Protein AF-A0A1Q4W8H9-F1 (afdb_monomer)

Secondary structure (DSSP, 8-state):
------------TT--SSHHHHHHHHHHSS---------SEEEEEEEEEE-TTS-EEEEEEEEEETT------TT-TT-EEEEE-TTSPBPP----PPPPPPHHHHHHHHTSTT-EEEEPP--TTHHHHHHHHHBTT--S-S--SSS--SEEEEEE-TTS-EEEEEESSTTSPEEEEEBPPTTS-S--GGGS-PPPPEEEPTT--HHHHHHHIIIIIHHHHHHHHHHHHHHHHHHHHHHHHHHHHH--PPTT-S---S-TTS-SSHHHHHHHHHHHHHHHHHHHHHHHHHHHHH--HHHHH-TTTHHHHHHHHHHHHHHHHHHHHHHHHHHHHHH--S-HHHHHHHHHHHHHHHHHHHHHHTHHHHSSSHHHHHHHHGGGTTPPPPPHHHHHHHHHHHT-PPPPP--------------------

Nearest PDB structures (foldseek):
  8u2z-assembly1_D  TM=3.074E-01  e=7.711E+00  Rattus norvegicus
  2lqu-assembly1_A  TM=2.965E-01  e=9.539E+00  Borreliella burgdorferi

Structure (mmCIF, N/CA/C/O backbone):
data_AF-A0A1Q4W8H9-F1
#
_entry.id   AF-A0A1Q4W8H9-F1
#
loop_
_atom_site.group_PDB
_atom_site.id
_atom_site.type_symbol
_atom_site.label_atom_id
_atom_site.label_alt_id
_atom_site.label_comp_id
_atom_site.label_asym_id
_atom_site.label_entity_id
_atom_site.label_seq_id
_atom_site.pdbx_PDB_ins_code
_atom_site.Cartn_x
_atom_site.Cartn_y
_atom_site.Cartn_z
_atom_site.occupancy
_atom_site.B_iso_or_equiv
_atom_site.auth_seq_id
_atom_site.auth_comp_id
_atom_site.auth_asym_id
_atom_site.auth_atom_id
_atom_site.pdbx_PDB_model_num
ATOM 1 N N . MET A 1 1 ? -27.174 -25.482 -18.909 1.00 26.23 1 MET A N 1
ATOM 2 C CA . MET A 1 1 ? -26.184 -26.476 -18.452 1.00 26.23 1 MET A CA 1
ATOM 3 C C . MET A 1 1 ? -25.169 -25.725 -17.616 1.00 26.23 1 MET A C 1
ATOM 5 O O . MET A 1 1 ? -24.600 -24.787 -18.161 1.00 26.23 1 MET A O 1
ATOM 9 N N . PRO A 1 2 ? -25.024 -26.008 -16.314 1.00 27.88 2 PRO A N 1
ATOM 10 C CA . PRO A 1 2 ? -24.022 -25.328 -15.514 1.00 27.88 2 PRO A CA 1
ATOM 11 C C . PRO A 1 2 ? -22.658 -25.947 -15.829 1.00 27.88 2 PRO A C 1
ATOM 13 O O . PRO A 1 2 ? -22.483 -27.160 -15.732 1.00 27.88 2 PRO A O 1
ATOM 16 N N . SER A 1 3 ? -21.739 -25.096 -16.276 1.00 23.67 3 SER A N 1
ATOM 17 C CA . SER A 1 3 ? -20.317 -25.391 -16.397 1.00 23.67 3 SER A CA 1
ATOM 18 C C . SER A 1 3 ? -19.770 -25.606 -14.992 1.00 23.67 3 SER A C 1
ATOM 20 O O . SER A 1 3 ? -19.723 -24.672 -14.197 1.00 23.67 3 SER A O 1
ATOM 22 N N . THR A 1 4 ? -19.435 -26.847 -14.660 1.00 24.00 4 THR A N 1
ATOM 23 C CA . THR A 1 4 ? -18.536 -27.170 -13.554 1.00 24.00 4 THR A CA 1
ATOM 24 C C . THR A 1 4 ? -17.150 -26.663 -13.925 1.00 24.00 4 THR A C 1
ATOM 26 O O . THR A 1 4 ? -16.370 -27.394 -14.537 1.00 24.00 4 THR A O 1
ATOM 29 N N . ASP A 1 5 ? -16.863 -25.413 -13.570 1.00 24.81 5 ASP A N 1
ATOM 30 C CA . ASP A 1 5 ? -15.491 -24.992 -13.335 1.00 24.81 5 ASP A CA 1
ATOM 31 C C . ASP A 1 5 ? -14.998 -25.807 -12.142 1.00 24.81 5 ASP A C 1
ATOM 33 O O . ASP A 1 5 ? -15.415 -25.615 -10.999 1.00 24.81 5 ASP A O 1
ATOM 37 N N . ILE A 1 6 ? -14.165 -26.803 -12.441 1.00 27.06 6 ILE A N 1
ATOM 38 C CA . ILE A 1 6 ? -13.339 -27.479 -11.450 1.00 27.06 6 ILE A CA 1
ATOM 39 C C . ILE A 1 6 ? -12.249 -26.473 -11.092 1.00 27.06 6 ILE A C 1
ATOM 41 O O . ILE A 1 6 ? -11.134 -26.492 -11.602 1.00 27.06 6 ILE A O 1
ATOM 45 N N . GLU A 1 7 ? -12.639 -25.543 -10.235 1.00 25.75 7 GLU A N 1
ATOM 46 C CA . GLU A 1 7 ? -11.794 -24.962 -9.215 1.00 25.75 7 GLU A CA 1
ATOM 47 C C . GLU A 1 7 ? -10.971 -26.111 -8.595 1.00 25.75 7 GLU A C 1
ATOM 49 O O . GLU A 1 7 ? -11.502 -26.940 -7.853 1.00 25.75 7 GLU A O 1
ATOM 54 N N . SER A 1 8 ? -9.683 -26.228 -8.944 1.00 26.97 8 SER A N 1
ATOM 55 C CA . SER A 1 8 ? -8.780 -27.188 -8.299 1.00 26.97 8 SER A CA 1
ATOM 56 C C . SER A 1 8 ? -8.447 -26.675 -6.899 1.00 26.97 8 SER A C 1
ATOM 58 O O . SER A 1 8 ? -7.377 -26.127 -6.638 1.00 26.97 8 SER A O 1
ATOM 60 N N . TYR A 1 9 ? -9.418 -26.794 -6.005 1.00 33.38 9 TYR A N 1
ATOM 61 C CA . TYR A 1 9 ? -9.275 -26.486 -4.597 1.00 33.38 9 TYR A CA 1
ATOM 62 C C . TYR A 1 9 ? -8.790 -27.765 -3.938 1.00 33.38 9 TYR A C 1
ATOM 64 O O . TYR A 1 9 ? -9.426 -28.815 -4.037 1.00 33.38 9 TYR A O 1
ATOM 72 N N . LEU A 1 10 ? -7.617 -27.689 -3.317 1.00 33.91 10 LEU A N 1
ATOM 73 C CA . LEU A 1 10 ? -7.085 -28.775 -2.511 1.00 33.91 10 LEU A CA 1
ATOM 74 C C . LEU A 1 10 ? -8.078 -29.079 -1.382 1.00 33.91 10 LEU A C 1
ATOM 76 O O . LEU A 1 10 ? -8.271 -28.280 -0.470 1.00 33.91 10 LEU A O 1
ATOM 80 N N . ASP A 1 11 ? -8.720 -30.243 -1.452 1.00 34.81 11 ASP A N 1
ATOM 81 C CA . ASP A 1 11 ? -9.425 -30.826 -0.319 1.00 34.81 11 ASP A CA 1
ATOM 82 C C . ASP A 1 11 ? -8.379 -31.415 0.645 1.00 34.81 11 ASP A C 1
ATOM 84 O O . ASP A 1 11 ? -7.773 -32.458 0.397 1.00 34.81 11 ASP A O 1
ATOM 88 N N . HIS A 1 12 ? -8.135 -30.689 1.737 1.00 43.06 12 HIS A N 1
ATOM 89 C CA . HIS A 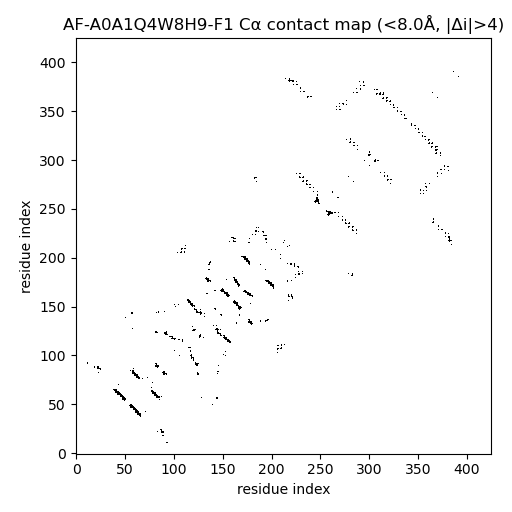1 12 ? -7.181 -30.977 2.815 1.00 43.06 12 HIS A CA 1
ATOM 90 C C . HIS A 1 12 ? -7.577 -32.179 3.705 1.00 43.06 12 HIS A C 1
ATOM 92 O O . HIS A 1 12 ? -6.986 -32.394 4.765 1.00 43.06 12 HIS A O 1
ATOM 98 N N . SER A 1 13 ? -8.577 -32.971 3.311 1.00 32.03 13 SER A N 1
ATOM 99 C CA . SER A 1 13 ? -9.209 -34.032 4.111 1.00 32.03 13 SER A CA 1
ATOM 100 C C . SER A 1 13 ? -8.372 -35.308 4.313 1.00 32.03 13 SER A C 1
ATOM 102 O O . SER A 1 13 ? -8.840 -36.246 4.962 1.00 32.03 13 SER A O 1
ATOM 104 N N . HIS A 1 14 ? -7.121 -35.337 3.836 1.00 36.75 14 HIS A N 1
ATOM 105 C CA . HIS A 1 14 ? -6.248 -36.518 3.868 1.00 36.75 14 HIS A CA 1
ATOM 106 C C . HIS A 1 14 ? -4.854 -36.326 4.506 1.00 36.75 14 HIS A C 1
ATOM 108 O O . HIS A 1 14 ? -4.048 -37.254 4.418 1.00 36.75 14 HIS A O 1
ATOM 114 N N . LEU A 1 15 ? -4.525 -35.196 5.154 1.00 43.44 15 LEU A N 1
ATOM 115 C CA . LEU A 1 15 ? -3.203 -35.053 5.801 1.00 43.44 15 LEU A CA 1
ATOM 116 C C . LEU A 1 15 ? -2.974 -36.134 6.892 1.00 43.44 15 LEU A C 1
ATOM 118 O O . LEU A 1 15 ? -3.659 -36.115 7.913 1.00 43.44 15 LEU A O 1
ATOM 122 N N . THR A 1 16 ? -2.058 -37.086 6.589 1.00 45.22 16 THR A N 1
ATOM 123 C CA . THR A 1 16 ? -1.271 -38.037 7.436 1.00 45.22 16 THR A CA 1
ATOM 124 C C . THR A 1 16 ? -0.058 -38.560 6.602 1.00 45.22 16 THR A C 1
ATOM 126 O O . THR A 1 16 ? -0.095 -38.447 5.381 1.00 45.22 16 THR A O 1
ATOM 129 N N . ALA A 1 17 ? 1.061 -39.138 7.086 1.00 45.53 17 ALA A N 1
ATOM 130 C CA . ALA A 1 17 ? 1.425 -39.673 8.404 1.00 45.53 17 ALA A CA 1
ATOM 131 C C . ALA A 1 17 ? 2.912 -39.389 8.772 1.00 45.53 17 ALA A C 1
ATOM 133 O O . ALA A 1 17 ? 3.815 -39.691 7.998 1.00 45.53 17 ALA A O 1
ATOM 134 N N . ALA A 1 18 ? 3.263 -38.875 9.954 1.00 44.16 18 ALA A N 1
ATOM 135 C CA . ALA A 1 18 ? 2.443 -38.224 10.975 1.00 44.16 18 ALA A CA 1
ATOM 136 C C . ALA A 1 18 ? 2.637 -36.698 10.856 1.00 44.16 18 ALA A C 1
ATOM 138 O O . ALA A 1 18 ? 3.483 -36.107 11.528 1.00 44.16 18 ALA A O 1
ATOM 139 N N . ASP A 1 19 ? 1.902 -36.146 9.880 1.00 46.44 19 ASP A N 1
ATOM 140 C CA . ASP A 1 19 ? 1.905 -34.797 9.279 1.00 46.44 19 ASP A CA 1
ATOM 141 C C . ASP A 1 19 ? 3.270 -34.187 9.001 1.00 46.44 19 ASP A C 1
ATOM 143 O O . ASP A 1 19 ? 3.615 -33.052 9.333 1.00 46.44 19 ASP A O 1
ATOM 147 N N . PHE A 1 20 ? 3.984 -35.064 8.288 1.00 49.34 20 PHE A N 1
ATOM 148 C CA . PHE A 1 20 ? 5.359 -35.057 7.821 1.00 49.34 20 PHE A CA 1
ATOM 149 C C . PHE A 1 20 ? 6.345 -35.047 9.000 1.00 49.34 20 PHE A C 1
ATOM 151 O O . PHE A 1 20 ? 6.916 -34.034 9.408 1.00 49.34 20 PHE A O 1
ATOM 158 N N . THR A 1 21 ? 6.421 -36.247 9.600 1.00 43.34 21 THR A N 1
ATOM 159 C CA . THR A 1 21 ? 6.736 -36.604 10.996 1.00 43.34 21 THR A CA 1
ATOM 160 C C . THR A 1 21 ? 7.872 -35.823 11.660 1.00 43.34 21 THR A C 1
ATOM 162 O O . THR A 1 21 ? 9.043 -36.086 11.426 1.00 43.34 21 THR A O 1
ATOM 165 N N . ALA A 1 22 ? 7.634 -34.964 12.645 1.00 41.81 22 ALA A N 1
ATOM 166 C CA . ALA A 1 22 ? 6.697 -33.852 12.615 1.00 41.81 22 ALA A CA 1
ATOM 167 C C . ALA A 1 22 ? 7.581 -32.600 12.480 1.00 41.81 22 ALA A C 1
ATOM 169 O O . ALA A 1 22 ? 8.508 -32.399 13.276 1.00 41.81 22 ALA A O 1
ATOM 170 N N . PHE A 1 23 ? 7.366 -31.880 11.380 1.00 46.31 23 PHE A N 1
ATOM 171 C CA . PHE A 1 23 ? 8.285 -30.912 10.770 1.00 46.31 23 PHE A CA 1
ATOM 172 C C . PHE A 1 23 ? 9.660 -31.492 10.388 1.00 46.31 23 PHE A C 1
ATOM 174 O O . PHE A 1 23 ? 10.686 -30.817 10.469 1.00 46.31 23 PHE A O 1
ATOM 181 N N . GLU A 1 24 ? 9.641 -32.779 10.015 1.00 46.91 24 GLU A N 1
ATOM 182 C CA . GLU A 1 24 ? 10.789 -33.694 9.906 1.00 46.91 24 GLU A CA 1
ATOM 183 C C . GLU A 1 24 ? 11.725 -33.567 11.115 1.00 46.91 24 GLU A C 1
ATOM 185 O O . GLU A 1 24 ? 12.864 -33.104 11.056 1.00 46.91 24 GLU A O 1
ATOM 190 N N . GLN A 1 25 ? 11.109 -33.872 12.260 1.00 42.34 25 GLN A N 1
ATOM 191 C CA . GLN A 1 25 ? 11.567 -33.653 13.634 1.00 42.34 25 GLN A CA 1
ATOM 192 C C . GLN A 1 25 ? 12.468 -32.420 13.780 1.00 42.34 25 GLN A C 1
ATOM 194 O O . GLN A 1 25 ? 13.659 -32.482 14.089 1.00 42.34 25 GLN A O 1
ATOM 199 N N . LEU A 1 26 ? 11.819 -31.277 13.541 1.00 40.41 26 LEU A N 1
ATOM 200 C CA . LEU A 1 26 ? 12.243 -29.920 13.873 1.00 40.41 26 LEU A CA 1
ATOM 201 C C . LEU A 1 26 ? 13.635 -29.569 13.338 1.00 40.41 26 LEU A C 1
ATOM 203 O O . LEU A 1 26 ? 14.543 -29.174 14.074 1.00 40.41 26 LEU A O 1
ATOM 207 N N . LEU A 1 27 ? 13.742 -29.677 12.008 1.00 47.50 27 LEU A N 1
ATOM 208 C CA . LEU A 1 27 ? 14.945 -29.425 11.205 1.00 47.50 27 LEU A CA 1
ATOM 209 C C . LEU A 1 27 ? 16.041 -30.483 11.368 1.00 47.50 27 LEU A C 1
ATOM 211 O O . LEU A 1 27 ? 17.214 -30.205 11.111 1.00 47.50 27 LEU A O 1
ATOM 215 N N . ALA A 1 28 ? 15.659 -31.687 11.803 1.00 48.28 28 ALA A N 1
ATOM 216 C CA . ALA A 1 28 ? 16.583 -32.667 12.352 1.00 48.28 28 ALA A CA 1
ATOM 217 C C . ALA A 1 28 ? 17.487 -32.039 13.430 1.00 48.28 28 ALA A C 1
ATOM 219 O O . ALA A 1 28 ? 18.688 -32.254 13.408 1.00 48.28 28 ALA A O 1
ATOM 220 N N . ALA A 1 29 ? 16.971 -31.177 14.315 1.00 39.44 29 ALA A N 1
ATOM 221 C CA . ALA A 1 29 ? 17.726 -30.650 15.459 1.00 39.44 29 ALA A CA 1
ATOM 222 C C . ALA A 1 29 ? 19.213 -30.260 15.171 1.00 39.44 29 ALA A C 1
ATOM 224 O O . ALA A 1 29 ? 20.128 -30.756 15.810 1.00 39.44 29 ALA A O 1
ATOM 225 N N . GLN A 1 30 ? 19.487 -29.350 14.227 1.00 45.09 30 GLN A N 1
ATOM 226 C CA . GLN A 1 30 ? 20.736 -28.550 14.173 1.00 45.09 30 GLN A CA 1
ATOM 227 C C . GLN A 1 30 ? 22.120 -29.229 13.941 1.00 45.09 30 GLN A C 1
ATOM 229 O O . GLN A 1 30 ? 23.054 -28.991 14.702 1.00 45.09 30 GLN A O 1
ATOM 234 N N . ARG A 1 31 ? 22.331 -29.810 12.749 1.00 47.91 31 ARG A N 1
ATOM 235 C CA . ARG A 1 31 ? 23.645 -30.113 12.106 1.00 47.91 31 ARG A CA 1
ATOM 236 C C . ARG A 1 31 ? 24.329 -31.418 12.536 1.00 47.91 31 ARG A C 1
ATOM 238 O O . ARG A 1 31 ? 25.060 -31.444 13.512 1.00 47.91 31 ARG A O 1
ATOM 245 N N . ASP A 1 32 ? 24.254 -32.440 11.683 1.00 42.22 32 ASP A N 1
ATOM 246 C CA . ASP A 1 32 ? 25.437 -32.909 10.945 1.00 42.22 32 ASP A CA 1
ATOM 247 C C . ASP A 1 32 ? 25.098 -34.040 9.952 1.00 42.22 32 ASP A C 1
ATOM 249 O O . ASP A 1 32 ? 24.622 -35.102 10.332 1.00 42.22 32 ASP A O 1
ATOM 253 N N . ARG A 1 33 ? 25.473 -33.801 8.682 1.00 42.09 33 ARG A N 1
ATOM 254 C CA . ARG A 1 33 ? 25.681 -34.761 7.567 1.00 42.09 33 ARG A CA 1
ATOM 255 C C . ARG A 1 33 ? 24.433 -35.346 6.847 1.00 42.09 33 ARG A C 1
ATOM 257 O O . ARG A 1 33 ? 23.588 -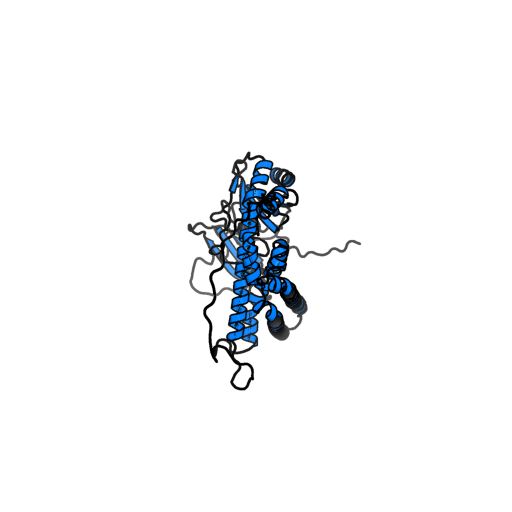36.010 7.423 1.00 42.09 33 ARG A O 1
ATOM 264 N N . ARG A 1 34 ? 24.381 -35.083 5.526 1.00 32.72 34 ARG A N 1
ATOM 265 C CA . ARG A 1 34 ? 23.440 -35.559 4.467 1.00 32.72 34 ARG A CA 1
ATOM 266 C C . ARG A 1 34 ? 23.715 -37.023 4.030 1.00 32.72 34 ARG A C 1
ATOM 268 O O . ARG A 1 34 ? 24.793 -37.498 4.392 1.00 32.72 34 ARG A O 1
ATOM 275 N N . PRO A 1 35 ? 22.907 -37.682 3.147 1.00 44.00 35 PRO A N 1
ATOM 276 C CA . PRO A 1 35 ? 21.700 -37.242 2.398 1.00 44.00 35 PRO A CA 1
ATOM 277 C C . PRO A 1 35 ? 20.456 -38.166 2.544 1.00 44.00 35 PRO A C 1
ATOM 279 O O . PRO A 1 35 ? 20.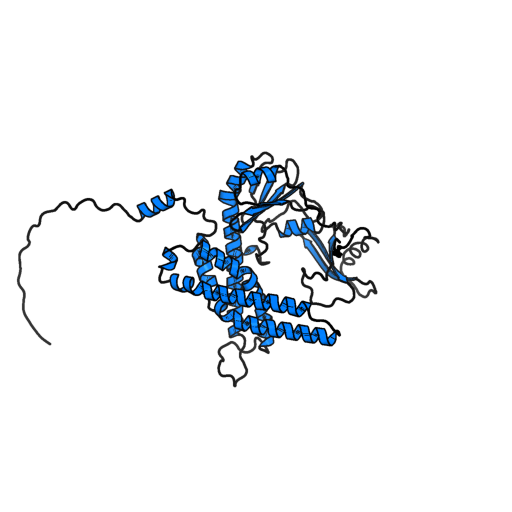583 -39.303 2.981 1.00 44.00 35 PRO A O 1
ATOM 282 N N . TYR A 1 36 ? 19.268 -37.699 2.123 1.00 39.31 36 TYR A N 1
ATOM 283 C CA . TYR A 1 36 ? 18.014 -38.483 2.082 1.00 39.31 36 TYR A CA 1
ATOM 284 C C . TYR A 1 36 ? 17.337 -38.463 0.698 1.00 39.31 36 TYR A C 1
ATOM 286 O O . TYR A 1 36 ? 17.546 -37.535 -0.085 1.00 39.31 36 TYR A O 1
ATOM 294 N N . THR A 1 37 ? 16.555 -39.516 0.432 1.00 40.06 37 THR A N 1
ATOM 295 C CA . THR A 1 37 ? 15.901 -39.910 -0.833 1.00 40.06 37 THR A CA 1
ATOM 296 C C . THR A 1 37 ? 14.371 -39.767 -0.823 1.00 40.06 37 THR A C 1
ATOM 298 O O . THR A 1 37 ? 13.753 -39.936 0.222 1.00 40.06 37 THR A O 1
ATOM 301 N N . ASP A 1 38 ? 13.831 -39.537 -2.028 1.00 44.78 38 ASP A N 1
ATOM 302 C CA . ASP A 1 38 ? 12.464 -39.679 -2.577 1.00 44.78 38 ASP A CA 1
ATOM 303 C C . ASP A 1 38 ? 11.223 -39.413 -1.709 1.00 44.78 38 ASP A C 1
ATOM 305 O O . ASP A 1 38 ? 10.722 -40.254 -0.964 1.00 44.78 38 ASP A O 1
ATOM 309 N N . SER A 1 39 ? 10.630 -38.246 -1.962 1.00 46.81 39 SER A N 1
ATOM 310 C CA . SER A 1 39 ? 9.193 -37.966 -1.908 1.00 46.81 39 SER A CA 1
ATOM 311 C C . SER A 1 39 ? 8.910 -36.889 -2.962 1.00 46.81 39 SER A C 1
ATOM 313 O O . SER A 1 39 ? 9.745 -36.002 -3.150 1.00 46.81 39 SER A O 1
ATOM 315 N N . ASP A 1 40 ? 7.749 -36.925 -3.622 1.00 62.66 40 ASP A N 1
ATOM 316 C CA . ASP A 1 40 ? 7.337 -35.985 -4.687 1.00 62.66 40 ASP A CA 1
ATOM 317 C C . ASP A 1 40 ? 7.153 -34.524 -4.213 1.00 62.66 40 ASP A C 1
ATOM 319 O O . ASP A 1 40 ? 6.564 -33.709 -4.916 1.00 62.66 40 ASP A O 1
ATOM 323 N N . TRP A 1 41 ? 7.648 -34.168 -3.025 1.00 58.91 41 TRP A N 1
ATOM 324 C CA . TRP A 1 41 ? 7.647 -32.823 -2.461 1.00 58.91 41 TRP A CA 1
ATOM 325 C C . TRP A 1 41 ? 8.998 -32.530 -1.804 1.00 58.91 41 TRP A C 1
ATOM 327 O O . TRP A 1 41 ? 9.491 -33.302 -0.986 1.00 58.91 41 TRP A O 1
ATOM 337 N N . HIS A 1 42 ? 9.601 -31.392 -2.140 1.00 66.94 42 HIS A N 1
ATOM 338 C CA . HIS A 1 42 ? 10.896 -30.966 -1.618 1.00 66.94 42 HIS A CA 1
ATOM 339 C C . HIS A 1 42 ? 10.735 -29.787 -0.661 1.00 66.94 42 HIS A C 1
ATOM 341 O O . HIS A 1 42 ? 10.105 -28.788 -1.012 1.00 66.94 42 HIS A O 1
ATOM 347 N N . LEU A 1 43 ? 11.354 -29.869 0.522 1.00 69.31 43 LEU A N 1
ATOM 348 C CA . LEU A 1 43 ? 11.526 -28.719 1.408 1.00 69.31 43 LEU A CA 1
ATOM 349 C C . LEU A 1 43 ? 12.472 -27.707 0.750 1.00 69.31 43 LEU A C 1
ATOM 351 O O . LEU A 1 43 ? 13.632 -28.009 0.471 1.00 69.31 43 LEU A O 1
ATOM 355 N N . VAL A 1 44 ? 11.976 -26.495 0.528 1.00 69.44 44 VAL A N 1
ATOM 356 C CA . VAL A 1 44 ? 12.721 -25.411 -0.129 1.00 69.44 44 VAL A CA 1
ATOM 357 C C . VAL A 1 44 ? 13.277 -24.446 0.902 1.00 69.44 44 VAL A C 1
ATOM 359 O O . VAL A 1 44 ? 14.432 -24.032 0.826 1.00 69.44 44 VAL A O 1
ATOM 362 N N . LEU A 1 45 ? 12.443 -24.089 1.874 1.00 71.38 45 LEU A N 1
ATOM 363 C CA . LEU A 1 45 ? 12.774 -23.133 2.916 1.00 71.38 45 LEU A CA 1
ATOM 364 C C . LEU A 1 45 ? 12.051 -23.522 4.197 1.00 71.38 45 LEU A C 1
ATOM 366 O O . LEU A 1 45 ? 10.862 -23.815 4.177 1.00 71.38 45 LEU A O 1
ATOM 370 N N . SER A 1 46 ? 12.750 -23.428 5.319 1.00 72.69 46 SER A N 1
ATOM 371 C CA . SER A 1 46 ? 12.145 -23.419 6.648 1.00 72.69 46 SER A CA 1
ATOM 372 C C . SER A 1 46 ? 12.479 -22.102 7.333 1.00 72.69 46 SER A C 1
ATOM 374 O O . SER A 1 46 ? 13.631 -21.663 7.297 1.00 72.69 46 SER A O 1
ATOM 376 N N . SER A 1 47 ? 11.506 -21.498 8.003 1.00 72.81 47 SER A N 1
ATOM 377 C CA . SER A 1 47 ? 11.705 -20.284 8.786 1.00 72.81 47 SER A CA 1
ATOM 378 C C . SER A 1 47 ? 11.083 -20.448 10.165 1.00 72.81 47 SER A C 1
ATOM 380 O O . SER A 1 47 ? 9.971 -20.953 10.308 1.00 72.81 47 SER A O 1
ATOM 382 N N . SER A 1 48 ? 11.817 -20.029 11.192 1.00 75.69 48 SER A N 1
ATOM 383 C CA . SER A 1 48 ? 11.312 -19.922 12.558 1.00 75.69 48 SER A CA 1
ATOM 384 C C . SER A 1 48 ? 11.544 -18.502 13.050 1.00 75.69 48 SER A C 1
ATOM 386 O O . SER A 1 48 ? 12.681 -18.047 13.157 1.00 75.69 48 SER A O 1
ATOM 388 N N . GLY A 1 49 ? 10.447 -17.803 13.319 1.00 72.50 49 GLY A N 1
ATOM 389 C CA . GLY A 1 49 ? 10.429 -16.455 13.861 1.00 72.50 49 GLY A CA 1
ATOM 390 C C . GLY A 1 49 ? 10.350 -16.486 15.382 1.00 72.50 49 GLY A C 1
ATOM 391 O O . GLY A 1 49 ? 9.479 -17.144 15.961 1.00 72.50 49 GLY A O 1
ATOM 392 N N . ARG A 1 50 ? 11.254 -15.745 16.023 1.00 75.81 50 ARG A N 1
ATOM 393 C CA . ARG A 1 50 ? 11.159 -15.386 17.438 1.00 75.81 50 ARG A CA 1
ATOM 394 C C . ARG A 1 50 ? 11.042 -13.873 17.559 1.00 75.81 50 ARG A C 1
ATOM 396 O O . ARG A 1 50 ? 11.716 -13.145 16.830 1.00 75.81 50 ARG A O 1
ATOM 403 N N . GLY A 1 51 ? 10.216 -13.426 18.496 1.00 67.25 51 GLY A N 1
ATOM 404 C CA . GLY A 1 51 ? 10.072 -12.016 18.828 1.00 67.25 51 GLY A CA 1
ATOM 405 C C . GLY A 1 51 ? 11.346 -11.454 19.458 1.00 67.25 51 GLY A C 1
ATOM 406 O O . GLY A 1 51 ? 12.252 -12.193 19.851 1.00 67.25 51 GLY A O 1
ATOM 407 N N . GLY A 1 52 ? 11.409 -10.128 19.597 1.00 60.09 52 GLY A N 1
ATOM 408 C CA . GLY A 1 52 ? 12.557 -9.439 20.207 1.00 60.09 52 GLY A CA 1
ATOM 409 C C . GLY A 1 52 ? 12.831 -9.819 21.672 1.00 60.09 52 GLY A C 1
ATOM 410 O O . GLY A 1 52 ? 13.920 -9.565 22.171 1.00 60.09 52 GLY A O 1
ATOM 411 N N . ASP A 1 53 ? 11.871 -10.453 22.348 1.00 69.69 53 ASP A N 1
ATOM 412 C CA . ASP A 1 53 ? 11.980 -11.004 23.704 1.00 69.69 53 ASP A CA 1
ATOM 413 C C . ASP A 1 53 ? 12.364 -12.500 23.726 1.00 69.69 53 ASP A C 1
ATOM 415 O O . ASP A 1 53 ? 12.387 -13.128 24.785 1.00 69.69 53 ASP A O 1
ATOM 419 N N . GLY A 1 54 ? 12.651 -13.090 22.562 1.00 72.44 54 GLY A N 1
ATOM 420 C CA . GLY A 1 54 ? 13.025 -14.494 22.408 1.00 72.44 54 GLY A CA 1
ATOM 421 C C . GLY A 1 54 ? 11.853 -15.480 22.415 1.00 72.44 54 GLY A C 1
ATOM 422 O O . GLY A 1 54 ? 12.096 -16.687 22.274 1.00 72.44 54 GLY A O 1
ATOM 423 N N . ARG A 1 55 ? 10.601 -15.010 22.547 1.00 75.81 55 ARG A N 1
ATOM 424 C CA . ARG A 1 55 ? 9.409 -15.868 22.477 1.00 75.81 55 ARG A CA 1
ATOM 425 C C . ARG A 1 55 ? 9.145 -16.346 21.056 1.00 75.81 55 ARG A C 1
ATOM 427 O O . ARG A 1 55 ? 9.394 -15.633 20.090 1.00 75.81 55 ARG A O 1
ATOM 434 N N . TRP A 1 56 ? 8.642 -17.569 20.943 1.00 78.56 56 TRP A N 1
ATOM 435 C CA . TRP A 1 56 ? 8.259 -18.163 19.668 1.00 78.56 56 TRP A CA 1
ATOM 436 C C . TRP A 1 56 ? 7.019 -17.460 19.090 1.00 78.56 56 TRP A C 1
ATOM 438 O O . TRP A 1 56 ? 6.049 -17.220 19.810 1.00 78.56 56 TRP A O 1
ATOM 448 N N . GLU A 1 57 ? 7.062 -17.107 17.803 1.00 76.00 57 GLU A N 1
ATOM 449 C CA . GLU A 1 57 ? 5.965 -16.403 17.119 1.00 76.00 57 GLU A CA 1
ATOM 450 C C . GLU A 1 57 ? 5.341 -17.249 16.004 1.00 76.00 57 GLU A C 1
ATOM 452 O O . GLU A 1 57 ? 4.113 -17.333 15.878 1.00 76.00 57 GLU A O 1
ATOM 457 N N . SER A 1 58 ? 6.186 -17.863 15.177 1.00 78.69 58 SER A N 1
ATOM 458 C CA . SER A 1 58 ? 5.745 -18.708 14.072 1.00 78.69 58 SER A CA 1
ATOM 459 C C . SER A 1 58 ? 6.864 -19.601 13.570 1.00 78.69 58 SER A C 1
ATOM 461 O O . SER A 1 58 ? 7.994 -19.134 13.417 1.00 78.69 58 SER A O 1
ATOM 463 N N . THR A 1 59 ? 6.518 -20.815 13.168 1.00 76.88 59 THR A N 1
ATOM 464 C CA . THR A 1 59 ? 7.373 -21.676 12.353 1.00 76.88 59 THR A CA 1
ATOM 465 C C . THR A 1 59 ? 6.607 -22.065 11.095 1.00 76.88 59 THR A C 1
ATOM 467 O O . THR A 1 59 ? 5.426 -22.399 11.168 1.00 76.88 59 THR A O 1
ATOM 470 N N . TYR A 1 60 ? 7.254 -21.978 9.934 1.00 77.88 60 TYR A N 1
ATOM 471 C CA . TYR A 1 60 ? 6.681 -22.446 8.675 1.00 77.88 60 TYR A CA 1
ATOM 472 C C . TYR A 1 60 ? 7.740 -23.082 7.775 1.00 77.88 60 TYR A C 1
ATOM 474 O O . TYR A 1 60 ? 8.929 -22.764 7.872 1.00 77.88 60 TYR A O 1
ATOM 482 N N . ALA A 1 61 ? 7.294 -23.943 6.864 1.00 74.75 61 ALA A N 1
ATOM 483 C CA . ALA A 1 61 ? 8.085 -24.388 5.724 1.00 74.75 61 ALA A CA 1
ATOM 484 C C . ALA A 1 61 ? 7.369 -24.131 4.408 1.00 74.75 61 ALA A C 1
ATOM 486 O O . ALA A 1 61 ? 6.142 -24.145 4.341 1.00 74.75 61 ALA A O 1
ATOM 487 N N . LEU A 1 62 ? 8.175 -23.918 3.375 1.00 75.62 62 LEU A N 1
ATOM 488 C CA . LEU A 1 62 ? 7.776 -23.919 1.981 1.00 75.62 62 LEU A CA 1
ATOM 489 C C . LEU A 1 62 ? 8.205 -25.242 1.356 1.00 75.62 62 LEU A C 1
ATOM 491 O O . LEU A 1 62 ? 9.395 -25.572 1.337 1.00 75.62 62 LEU A O 1
ATOM 495 N N . PHE A 1 63 ? 7.230 -25.962 0.826 1.00 72.12 63 PHE A N 1
ATOM 496 C CA . PHE A 1 63 ? 7.411 -27.192 0.076 1.00 72.12 63 PHE A CA 1
ATOM 497 C C . PHE A 1 63 ? 7.092 -26.944 -1.390 1.00 72.12 63 PHE A C 1
ATOM 499 O O . PHE A 1 63 ? 6.262 -26.103 -1.716 1.00 72.12 63 PHE A O 1
ATOM 506 N N . ARG A 1 64 ? 7.740 -27.684 -2.280 1.00 66.69 64 ARG A N 1
ATOM 507 C CA . ARG A 1 64 ? 7.498 -27.613 -3.723 1.00 66.69 64 ARG A CA 1
ATOM 508 C C . ARG A 1 64 ? 7.262 -29.011 -4.275 1.00 66.69 64 ARG A C 1
ATOM 510 O O . ARG A 1 64 ? 8.025 -29.897 -3.891 1.00 66.69 64 ARG A O 1
ATOM 517 N N . PRO A 1 65 ? 6.306 -29.223 -5.190 1.00 59.59 65 PRO A N 1
ATOM 518 C CA . PRO A 1 65 ? 6.145 -30.520 -5.819 1.00 59.59 65 PRO A CA 1
ATOM 519 C C . PRO A 1 65 ? 7.355 -30.843 -6.714 1.00 59.59 65 PRO A C 1
ATOM 521 O O . PRO A 1 65 ? 7.993 -29.960 -7.315 1.00 59.59 65 PRO A O 1
ATOM 524 N N . GLY A 1 66 ? 7.696 -32.125 -6.789 1.00 55.06 66 GLY A N 1
ATOM 525 C CA . GLY A 1 66 ? 8.729 -32.680 -7.652 1.00 55.06 66 GLY A CA 1
ATOM 526 C C . GLY A 1 66 ? 8.437 -32.306 -9.103 1.00 55.06 66 GLY A C 1
ATOM 527 O O . GLY A 1 66 ? 7.356 -32.568 -9.617 1.00 55.06 66 GLY A O 1
ATOM 528 N N . GLY A 1 67 ? 9.389 -31.629 -9.755 1.00 54.34 67 GLY A N 1
ATOM 529 C CA . GLY A 1 67 ? 9.279 -31.214 -11.164 1.00 54.34 67 GLY A CA 1
ATOM 530 C C . GLY A 1 67 ? 9.069 -29.714 -11.457 1.00 54.34 67 GLY A C 1
ATOM 531 O O . GLY A 1 67 ? 9.404 -29.291 -12.560 1.00 54.34 67 GLY A O 1
ATOM 532 N N . ALA A 1 68 ? 8.627 -28.872 -10.510 1.00 47.69 68 ALA A N 1
ATOM 533 C CA . ALA A 1 68 ? 8.259 -27.461 -10.787 1.00 47.69 68 ALA A CA 1
ATOM 534 C C . ALA A 1 68 ? 9.394 -26.410 -10.600 1.00 47.69 68 ALA A C 1
ATOM 536 O O . ALA A 1 68 ? 9.512 -25.844 -9.527 1.00 47.69 68 ALA A O 1
ATOM 537 N N . PHE A 1 69 ? 10.288 -26.136 -11.565 1.00 52.44 69 PHE A N 1
ATOM 538 C CA . PHE A 1 69 ? 11.492 -25.300 -11.308 1.00 52.44 69 PHE A CA 1
ATOM 539 C C . PHE A 1 69 ? 11.338 -23.779 -11.543 1.00 52.44 69 PHE A C 1
ATOM 541 O O . PHE A 1 69 ? 11.038 -23.365 -12.657 1.00 52.44 69 PHE A O 1
ATOM 548 N N . GLY A 1 70 ? 11.677 -22.983 -10.512 1.00 49.12 70 GLY A N 1
ATOM 549 C CA . GLY A 1 70 ? 11.842 -21.518 -10.502 1.00 49.12 70 GLY A CA 1
ATOM 550 C C . GLY A 1 70 ? 12.589 -21.038 -9.236 1.00 49.12 70 GLY A C 1
ATOM 551 O O . GLY A 1 70 ? 12.766 -21.813 -8.288 1.00 49.12 70 GLY A O 1
ATOM 552 N N . THR A 1 71 ? 13.095 -19.799 -9.232 1.00 44.28 71 THR A N 1
ATOM 553 C CA . THR A 1 71 ? 13.664 -19.135 -8.040 1.00 44.28 71 THR A CA 1
ATOM 554 C C . THR A 1 71 ? 12.540 -18.862 -7.039 1.00 44.28 71 THR A C 1
ATOM 556 O O . THR A 1 71 ? 11.540 -18.275 -7.438 1.00 44.28 71 THR A O 1
ATOM 559 N N . PRO A 1 72 ? 12.670 -19.246 -5.756 1.00 45.09 72 PRO A N 1
ATOM 560 C CA . PRO A 1 72 ? 11.569 -19.128 -4.810 1.00 45.09 72 PRO A CA 1
ATOM 561 C C . PRO A 1 72 ? 11.221 -17.660 -4.570 1.00 45.09 72 PRO A C 1
ATOM 563 O O . PRO A 1 72 ? 12.016 -16.919 -3.987 1.00 45.09 72 PRO A O 1
ATOM 566 N N . THR A 1 73 ? 10.014 -17.254 -4.956 1.00 45.56 73 THR A N 1
ATOM 567 C CA . THR A 1 73 ? 9.354 -16.099 -4.351 1.00 45.56 73 THR A CA 1
ATOM 568 C C . THR A 1 73 ? 8.282 -16.617 -3.385 1.00 45.56 73 THR A C 1
ATOM 570 O O . THR A 1 73 ? 7.629 -17.622 -3.665 1.00 45.56 73 THR A O 1
ATOM 573 N N . PRO A 1 74 ? 8.114 -16.005 -2.198 1.00 43.06 74 PRO A N 1
ATOM 574 C CA . PRO A 1 74 ? 7.198 -16.508 -1.170 1.00 43.06 74 PRO A CA 1
ATOM 575 C C . PRO A 1 74 ? 5.725 -16.607 -1.596 1.00 43.06 74 PRO A C 1
ATOM 577 O O . PRO A 1 74 ? 4.959 -17.256 -0.880 1.00 43.06 74 PRO A O 1
ATOM 580 N N . ASP A 1 75 ? 5.359 -15.966 -2.707 1.00 45.12 75 ASP A N 1
ATOM 581 C CA . ASP A 1 75 ? 3.991 -15.803 -3.203 1.00 45.12 75 ASP A CA 1
ATOM 582 C C . ASP A 1 75 ? 3.748 -16.552 -4.530 1.00 45.12 75 ASP A C 1
ATOM 584 O O . ASP A 1 75 ? 2.726 -16.350 -5.177 1.00 45.12 75 ASP A O 1
ATOM 588 N N . ASP A 1 76 ? 4.685 -17.407 -4.951 1.00 48.62 76 ASP A N 1
ATOM 589 C CA . ASP A 1 76 ? 4.539 -18.249 -6.139 1.00 48.62 76 ASP A CA 1
ATOM 590 C C . ASP A 1 76 ? 3.606 -19.440 -5.830 1.00 48.62 76 ASP A C 1
ATOM 592 O O . ASP A 1 76 ? 3.850 -20.219 -4.903 1.00 48.62 76 ASP A O 1
ATOM 596 N N . GLU A 1 77 ? 2.519 -19.570 -6.601 1.00 48.41 77 GLU A N 1
ATOM 597 C CA . GLU A 1 77 ? 1.462 -20.591 -6.454 1.00 48.41 77 GLU A CA 1
ATOM 598 C C . GLU A 1 77 ? 1.988 -22.034 -6.569 1.00 48.41 77 GLU A C 1
ATOM 600 O O . GLU A 1 77 ? 1.296 -22.993 -6.228 1.00 48.41 77 GLU A O 1
ATOM 605 N N . THR A 1 78 ? 3.233 -22.205 -7.015 1.00 53.03 78 THR A N 1
ATOM 606 C CA . THR A 1 78 ? 3.913 -23.502 -7.101 1.00 53.03 78 THR A CA 1
ATOM 607 C C . THR A 1 78 ? 4.461 -24.022 -5.764 1.00 53.03 78 THR A C 1
ATOM 609 O O . THR A 1 78 ? 4.933 -25.163 -5.710 1.00 53.03 78 THR A O 1
ATOM 612 N N . TYR A 1 79 ? 4.390 -23.241 -4.678 1.00 60.88 79 TYR A N 1
ATOM 613 C CA . TYR A 1 79 ? 4.877 -23.630 -3.351 1.00 60.88 79 TYR A CA 1
ATOM 614 C C . TYR A 1 79 ? 3.744 -23.757 -2.326 1.00 60.88 79 TYR A C 1
ATOM 616 O O . TYR A 1 79 ? 2.869 -22.904 -2.206 1.00 60.88 79 TYR A O 1
ATOM 624 N N . VAL A 1 80 ? 3.811 -24.802 -1.502 1.00 65.56 80 VAL A N 1
ATOM 625 C CA . VAL A 1 80 ? 2.892 -25.030 -0.384 1.00 65.56 80 VAL A CA 1
ATOM 626 C C . VAL A 1 80 ? 3.547 -24.556 0.906 1.00 65.56 80 VAL A C 1
ATOM 628 O O . VAL A 1 80 ? 4.606 -25.050 1.300 1.00 65.56 80 VAL A O 1
ATOM 631 N N . ARG A 1 81 ? 2.911 -23.597 1.587 1.00 75.25 81 ARG A N 1
ATOM 632 C CA . ARG A 1 81 ? 3.361 -23.102 2.891 1.00 75.25 81 ARG A CA 1
ATOM 633 C C . ARG A 1 81 ? 2.612 -23.805 4.016 1.00 75.25 81 ARG A C 1
ATOM 635 O O . ARG A 1 81 ? 1.424 -23.573 4.192 1.00 75.25 81 ARG A O 1
ATOM 642 N N . VAL A 1 82 ? 3.323 -24.586 4.824 1.00 75.69 82 VAL A N 1
ATOM 643 C CA . VAL A 1 82 ? 2.757 -25.260 6.003 1.00 75.69 82 VAL A CA 1
ATOM 644 C C . VAL A 1 82 ? 3.239 -24.558 7.266 1.00 75.69 82 VAL A C 1
ATOM 646 O O . VAL A 1 82 ? 4.422 -24.229 7.384 1.00 75.69 82 VAL A O 1
ATOM 649 N N . TYR A 1 83 ? 2.325 -24.312 8.201 1.00 77.94 83 TYR A N 1
ATOM 650 C CA . TYR A 1 83 ? 2.614 -23.700 9.496 1.00 77.94 83 TYR A CA 1
ATOM 651 C C . TYR A 1 83 ? 2.686 -24.757 10.593 1.00 77.94 83 TYR A C 1
ATOM 653 O O . TYR A 1 83 ? 1.989 -25.764 10.533 1.00 77.94 83 TYR A O 1
ATOM 661 N N . PHE A 1 84 ? 3.517 -24.511 11.601 1.00 76.00 84 PHE A N 1
ATOM 662 C CA . PHE A 1 84 ? 3.774 -25.440 12.698 1.00 76.00 84 PHE A CA 1
ATOM 663 C C . PHE A 1 84 ? 3.639 -24.725 14.039 1.00 76.00 84 PHE A C 1
ATOM 665 O O . PHE A 1 84 ? 3.838 -23.511 14.107 1.00 76.00 84 PHE A O 1
ATOM 672 N N . ASP A 1 85 ? 3.303 -25.468 15.091 1.00 78.31 85 ASP A N 1
ATOM 673 C CA . ASP A 1 85 ? 3.354 -24.993 16.473 1.00 78.31 85 ASP A CA 1
ATOM 674 C C . ASP A 1 85 ? 4.795 -24.980 17.027 1.00 78.31 85 ASP A C 1
ATOM 676 O O . ASP A 1 85 ? 5.756 -25.374 16.358 1.00 78.31 85 ASP A O 1
ATOM 680 N N . GLU A 1 86 ? 4.960 -24.527 18.273 1.00 75.56 86 GLU A N 1
ATOM 681 C CA . GLU A 1 86 ? 6.267 -24.458 18.946 1.00 75.56 86 GLU A CA 1
ATOM 682 C C . GLU A 1 86 ? 6.949 -25.826 19.134 1.00 75.56 86 GLU A C 1
ATOM 684 O O . GLU A 1 86 ? 8.165 -25.890 19.314 1.00 75.56 86 GLU A O 1
ATOM 689 N N . ASN A 1 87 ? 6.175 -26.912 19.064 1.00 74.06 87 ASN A N 1
ATOM 690 C CA . ASN A 1 87 ? 6.633 -28.289 19.208 1.00 74.06 87 ASN A CA 1
ATOM 691 C C . ASN A 1 87 ? 6.843 -28.976 17.846 1.00 74.06 87 ASN A C 1
ATOM 693 O O . ASN A 1 87 ? 7.123 -30.175 17.806 1.00 74.06 87 ASN A O 1
ATOM 697 N N . GLY A 1 88 ? 6.704 -28.244 16.734 1.00 66.62 88 GLY A N 1
ATOM 698 C CA . GLY A 1 88 ? 6.856 -28.773 15.379 1.00 66.62 88 GLY A CA 1
ATOM 699 C C . GLY A 1 88 ? 5.655 -29.573 14.876 1.00 66.62 88 GLY A C 1
ATOM 700 O O . GLY A 1 88 ? 5.793 -30.327 13.916 1.00 66.62 88 GLY A O 1
ATOM 701 N N . ARG A 1 89 ? 4.477 -29.444 15.494 1.00 70.06 89 ARG A N 1
ATOM 702 C CA . ARG A 1 89 ? 3.249 -30.076 14.994 1.00 70.06 89 ARG A CA 1
ATOM 703 C C . ARG A 1 89 ? 2.630 -29.202 13.920 1.00 70.06 89 ARG A C 1
ATOM 705 O O . ARG A 1 89 ? 2.472 -28.000 14.128 1.00 70.06 89 ARG A O 1
ATOM 712 N N . ALA A 1 90 ? 2.283 -29.802 12.785 1.00 69.69 90 ALA A N 1
ATOM 713 C CA . ALA A 1 90 ? 1.611 -29.093 11.708 1.00 69.69 90 ALA A CA 1
ATOM 714 C C . ALA A 1 90 ? 0.280 -28.514 12.207 1.00 69.69 90 ALA A C 1
ATOM 716 O O . ALA A 1 90 ? -0.497 -29.186 12.890 1.00 69.69 90 ALA A O 1
ATOM 717 N N . LEU A 1 91 ? 0.041 -27.250 11.880 1.00 72.44 91 LEU A N 1
ATOM 718 C CA . LEU A 1 91 ? -1.217 -26.572 12.142 1.00 72.44 91 LEU A CA 1
ATOM 719 C C . LEU A 1 91 ? -2.174 -26.835 10.976 1.00 72.44 91 LEU A C 1
ATOM 721 O O . LEU A 1 91 ? -1.730 -26.870 9.826 1.00 72.44 91 LEU A O 1
ATOM 725 N N . PRO A 1 92 ? -3.473 -27.029 11.253 1.00 66.69 92 PRO A N 1
ATOM 726 C CA . PRO A 1 92 ? -4.448 -27.320 10.214 1.00 66.69 92 PRO A CA 1
ATOM 727 C C . PRO A 1 92 ? -4.563 -26.138 9.246 1.00 66.69 92 PRO A C 1
ATOM 729 O O . PRO A 1 92 ? -4.922 -25.038 9.655 1.00 66.69 92 PRO A O 1
ATOM 732 N N . ASP A 1 93 ? -4.295 -26.381 7.964 1.00 63.69 93 ASP A N 1
ATOM 733 C CA . ASP A 1 93 ? -4.591 -25.437 6.885 1.00 63.69 93 ASP A CA 1
ATOM 734 C C . ASP A 1 93 ? -6.006 -25.746 6.389 1.00 63.69 93 ASP A C 1
ATOM 736 O O . ASP A 1 93 ? -6.224 -26.698 5.641 1.00 63.69 93 ASP A O 1
ATOM 740 N N . GLN A 1 94 ? -7.001 -25.032 6.921 1.00 55.62 94 GLN A N 1
ATOM 741 C CA . GLN A 1 94 ? -8.379 -25.147 6.447 1.00 55.62 94 GLN A CA 1
ATOM 742 C C . GLN A 1 94 ? -8.662 -24.042 5.425 1.00 55.62 94 GLN A C 1
ATOM 744 O O . GLN A 1 94 ? -8.234 -22.904 5.631 1.00 55.62 94 GLN A O 1
ATOM 749 N N . PRO A 1 95 ? -9.420 -24.334 4.352 1.00 49.81 95 PRO A N 1
ATOM 750 C CA . PRO A 1 95 ? -9.804 -23.319 3.384 1.00 49.81 95 PRO A CA 1
ATOM 751 C C . PRO A 1 95 ? -10.574 -22.195 4.080 1.00 49.81 95 PRO A C 1
ATOM 753 O O . PRO A 1 95 ? -11.395 -22.450 4.968 1.00 49.81 95 PRO A O 1
ATOM 756 N N . HIS A 1 96 ? -10.310 -20.952 3.663 1.00 54.84 96 HIS A N 1
ATOM 757 C CA . HIS A 1 96 ? -10.930 -19.754 4.222 1.00 54.84 96 HIS A CA 1
ATOM 758 C C . HIS A 1 96 ? -12.458 -19.881 4.204 1.00 54.84 96 HIS A C 1
ATOM 760 O O . HIS A 1 96 ? -13.105 -19.689 3.174 1.00 54.84 96 HIS A O 1
ATOM 766 N N . ARG A 1 97 ? -13.066 -20.170 5.357 1.00 56.16 97 ARG A N 1
ATOM 767 C CA . ARG A 1 97 ? -14.494 -19.913 5.532 1.00 56.16 97 ARG A CA 1
ATOM 768 C C . ARG A 1 97 ? -14.662 -18.430 5.843 1.00 56.16 97 ARG A C 1
ATOM 770 O O . ARG A 1 97 ? -13.938 -17.928 6.706 1.00 56.16 97 ARG A O 1
ATOM 777 N N . PRO A 1 98 ? -15.605 -17.728 5.191 1.00 62.59 98 PRO A N 1
ATOM 778 C CA . PRO A 1 98 ? -15.913 -16.354 5.552 1.00 62.59 98 PRO A CA 1
ATOM 779 C C . PRO A 1 98 ? -16.241 -16.291 7.044 1.00 62.59 98 PRO A C 1
ATOM 781 O O . PRO A 1 98 ? -17.176 -16.948 7.510 1.00 62.59 98 PRO A O 1
ATOM 784 N N . ALA A 1 99 ? -15.448 -15.540 7.804 1.00 73.69 99 ALA A N 1
ATOM 785 C CA . ALA A 1 99 ? -15.762 -15.283 9.198 1.00 73.69 99 ALA A CA 1
ATOM 786 C C . ALA A 1 99 ? -17.030 -14.410 9.257 1.00 73.69 99 ALA A C 1
ATOM 788 O O . ALA A 1 99 ? -17.177 -13.495 8.444 1.00 73.69 99 ALA A O 1
ATOM 789 N N . PRO A 1 100 ? -17.975 -14.666 10.175 1.00 82.62 100 PRO A N 1
ATOM 790 C CA . PRO A 1 100 ? -19.115 -13.778 10.346 1.00 82.62 100 PRO A CA 1
ATOM 791 C C . PRO A 1 100 ? -18.641 -12.414 10.863 1.00 82.62 100 PRO A C 1
ATOM 793 O O . PRO A 1 100 ? -17.720 -12.333 11.680 1.00 82.62 100 PRO A O 1
ATOM 796 N N . VAL A 1 101 ? -19.285 -11.336 10.407 1.00 84.62 101 VAL A N 1
ATOM 797 C CA . VAL A 1 101 ? -19.018 -9.989 10.929 1.00 84.62 101 VAL A CA 1
ATOM 798 C C . VAL A 1 101 ? -19.431 -9.946 12.406 1.00 84.62 101 VAL A C 1
ATOM 800 O O . VAL A 1 101 ? -20.584 -10.254 12.717 1.00 84.62 101 VAL A O 1
ATOM 803 N N . PRO A 1 102 ? -18.533 -9.568 13.332 1.00 87.31 102 PRO A N 1
ATOM 804 C CA . PRO A 1 102 ? -18.884 -9.436 14.742 1.00 87.31 102 PRO A CA 1
ATOM 805 C C . PRO A 1 102 ? -19.981 -8.375 14.939 1.00 87.31 102 PRO A C 1
ATOM 807 O O . PRO A 1 102 ? -19.875 -7.312 14.325 1.00 87.31 102 PRO A O 1
ATOM 810 N N . PRO A 1 103 ? -20.976 -8.577 15.828 1.00 89.75 103 PRO A N 1
ATOM 811 C CA . PRO A 1 103 ? -22.059 -7.608 16.043 1.00 89.75 103 PRO A CA 1
ATOM 812 C C . PRO A 1 103 ? -21.558 -6.192 16.351 1.00 89.75 103 PRO A C 1
ATOM 814 O O . PRO A 1 103 ? -22.007 -5.226 15.745 1.00 89.75 103 PRO A O 1
ATOM 817 N N . PHE A 1 104 ? -20.539 -6.087 17.210 1.00 90.38 104 PHE A N 1
ATOM 818 C CA . PHE A 1 104 ? -19.879 -4.817 17.522 1.00 90.38 104 PHE A CA 1
ATOM 819 C C . PHE A 1 104 ? -19.288 -4.136 16.278 1.00 90.38 104 PHE A C 1
ATOM 821 O O . PHE A 1 104 ? -19.313 -2.917 16.163 1.00 90.38 104 PHE A O 1
ATOM 828 N N . ALA A 1 105 ? -18.729 -4.913 15.349 1.00 91.81 105 ALA A N 1
ATOM 829 C CA . ALA A 1 105 ? -18.101 -4.378 14.149 1.00 91.81 105 ALA A CA 1
ATOM 830 C C . ALA A 1 105 ? -19.146 -3.879 13.137 1.00 91.81 105 ALA A C 1
ATOM 832 O O . ALA A 1 105 ? -18.903 -2.882 12.464 1.00 91.81 105 ALA A O 1
ATOM 833 N N . ALA A 1 106 ? -20.311 -4.533 13.070 1.00 91.75 106 ALA A N 1
ATOM 834 C CA . ALA A 1 106 ? -21.446 -4.053 12.286 1.00 91.75 106 ALA A CA 1
ATOM 835 C C . ALA A 1 106 ? -21.961 -2.705 12.824 1.00 91.75 106 ALA A C 1
ATOM 837 O O . ALA A 1 106 ? -22.040 -1.746 12.063 1.00 91.75 106 ALA A O 1
ATOM 838 N N . GLU A 1 107 ? -22.197 -2.606 14.137 1.00 93.69 107 GLU A N 1
ATOM 839 C CA . GLU A 1 107 ? -22.628 -1.362 14.798 1.00 93.69 107 GLU A CA 1
ATOM 840 C C . GLU A 1 107 ? -21.583 -0.240 14.656 1.00 93.69 107 GLU A C 1
ATOM 842 O O . GLU A 1 107 ? -21.912 0.919 14.423 1.00 93.69 107 GLU A O 1
ATOM 847 N N . LEU A 1 108 ? -20.290 -0.575 14.722 1.00 94.00 108 LEU A N 1
ATOM 848 C CA . LEU A 1 108 ? -19.211 0.393 14.529 1.00 94.00 108 LEU A CA 1
ATOM 849 C C . LEU A 1 108 ? -19.232 1.042 13.138 1.00 94.00 108 LEU A C 1
ATOM 851 O O . LEU A 1 108 ? -18.984 2.244 13.031 1.00 94.00 108 LEU A O 1
ATOM 855 N N . VAL A 1 109 ? -19.524 0.280 12.079 1.00 93.31 109 VAL A N 1
ATOM 856 C CA . VAL A 1 109 ? -19.566 0.817 10.707 1.00 93.31 109 VAL A CA 1
ATOM 857 C C . VAL A 1 109 ? -20.745 1.765 10.493 1.00 93.31 109 VAL A C 1
ATOM 859 O O . VAL A 1 109 ? -20.611 2.720 9.731 1.00 93.31 109 VAL A O 1
ATOM 862 N N . GLU A 1 110 ? -21.855 1.600 11.218 1.00 93.81 110 GLU A N 1
ATOM 863 C CA . GLU A 1 110 ? -22.972 2.562 11.185 1.00 93.81 110 GLU A CA 1
ATOM 864 C C . GLU A 1 110 ? -22.539 3.972 11.627 1.00 93.81 110 GLU A C 1
ATOM 866 O O . GLU A 1 110 ? -23.100 4.973 11.179 1.00 93.81 110 GLU A O 1
ATOM 871 N N . HIS A 1 111 ? -21.492 4.064 12.453 1.00 94.38 111 HIS A N 1
ATOM 872 C CA . HIS A 1 111 ? -20.892 5.321 12.906 1.00 94.38 111 HIS A CA 1
ATOM 873 C C . HIS A 1 111 ? -19.677 5.776 12.078 1.00 94.38 111 HIS A C 1
ATOM 875 O O . HIS A 1 111 ? -19.090 6.818 12.376 1.00 94.38 111 HIS A O 1
ATOM 881 N N . LEU A 1 112 ? -19.294 5.026 11.042 1.00 92.94 112 LEU A N 1
ATOM 882 C CA . LEU A 1 112 ? -18.141 5.295 10.183 1.00 92.94 112 LEU A CA 1
ATOM 883 C C . LEU A 1 112 ? -18.582 5.399 8.711 1.00 92.94 112 LEU A C 1
ATOM 885 O O . LEU A 1 112 ? -18.386 4.466 7.928 1.00 92.94 112 LEU A O 1
ATOM 889 N N . PRO A 1 113 ? -19.177 6.529 8.288 1.00 90.25 113 PRO A N 1
ATOM 890 C CA . PRO A 1 113 ? -19.681 6.672 6.926 1.00 90.25 113 PRO A CA 1
ATOM 891 C C . PRO A 1 113 ? -18.557 6.515 5.893 1.00 90.25 113 PRO A C 1
ATOM 893 O O . PRO A 1 113 ? -17.501 7.137 6.000 1.00 90.25 113 PRO A O 1
ATOM 896 N N . GLY A 1 114 ? -18.797 5.676 4.882 1.00 89.44 114 GLY A N 1
ATOM 897 C CA . GLY A 1 114 ? -17.824 5.371 3.828 1.00 89.44 114 GLY A CA 1
ATOM 898 C C . GLY A 1 114 ? -16.753 4.351 4.222 1.00 89.44 114 GLY A C 1
ATOM 899 O O . GLY A 1 114 ? -15.930 4.003 3.378 1.00 89.44 114 GLY A O 1
ATOM 900 N N . TRP A 1 115 ? -16.763 3.854 5.462 1.00 93.50 115 TRP A N 1
ATOM 901 C CA . TRP A 1 115 ? -15.880 2.771 5.871 1.00 93.50 115 TRP A CA 1
ATOM 902 C C . TRP A 1 115 ? -16.496 1.408 5.569 1.00 93.50 115 TRP A C 1
ATOM 904 O O . TRP A 1 115 ? -17.712 1.227 5.614 1.00 93.50 115 TRP A O 1
ATOM 914 N N . THR A 1 116 ? -15.642 0.423 5.305 1.00 93.56 116 THR A N 1
ATOM 915 C CA . THR A 1 116 ? -16.041 -0.981 5.187 1.00 93.56 116 THR A CA 1
ATOM 916 C C . THR A 1 116 ? -15.374 -1.819 6.268 1.00 93.56 116 THR A C 1
ATOM 918 O O . THR A 1 116 ? -14.269 -1.512 6.726 1.00 93.56 116 THR A O 1
ATOM 921 N N . VAL A 1 117 ? -16.052 -2.889 6.681 1.00 93.94 117 VAL A N 1
ATOM 922 C CA . VAL A 1 117 ? -15.516 -3.879 7.615 1.00 93.94 117 VAL A CA 1
ATOM 923 C C . VAL A 1 117 ? -15.357 -5.219 6.924 1.00 93.94 117 VAL A C 1
ATOM 925 O O . VAL A 1 117 ? -16.258 -5.687 6.230 1.00 93.94 117 VAL A O 1
ATOM 928 N N . GLN A 1 118 ? -14.215 -5.850 7.158 1.00 92.38 118 GLN A N 1
ATOM 929 C CA . GLN A 1 118 ? -13.936 -7.207 6.730 1.00 92.38 118 GLN A CA 1
ATOM 930 C C . GLN A 1 118 ? -13.528 -8.035 7.953 1.00 92.38 118 GLN A C 1
ATOM 932 O O . GLN A 1 118 ? -12.524 -7.723 8.593 1.00 92.38 118 GLN A O 1
ATOM 937 N N . PRO A 1 119 ? -14.288 -9.074 8.325 1.00 92.50 119 PRO A N 1
ATOM 938 C CA . PRO A 1 119 ? -13.894 -9.963 9.406 1.00 92.50 119 PRO A CA 1
ATOM 939 C C . PRO A 1 119 ? -12.677 -10.785 8.972 1.00 92.50 119 PRO A C 1
ATOM 941 O O . PRO A 1 119 ? -12.603 -11.240 7.829 1.00 92.50 119 PRO A O 1
ATOM 944 N N . ASN A 1 120 ? -11.719 -10.967 9.880 1.00 90.31 120 ASN A N 1
ATOM 945 C CA . ASN A 1 120 ? -10.534 -11.769 9.600 1.00 90.31 120 ASN A CA 1
ATOM 946 C C . ASN A 1 120 ? -10.772 -13.217 10.037 1.00 90.31 120 ASN A C 1
ATOM 948 O O . ASN A 1 120 ? -11.302 -13.439 11.131 1.00 90.31 120 ASN A O 1
ATOM 952 N N . PRO A 1 121 ? -10.373 -14.206 9.224 1.00 86.25 121 PRO A N 1
ATOM 953 C CA . PRO A 1 121 ? -10.386 -15.590 9.654 1.00 86.25 121 PRO A CA 1
ATOM 954 C C . PRO A 1 121 ? -9.335 -15.795 10.758 1.00 86.25 121 PRO A C 1
ATOM 956 O O . PRO A 1 121 ? -8.322 -15.097 10.820 1.00 86.25 121 PRO A O 1
ATOM 959 N N . LEU A 1 122 ? -9.625 -16.705 11.688 1.00 87.88 122 LEU A N 1
ATOM 960 C CA . LEU A 1 122 ? -8.857 -16.893 12.926 1.00 87.88 122 LEU A CA 1
ATOM 961 C C . LEU A 1 122 ? -8.372 -18.339 13.096 1.00 87.88 122 LEU A C 1
ATOM 963 O O . LEU A 1 122 ? -8.084 -18.757 14.220 1.00 87.88 122 LEU A O 1
ATOM 967 N N . ALA A 1 123 ? -8.307 -19.121 12.012 1.00 83.25 123 ALA A N 1
ATOM 968 C CA . ALA A 1 123 ? -7.801 -20.484 12.098 1.00 83.25 123 ALA A CA 1
ATOM 969 C C . ALA A 1 123 ? -6.291 -20.475 12.416 1.00 83.25 123 ALA A C 1
ATOM 971 O O . ALA A 1 123 ? -5.547 -19.642 11.884 1.00 83.25 123 ALA A O 1
ATOM 972 N N . PRO A 1 124 ? -5.804 -21.380 13.282 1.00 81.56 124 PRO A N 1
ATOM 973 C CA . PRO A 1 124 ? -4.375 -21.516 13.537 1.00 81.56 124 PRO A CA 1
ATOM 974 C C . PRO A 1 124 ? -3.558 -21.697 12.250 1.00 81.56 124 PRO A C 1
ATOM 976 O O . PRO A 1 124 ? -4.022 -22.259 11.266 1.00 81.56 124 PRO A O 1
ATOM 979 N N . GLY A 1 125 ? -2.310 -21.242 12.268 1.00 81.62 125 GLY A N 1
ATOM 980 C CA . GLY A 1 125 ? -1.383 -21.343 11.150 1.00 81.62 125 GLY A CA 1
ATOM 981 C C . GLY A 1 125 ? -1.483 -20.149 10.210 1.00 81.62 125 GLY A C 1
ATOM 982 O O . GLY A 1 125 ? -1.057 -19.045 10.567 1.00 81.62 125 GLY A O 1
ATOM 983 N N . ARG A 1 126 ? -1.993 -20.380 8.996 1.00 80.38 126 ARG A N 1
ATOM 984 C CA . ARG A 1 126 ? -1.961 -19.409 7.894 1.00 80.38 126 ARG A CA 1
ATOM 985 C C . ARG A 1 126 ? -2.712 -18.125 8.217 1.00 80.38 126 ARG A C 1
ATOM 987 O O . ARG A 1 126 ? -2.138 -17.050 8.033 1.00 80.38 126 ARG A O 1
ATOM 994 N N . ASP A 1 127 ? -3.938 -18.224 8.724 1.00 83.81 127 ASP A N 1
ATOM 995 C CA . ASP A 1 127 ? -4.774 -17.044 8.965 1.00 83.81 127 ASP A CA 1
ATOM 996 C C . ASP A 1 127 ? -4.183 -16.159 10.062 1.00 83.81 127 ASP A C 1
ATOM 998 O O . ASP A 1 127 ? -4.056 -14.950 9.887 1.00 83.81 127 ASP A O 1
ATOM 1002 N N . LEU A 1 128 ? -3.728 -16.750 11.171 1.00 87.56 128 LEU A N 1
ATOM 1003 C CA . LEU A 1 128 ? -3.081 -15.992 12.244 1.00 87.56 128 LEU A CA 1
ATOM 1004 C C . LEU A 1 128 ? -1.724 -15.411 11.824 1.00 87.56 128 LEU A C 1
ATOM 1006 O O . LEU A 1 128 ? -1.351 -14.327 12.284 1.00 87.56 128 LEU A O 1
ATOM 1010 N N . ALA A 1 129 ? -0.990 -16.092 10.936 1.00 83.62 129 ALA A N 1
ATOM 1011 C CA . ALA A 1 129 ? 0.231 -15.552 10.347 1.00 83.62 129 ALA A CA 1
ATOM 1012 C C . ALA A 1 129 ? -0.058 -14.352 9.434 1.00 83.62 129 ALA A C 1
ATOM 1014 O O . ALA A 1 129 ? 0.683 -13.370 9.479 1.00 83.62 129 ALA A O 1
ATOM 1015 N N . GLU A 1 130 ? -1.120 -14.414 8.629 1.00 84.94 130 GLU A N 1
ATOM 1016 C CA . GLU A 1 130 ? -1.567 -13.305 7.783 1.00 84.94 130 GLU A CA 1
ATOM 1017 C C . GLU A 1 130 ? -2.079 -12.135 8.627 1.00 84.94 130 GLU A C 1
ATOM 1019 O O . GLU A 1 130 ? -1.596 -11.016 8.486 1.00 84.94 130 GLU A O 1
ATOM 1024 N N . LEU A 1 131 ? -2.939 -12.400 9.611 1.00 89.44 131 LEU A N 1
ATOM 1025 C CA . LEU A 1 131 ? -3.417 -11.407 10.574 1.00 89.44 131 LEU A CA 1
ATOM 1026 C C . LEU A 1 131 ? -2.256 -10.671 11.260 1.00 89.44 131 LEU A C 1
ATOM 1028 O O . LEU A 1 131 ? -2.290 -9.458 11.464 1.00 89.44 131 LEU A O 1
ATOM 1032 N N . ARG A 1 132 ? -1.190 -11.397 11.604 1.00 88.25 132 ARG A N 1
ATOM 1033 C CA . ARG A 1 132 ? 0.028 -10.806 12.159 1.00 88.25 132 ARG A CA 1
ATOM 1034 C C . ARG A 1 132 ? 0.801 -9.971 11.130 1.00 88.25 132 ARG A C 1
ATOM 1036 O O . ARG A 1 132 ? 1.319 -8.922 11.503 1.00 88.25 132 ARG A O 1
ATOM 1043 N N . ARG A 1 133 ? 0.883 -10.388 9.860 1.00 85.31 133 ARG A N 1
ATOM 1044 C CA . ARG A 1 133 ? 1.486 -9.576 8.780 1.00 85.31 133 ARG A CA 1
ATOM 1045 C C . ARG A 1 133 ? 0.721 -8.273 8.545 1.00 85.31 133 ARG A C 1
ATOM 1047 O O . ARG A 1 133 ? 1.347 -7.264 8.216 1.00 85.31 133 ARG A O 1
ATOM 1054 N N . GLN A 1 134 ? -0.593 -8.287 8.759 1.00 89.00 134 GLN A N 1
ATOM 1055 C CA . GLN A 1 134 ? -1.428 -7.092 8.694 1.00 89.00 134 GLN A CA 1
ATOM 1056 C C . GLN A 1 134 ? -1.168 -6.125 9.855 1.00 89.00 134 GLN A C 1
ATOM 1058 O O . GLN A 1 134 ? -1.380 -4.934 9.684 1.00 89.00 134 GLN A O 1
ATOM 1063 N N . ALA A 1 135 ? -0.703 -6.570 11.023 1.00 88.88 135 ALA A N 1
ATOM 1064 C CA . ALA A 1 135 ? -0.517 -5.702 12.187 1.00 88.88 135 ALA A CA 1
ATOM 1065 C C . ALA A 1 135 ? 0.716 -4.782 12.037 1.00 88.88 135 ALA A C 1
ATOM 1067 O O . ALA A 1 135 ? 1.833 -5.099 12.453 1.00 88.88 135 ALA A O 1
ATOM 1068 N N . TRP A 1 136 ? 0.531 -3.614 11.419 1.00 86.94 136 TRP A N 1
ATOM 1069 C CA . TRP A 1 136 ? 1.638 -2.778 10.958 1.00 86.94 136 TRP A CA 1
ATOM 1070 C C . TRP A 1 136 ? 2.255 -1.934 12.069 1.00 86.94 136 TRP A C 1
ATOM 1072 O O . TRP A 1 136 ? 1.661 -0.971 12.547 1.00 86.94 136 TRP A O 1
ATOM 1082 N N . GLY A 1 137 ? 3.470 -2.298 12.486 1.00 78.56 137 GLY A N 1
ATOM 1083 C CA . GLY A 1 137 ? 4.170 -1.600 13.572 1.00 78.56 137 GLY A CA 1
ATOM 1084 C C . GLY A 1 137 ? 3.614 -1.900 14.954 1.00 78.56 137 GLY A C 1
ATOM 1085 O O . GLY A 1 137 ? 4.000 -1.258 15.930 1.00 78.56 137 GLY A O 1
ATOM 1086 N N . TRP A 1 138 ? 2.723 -2.882 15.058 1.00 83.75 138 TRP A N 1
ATOM 1087 C CA . TRP A 1 138 ? 2.292 -3.384 16.345 1.00 83.75 138 TRP A CA 1
ATOM 1088 C C . TRP A 1 138 ? 3.472 -4.155 16.912 1.00 83.75 138 TRP A C 1
ATOM 1090 O O . TRP A 1 138 ? 3.843 -5.187 16.366 1.00 83.75 138 TRP A O 1
ATOM 1100 N N . GLY A 1 139 ? 4.103 -3.616 17.955 1.00 79.31 139 GLY A N 1
ATOM 1101 C CA . GLY A 1 139 ? 5.300 -4.220 18.532 1.00 79.31 139 GLY A CA 1
ATOM 1102 C C . GLY A 1 139 ? 5.034 -5.655 18.981 1.00 79.31 139 GLY A C 1
ATOM 1103 O O . GLY A 1 139 ? 5.303 -6.614 18.267 1.00 79.31 139 GLY A O 1
ATOM 1104 N N . ARG A 1 140 ? 4.501 -5.815 20.190 1.00 80.12 140 ARG A N 1
ATOM 1105 C CA . ARG A 1 140 ? 4.172 -7.138 20.715 1.00 80.12 140 ARG A CA 1
ATOM 1106 C C . ARG A 1 140 ? 2.700 -7.443 20.485 1.00 80.12 140 ARG A C 1
ATOM 1108 O O . ARG A 1 140 ? 1.837 -6.719 20.975 1.00 80.12 140 ARG A O 1
ATOM 1115 N N . LEU A 1 141 ? 2.433 -8.540 19.787 1.00 85.88 141 LEU A N 1
ATOM 1116 C CA . LEU A 1 141 ? 1.076 -9.018 19.556 1.00 85.88 141 LEU A CA 1
ATOM 1117 C C . LEU A 1 141 ? 0.638 -9.971 20.672 1.00 85.88 141 LEU A C 1
ATOM 1119 O O . LEU A 1 141 ? 1.441 -10.787 21.132 1.00 85.88 141 LEU A O 1
ATOM 1123 N N . PRO A 1 142 ? -0.621 -9.882 21.131 1.00 82.44 142 PRO A N 1
ATOM 1124 C CA . PRO A 1 142 ? -1.150 -10.788 22.141 1.00 82.44 142 PRO A CA 1
ATOM 1125 C C . PRO A 1 142 ? -1.621 -12.136 21.568 1.00 82.44 142 PRO A C 1
ATOM 1127 O O . PRO A 1 142 ? -2.094 -12.974 22.330 1.00 82.44 142 PRO A O 1
ATOM 1130 N N . TRP A 1 143 ? -1.490 -12.349 20.255 1.00 87.62 143 TRP A N 1
ATOM 1131 C CA . TRP A 1 143 ? -1.737 -13.620 19.572 1.00 87.62 143 TRP A CA 1
ATOM 1132 C C . TRP A 1 143 ? -0.472 -14.096 18.850 1.00 87.62 143 TRP A C 1
ATOM 1134 O O . TRP A 1 143 ? 0.450 -13.315 18.595 1.00 87.62 143 TRP A O 1
ATOM 1144 N N . ASN A 1 144 ? -0.430 -15.380 18.510 1.00 84.06 144 ASN A N 1
ATOM 1145 C CA . ASN A 1 144 ? 0.611 -15.971 17.669 1.00 84.06 144 ASN A CA 1
ATOM 1146 C C . ASN A 1 144 ? -0.039 -16.902 16.638 1.00 84.06 144 ASN A C 1
ATOM 1148 O O . ASN A 1 144 ? -1.254 -16.883 16.474 1.00 84.06 144 ASN A O 1
ATOM 1152 N N . THR A 1 145 ? 0.752 -17.698 15.923 1.00 81.31 145 THR A N 1
ATOM 1153 C CA . THR A 1 145 ? 0.211 -18.619 14.908 1.00 81.31 145 THR A CA 1
ATOM 1154 C C . THR A 1 145 ? -0.630 -19.767 15.473 1.00 81.31 145 THR A C 1
ATOM 1156 O O . THR A 1 145 ? -1.287 -20.451 14.702 1.00 81.31 145 THR A O 1
ATOM 1159 N N . VAL A 1 146 ? -0.679 -19.959 16.791 1.00 79.94 146 VAL A N 1
ATOM 1160 C CA . VAL A 1 146 ? -1.443 -21.031 17.456 1.00 79.94 146 VAL A CA 1
ATOM 1161 C C . VAL A 1 146 ? -2.623 -20.461 18.242 1.00 79.94 146 VAL A C 1
ATOM 1163 O O . VAL A 1 146 ? -3.750 -20.937 18.135 1.00 79.94 146 VAL A O 1
ATOM 1166 N N . SER A 1 147 ? -2.363 -19.426 19.034 1.00 85.12 147 SER A N 1
ATOM 1167 C CA . SER A 1 147 ? -3.319 -18.810 19.945 1.00 85.12 147 SER A CA 1
ATOM 1168 C C . SER A 1 147 ? -4.025 -17.658 19.252 1.00 85.12 147 SER A C 1
ATOM 1170 O O . SER A 1 147 ? -3.499 -16.546 19.228 1.00 85.12 147 SER A O 1
ATOM 1172 N N . ALA A 1 148 ? -5.207 -17.929 18.702 1.00 87.88 148 ALA A N 1
ATOM 1173 C CA . ALA A 1 148 ? -6.047 -16.924 18.066 1.00 87.88 148 ALA A CA 1
ATOM 1174 C C . ALA A 1 148 ? -6.557 -15.873 19.069 1.00 87.88 148 ALA A C 1
ATOM 1176 O O . ALA A 1 148 ? -6.836 -16.203 20.227 1.00 87.88 148 ALA A O 1
ATOM 1177 N N . PRO A 1 149 ? -6.748 -14.612 18.641 1.00 90.81 149 PRO A N 1
ATOM 1178 C CA . PRO A 1 149 ? -7.596 -13.693 19.383 1.00 90.81 149 PRO A CA 1
ATOM 1179 C C . PRO A 1 149 ? -9.054 -14.184 19.376 1.00 90.81 149 PRO A C 1
ATOM 1181 O O . PRO A 1 149 ? -9.448 -15.006 18.555 1.00 90.81 149 PRO A O 1
ATOM 1184 N N . HIS A 1 150 ? -9.881 -13.645 20.269 1.00 90.31 150 HIS A N 1
ATOM 1185 C CA . HIS A 1 150 ? -11.318 -13.919 20.279 1.00 90.31 150 HIS A CA 1
ATOM 1186 C C . HIS A 1 150 ? -12.023 -13.343 19.045 1.00 90.31 150 HIS A C 1
ATOM 1188 O O . HIS A 1 150 ? -12.979 -13.917 18.531 1.00 90.31 150 HIS A O 1
ATOM 1194 N N . THR A 1 151 ? -11.578 -12.180 18.574 1.00 91.88 151 THR A N 1
ATOM 1195 C CA . THR A 1 151 ? -12.159 -11.514 17.409 1.00 91.88 151 THR A CA 1
ATOM 1196 C C . THR A 1 151 ? -11.100 -10.672 16.720 1.00 91.88 151 THR A C 1
ATOM 1198 O O . THR A 1 151 ? -10.326 -9.992 17.396 1.00 91.88 151 THR A O 1
ATOM 1201 N N . ALA A 1 152 ? -11.093 -10.668 15.387 1.00 93.88 152 ALA A N 1
ATOM 1202 C CA . ALA A 1 152 ? -10.346 -9.694 14.609 1.00 93.88 152 ALA A CA 1
ATOM 1203 C C . ALA A 1 152 ? -11.118 -9.273 13.357 1.00 93.88 152 ALA A C 1
ATOM 1205 O O . ALA A 1 152 ? -11.789 -10.084 12.721 1.00 93.88 152 ALA A O 1
ATOM 1206 N N . PHE A 1 153 ? -11.005 -8.003 12.992 1.00 94.69 153 PHE A N 1
ATOM 1207 C CA . PHE A 1 153 ? -11.584 -7.459 11.769 1.00 94.69 153 PHE A CA 1
ATOM 1208 C C . PHE A 1 153 ? -10.766 -6.268 11.276 1.00 94.69 153 PHE A C 1
ATOM 1210 O O . PHE A 1 153 ? -10.152 -5.545 12.062 1.00 94.69 153 PHE A O 1
ATOM 1217 N N . THR A 1 154 ? -10.759 -6.082 9.966 1.00 94.50 154 THR A N 1
ATOM 1218 C CA . THR A 1 154 ? -10.084 -4.988 9.280 1.00 94.50 154 THR A CA 1
ATOM 1219 C C . THR A 1 154 ? -11.116 -3.937 8.906 1.00 94.50 154 THR A C 1
ATOM 1221 O O . THR A 1 154 ? -12.180 -4.248 8.373 1.00 94.50 154 THR A O 1
ATOM 1224 N N . LEU A 1 155 ? -10.801 -2.684 9.206 1.00 94.31 155 LEU A N 1
ATOM 1225 C CA . LEU A 1 155 ? -11.581 -1.515 8.834 1.00 94.31 155 LEU A CA 1
ATOM 1226 C C . LEU A 1 155 ? -10.857 -0.783 7.711 1.00 94.31 155 LEU A C 1
ATOM 1228 O O . LEU A 1 155 ? -9.659 -0.506 7.808 1.00 94.31 155 LEU A O 1
ATOM 1232 N N . THR A 1 156 ? -11.595 -0.454 6.661 1.00 92.38 156 THR A N 1
ATOM 1233 C CA . THR A 1 156 ? -11.093 0.313 5.524 1.00 92.38 156 THR A CA 1
ATOM 1234 C C . THR A 1 156 ? -11.801 1.641 5.461 1.00 92.38 156 THR A C 1
ATOM 1236 O O . THR A 1 156 ? -13.023 1.655 5.356 1.00 92.38 156 THR A O 1
ATOM 1239 N N . GLY A 1 157 ? -11.043 2.728 5.489 1.00 89.75 157 GLY A N 1
ATOM 1240 C CA . GLY A 1 157 ? -11.576 4.070 5.324 1.00 89.75 157 GLY A CA 1
ATOM 1241 C C . GLY A 1 157 ? -11.630 4.525 3.861 1.00 89.75 157 GLY A C 1
ATOM 1242 O O . GLY A 1 157 ? -10.948 3.963 2.995 1.00 89.75 157 GLY A O 1
ATOM 1243 N N . PRO A 1 158 ? -12.437 5.559 3.573 1.00 85.12 158 PRO A N 1
ATOM 1244 C CA . PRO A 1 158 ? -12.652 6.076 2.223 1.00 85.12 158 PRO A CA 1
ATOM 1245 C C . PRO A 1 158 ? -11.411 6.739 1.607 1.00 85.12 158 PRO A C 1
ATOM 1247 O O . PRO A 1 158 ? -11.332 6.850 0.387 1.00 85.12 158 PRO A O 1
ATOM 1250 N N . ASN A 1 159 ? -10.422 7.141 2.413 1.00 78.75 159 ASN A N 1
ATOM 1251 C CA . ASN A 1 159 ? -9.186 7.770 1.937 1.00 78.75 159 ASN A CA 1
ATOM 1252 C C . ASN A 1 159 ? -8.009 6.779 1.902 1.00 78.75 159 ASN A C 1
ATOM 1254 O O . ASN A 1 159 ? -6.841 7.179 1.855 1.00 78.75 159 ASN A O 1
ATOM 1258 N N . GLY A 1 160 ? -8.307 5.475 1.935 1.00 78.62 160 GLY A N 1
ATOM 1259 C CA . GLY A 1 160 ? -7.312 4.406 1.928 1.00 78.62 160 GLY A CA 1
ATOM 1260 C C . GLY A 1 160 ? -6.709 4.113 3.303 1.00 78.62 160 GLY A C 1
ATOM 1261 O O . GLY A 1 160 ? -5.648 3.487 3.381 1.00 78.62 160 GLY A O 1
ATOM 1262 N N . GLU A 1 161 ? -7.351 4.560 4.386 1.00 87.69 161 GLU A N 1
ATOM 1263 C CA . GLU A 1 161 ? -7.012 4.139 5.740 1.00 87.69 161 GLU A CA 1
ATOM 1264 C C . GLU A 1 161 ? -7.255 2.632 5.889 1.00 87.69 161 GLU A C 1
ATOM 1266 O O . GLU A 1 161 ? -8.267 2.098 5.435 1.00 87.69 161 GLU A O 1
ATOM 1271 N N . ARG A 1 162 ? -6.334 1.933 6.552 1.00 90.31 162 ARG A N 1
ATOM 1272 C CA . ARG A 1 162 ? -6.486 0.520 6.904 1.00 90.31 162 ARG A CA 1
ATOM 1273 C C . ARG A 1 162 ? -6.182 0.370 8.383 1.00 90.31 162 ARG A C 1
ATOM 1275 O O . ARG A 1 162 ? -5.079 0.695 8.822 1.00 90.31 162 ARG A O 1
ATOM 1282 N N . LEU A 1 163 ? -7.158 -0.097 9.149 1.00 93.75 163 LEU A N 1
ATOM 1283 C CA . LEU A 1 163 ? -7.022 -0.337 10.581 1.00 93.75 163 LEU A CA 1
ATOM 1284 C C . LEU A 1 163 ? -7.327 -1.795 10.882 1.00 93.75 163 LEU A C 1
ATOM 1286 O O . LEU A 1 163 ? -8.250 -2.371 10.315 1.00 93.75 163 LEU A O 1
ATOM 1290 N N . LEU A 1 164 ? -6.558 -2.378 11.790 1.00 94.75 164 LEU A N 1
ATOM 1291 C CA . LEU A 1 164 ? -6.806 -3.709 12.307 1.00 94.75 164 LEU A CA 1
ATOM 1292 C C . LEU A 1 164 ? -7.372 -3.574 13.717 1.00 94.75 164 LEU A C 1
ATOM 1294 O O . LEU A 1 164 ? -6.793 -2.887 14.557 1.00 94.75 164 LEU A O 1
ATOM 1298 N N . ALA A 1 165 ? -8.502 -4.219 13.978 1.00 95.00 165 ALA A N 1
ATOM 1299 C CA . ALA A 1 165 ? -9.132 -4.263 15.286 1.00 95.00 165 ALA A CA 1
ATOM 1300 C C . ALA A 1 165 ? -9.096 -5.697 15.814 1.00 95.00 165 ALA A C 1
ATOM 1302 O O . ALA A 1 165 ? -9.526 -6.621 15.124 1.00 95.00 165 ALA A O 1
ATOM 1303 N N . VAL A 1 166 ? -8.576 -5.892 17.027 1.00 94.44 166 VAL A N 1
ATOM 1304 C CA . VAL A 1 166 ? -8.390 -7.214 17.636 1.00 94.44 166 VAL A CA 1
ATOM 1305 C C . VAL A 1 166 ? -8.814 -7.207 19.096 1.00 94.44 166 VAL A C 1
ATOM 1307 O O . VAL A 1 166 ? -8.476 -6.302 19.857 1.00 94.44 166 VAL A O 1
ATOM 1310 N N . ARG A 1 167 ? -9.522 -8.257 19.509 1.00 93.12 167 ARG A N 1
ATOM 1311 C CA . ARG A 1 167 ? -9.898 -8.514 20.898 1.00 93.12 167 ARG A CA 1
ATOM 1312 C C . ARG A 1 167 ? -9.468 -9.924 21.290 1.00 93.12 167 ARG A C 1
ATOM 1314 O O . ARG A 1 167 ? -9.776 -10.876 20.585 1.00 93.12 167 ARG A O 1
ATOM 1321 N N . THR A 1 168 ? -8.760 -10.078 22.406 1.00 90.31 168 THR A N 1
ATOM 1322 C CA . THR A 1 168 ? -8.159 -11.367 22.816 1.00 90.31 168 THR A CA 1
ATOM 1323 C C . THR A 1 168 ? -9.083 -12.250 23.654 1.00 90.31 168 THR A C 1
ATOM 1325 O O . THR A 1 168 ? -8.862 -13.451 23.733 1.00 90.31 168 THR A O 1
ATOM 1328 N N . GLY A 1 169 ? -10.131 -11.681 24.247 1.00 88.94 169 GLY A N 1
ATOM 1329 C CA . GLY A 1 169 ? -11.138 -12.375 25.052 1.00 88.94 169 GLY A CA 1
ATOM 1330 C C . GLY A 1 169 ? -12.432 -11.566 25.104 1.00 88.94 169 GLY A C 1
ATOM 1331 O O . GLY A 1 169 ? -12.427 -10.394 24.744 1.00 88.94 169 GLY A O 1
ATOM 1332 N N . VAL A 1 170 ? -13.536 -12.163 25.553 1.00 86.00 170 VAL A N 1
ATOM 1333 C CA . VAL A 1 170 ? -14.866 -11.515 25.555 1.00 86.00 170 VAL A CA 1
ATOM 1334 C C . VAL A 1 170 ? -14.842 -10.161 26.282 1.00 86.00 170 VAL A C 1
ATOM 1336 O O . VAL A 1 170 ? -15.276 -9.153 25.720 1.00 86.00 170 VAL A O 1
ATOM 1339 N N . ASP A 1 171 ? -14.215 -10.131 27.460 1.00 89.12 171 ASP A N 1
ATOM 1340 C CA . ASP A 1 171 ? -14.095 -8.947 28.324 1.00 89.12 171 ASP A CA 1
ATOM 1341 C C . ASP A 1 171 ? -12.769 -8.188 28.143 1.00 89.12 171 ASP A C 1
ATOM 1343 O O . ASP A 1 171 ? -12.455 -7.259 28.890 1.00 89.12 171 ASP A O 1
ATOM 1347 N N . ALA A 1 172 ? -11.954 -8.587 27.163 1.00 91.81 172 ALA A N 1
ATOM 1348 C CA . ALA A 1 172 ? -10.698 -7.911 26.880 1.00 91.81 172 ALA A CA 1
ATOM 1349 C C . ALA A 1 172 ? -10.951 -6.569 26.168 1.00 91.81 172 ALA A C 1
ATOM 1351 O O . ALA A 1 172 ? -11.927 -6.435 25.419 1.00 91.81 172 ALA A O 1
ATOM 1352 N N . PRO A 1 173 ? -10.063 -5.575 26.343 1.00 93.69 173 PRO A N 1
ATOM 1353 C CA . PRO A 1 173 ? -10.137 -4.350 25.564 1.00 93.69 173 PRO A CA 1
ATOM 1354 C C . PRO A 1 173 ? -10.021 -4.643 24.062 1.00 93.69 173 PRO A C 1
ATOM 1356 O O . PRO A 1 173 ? -9.310 -5.559 23.639 1.00 93.69 173 PRO A O 1
ATOM 1359 N N . LEU A 1 174 ? -10.709 -3.840 23.251 1.00 94.44 174 LEU A N 1
ATOM 1360 C CA . LEU A 1 174 ? -10.525 -3.825 21.806 1.00 94.44 174 LEU A CA 1
ATOM 1361 C C . LEU A 1 174 ? -9.268 -3.016 21.486 1.00 94.44 174 LEU A C 1
ATOM 1363 O O . LEU A 1 174 ? -9.218 -1.816 21.746 1.00 94.44 174 LEU A O 1
ATOM 1367 N N . LEU A 1 175 ? -8.263 -3.663 20.914 1.00 94.69 175 LEU A N 1
ATOM 1368 C CA . LEU A 1 175 ? -7.074 -2.995 20.403 1.00 94.69 175 LEU A CA 1
ATOM 1369 C C . LEU A 1 175 ? -7.320 -2.615 18.949 1.00 94.69 175 LEU A C 1
ATOM 1371 O O . LEU A 1 175 ? -7.651 -3.486 18.148 1.00 94.69 175 LEU A O 1
ATOM 1375 N N . VAL A 1 176 ? -7.144 -1.344 18.599 1.00 94.31 176 VAL A N 1
ATOM 1376 C CA . VAL A 1 176 ? -7.222 -0.877 17.211 1.00 94.31 176 VAL A CA 1
ATOM 1377 C C . VAL A 1 176 ? -5.947 -0.136 16.853 1.00 94.31 176 VAL A C 1
ATOM 1379 O O . VAL A 1 176 ? -5.508 0.753 17.573 1.00 94.31 176 VAL A O 1
ATOM 1382 N N . GLY A 1 177 ? -5.344 -0.487 15.730 1.00 92.19 177 GLY A N 1
ATOM 1383 C CA . GLY A 1 177 ? -4.085 0.091 15.266 1.00 92.19 177 GLY A CA 1
ATOM 1384 C C . GLY A 1 177 ? -3.978 0.028 13.751 1.00 92.19 177 GLY A C 1
ATOM 1385 O O . GLY A 1 177 ? -4.875 -0.484 13.082 1.00 92.19 177 GLY A O 1
ATOM 1386 N N . ALA A 1 178 ? -2.878 0.539 13.203 1.00 91.00 178 ALA A N 1
ATOM 1387 C CA . ALA A 1 178 ? -2.655 0.527 11.761 1.00 91.00 178 ALA A CA 1
ATOM 1388 C C . ALA A 1 178 ? -2.629 -0.910 11.225 1.00 91.00 178 ALA A C 1
ATOM 1390 O O . ALA A 1 178 ? -1.904 -1.756 11.756 1.00 91.00 178 ALA A O 1
ATOM 1391 N N . ALA A 1 179 ? -3.391 -1.175 10.166 1.00 90.06 179 ALA A N 1
ATOM 1392 C CA . ALA A 1 179 ? -3.167 -2.353 9.345 1.00 90.06 179 ALA A CA 1
ATOM 1393 C C . ALA A 1 179 ? -2.183 -2.000 8.228 1.00 90.06 179 ALA A C 1
ATOM 1395 O O . ALA A 1 179 ? -2.135 -0.859 7.760 1.00 90.06 179 ALA A O 1
ATOM 1396 N N . ARG A 1 180 ? -1.393 -2.977 7.793 1.00 84.44 180 ARG A N 1
ATOM 1397 C CA . ARG A 1 180 ? -0.457 -2.814 6.690 1.00 84.44 180 ARG A CA 1
ATOM 1398 C C . ARG A 1 180 ? -1.288 -2.623 5.427 1.00 84.44 180 ARG A C 1
ATOM 1400 O O . ARG A 1 180 ? -2.081 -3.506 5.115 1.00 84.44 180 ARG A O 1
ATOM 1407 N N . PRO A 1 181 ? -1.145 -1.505 4.703 1.00 77.69 181 PRO A N 1
ATOM 1408 C CA . PRO A 1 181 ? -1.854 -1.366 3.445 1.00 77.69 181 PRO A CA 1
ATOM 1409 C C . PRO A 1 181 ? -1.308 -2.386 2.443 1.00 77.69 181 PRO A C 1
ATOM 1411 O O . PRO A 1 181 ? -0.091 -2.575 2.373 1.00 77.69 181 PRO A O 1
ATOM 1414 N N . ASP A 1 182 ? -2.197 -2.997 1.658 1.00 69.00 182 ASP A N 1
ATOM 1415 C CA . ASP A 1 182 ? -1.888 -4.081 0.702 1.00 69.00 182 ASP A CA 1
ATOM 1416 C C . ASP A 1 182 ? -0.755 -3.718 -0.267 1.00 69.00 182 ASP A C 1
ATOM 1418 O O . ASP A 1 182 ? -0.013 -4.561 -0.756 1.00 69.00 182 ASP A O 1
ATOM 1422 N N . ASN A 1 183 ? -0.608 -2.422 -0.516 1.00 67.88 183 ASN A N 1
ATOM 1423 C CA . ASN A 1 183 ? 0.323 -1.843 -1.457 1.00 67.88 183 ASN A CA 1
ATOM 1424 C C . ASN A 1 183 ? 1.560 -1.217 -0.809 1.00 67.88 183 ASN A C 1
ATOM 1426 O O . ASN A 1 183 ? 2.300 -0.567 -1.525 1.00 67.88 183 ASN A O 1
ATOM 1430 N N . VAL A 1 184 ? 1.794 -1.309 0.504 1.00 65.38 184 VAL A N 1
ATOM 1431 C CA . VAL A 1 184 ? 3.010 -0.734 1.116 1.00 65.38 184 VAL A CA 1
ATOM 1432 C C . VAL A 1 184 ? 4.149 -1.761 1.054 1.00 65.38 184 VAL A C 1
ATOM 1434 O O . VAL A 1 184 ? 3.964 -2.909 1.490 1.00 65.38 184 VAL A O 1
ATOM 1437 N N . PRO A 1 185 ? 5.344 -1.378 0.555 1.00 64.94 185 PRO A N 1
ATOM 1438 C CA . PRO A 1 185 ? 6.440 -2.314 0.352 1.00 64.94 185 PRO A CA 1
ATOM 1439 C C . PRO A 1 185 ? 6.861 -2.926 1.686 1.00 64.94 185 PRO A C 1
ATOM 1441 O O . PRO A 1 185 ? 6.588 -2.370 2.754 1.00 64.94 185 PRO A O 1
ATOM 1444 N N . ALA A 1 186 ? 7.513 -4.089 1.635 1.00 60.84 186 ALA A N 1
ATOM 1445 C CA . ALA A 1 186 ? 8.102 -4.734 2.810 1.00 60.84 186 ALA A CA 1
ATOM 1446 C C . ALA A 1 186 ? 9.327 -3.931 3.276 1.00 60.84 186 ALA A C 1
ATOM 1448 O O . ALA A 1 186 ? 10.464 -4.370 3.170 1.00 60.84 186 ALA A O 1
ATOM 1449 N N . TYR A 1 187 ? 9.092 -2.697 3.702 1.00 55.81 187 TYR A N 1
ATOM 1450 C CA . TYR A 1 187 ? 10.109 -1.762 4.136 1.00 55.81 187 TYR A CA 1
ATOM 1451 C C . TYR A 1 187 ? 10.359 -1.931 5.635 1.00 55.81 187 TYR A C 1
ATOM 1453 O O . TYR A 1 187 ? 9.456 -2.334 6.371 1.00 55.81 187 TYR A O 1
ATOM 1461 N N . ASP A 1 188 ? 11.571 -1.602 6.091 1.00 55.91 188 ASP A N 1
ATOM 1462 C CA . ASP A 1 188 ? 11.923 -1.626 7.511 1.00 55.91 188 ASP A CA 1
ATOM 1463 C C . ASP A 1 188 ? 10.969 -0.702 8.300 1.00 55.91 188 ASP A C 1
ATOM 1465 O O . ASP A 1 188 ? 11.019 0.525 8.132 1.00 55.91 188 ASP A O 1
ATOM 1469 N N . PRO A 1 189 ? 10.099 -1.247 9.175 1.00 50.69 189 PRO A N 1
ATOM 1470 C CA . PRO A 1 189 ? 9.148 -0.457 9.952 1.00 50.69 189 PRO A CA 1
ATOM 1471 C C . PRO A 1 189 ? 9.828 0.577 10.862 1.00 50.69 189 PRO A C 1
ATOM 1473 O O . PRO A 1 189 ? 9.156 1.474 11.359 1.00 50.69 189 PRO A O 1
ATOM 1476 N N . ARG A 1 190 ? 11.153 0.513 11.059 1.00 51.56 190 ARG A N 1
ATOM 1477 C CA . ARG A 1 190 ? 11.918 1.497 11.839 1.00 51.56 190 ARG A CA 1
ATOM 1478 C C . ARG A 1 190 ? 12.043 2.868 11.172 1.00 51.56 190 ARG A C 1
ATOM 1480 O O . ARG A 1 190 ? 12.314 3.842 11.869 1.00 51.56 190 ARG A O 1
ATOM 1487 N N . ALA A 1 191 ? 11.842 2.978 9.858 1.00 58.25 191 ALA A N 1
ATOM 1488 C CA . ALA A 1 191 ? 11.949 4.263 9.159 1.00 58.25 191 ALA A CA 1
ATOM 1489 C C . ALA A 1 191 ? 10.668 5.111 9.212 1.00 58.25 191 ALA A C 1
ATOM 1491 O O . ALA A 1 191 ? 10.697 6.301 8.899 1.00 58.25 191 ALA A O 1
ATOM 1492 N N . VAL A 1 192 ? 9.540 4.520 9.615 1.00 69.62 192 VAL A N 1
ATOM 1493 C CA . VAL A 1 192 ? 8.237 5.188 9.660 1.00 69.62 192 VAL A CA 1
ATOM 1494 C C . VAL A 1 192 ? 7.727 5.156 11.092 1.00 69.62 192 VAL A C 1
ATOM 1496 O O . VAL A 1 192 ? 7.635 4.102 11.708 1.00 69.62 192 VAL A O 1
ATOM 1499 N N . HIS A 1 193 ? 7.397 6.322 11.647 1.00 74.81 193 HIS A N 1
ATOM 1500 C CA . HIS A 1 193 ? 6.764 6.391 12.964 1.00 74.81 193 HIS A CA 1
ATOM 1501 C C . HIS A 1 193 ? 5.317 5.922 12.829 1.00 74.81 193 HIS A C 1
ATOM 1503 O O . HIS A 1 193 ? 4.455 6.672 12.370 1.00 74.81 193 HIS A O 1
ATOM 1509 N N . LEU A 1 194 ? 5.082 4.660 13.173 1.00 80.31 194 LEU A N 1
ATOM 1510 C CA . LEU A 1 194 ? 3.765 4.043 13.099 1.00 80.31 194 LEU A CA 1
ATOM 1511 C C . LEU A 1 194 ? 2.932 4.439 14.322 1.00 80.31 194 LEU A C 1
ATOM 1513 O O . LEU A 1 194 ? 3.475 4.524 15.428 1.00 80.31 194 LEU A O 1
ATOM 1517 N N . PRO A 1 195 ? 1.629 4.716 14.149 1.00 82.25 195 PRO A N 1
ATOM 1518 C CA . PRO A 1 195 ? 0.778 5.060 15.274 1.00 82.25 195 PRO A CA 1
ATOM 1519 C C . PRO A 1 195 ? 0.636 3.863 16.214 1.00 82.25 195 PRO A C 1
ATOM 1521 O O . PRO A 1 195 ? 0.309 2.755 15.789 1.00 82.25 195 PRO A O 1
ATOM 1524 N N . THR A 1 196 ? 0.863 4.106 17.504 1.00 86.12 196 THR A N 1
ATOM 1525 C CA . THR A 1 196 ? 0.652 3.105 18.551 1.00 86.12 196 THR A CA 1
ATOM 1526 C C . THR A 1 196 ? -0.807 2.640 18.542 1.00 86.12 196 THR A C 1
ATOM 1528 O O . THR A 1 196 ? -1.698 3.492 18.479 1.00 86.12 196 THR A O 1
ATOM 1531 N N . PRO A 1 197 ? -1.073 1.324 18.645 1.00 89.62 197 PRO A N 1
ATOM 1532 C CA . PRO A 1 197 ? -2.430 0.823 18.804 1.00 89.62 197 PRO A CA 1
ATOM 1533 C C . PRO A 1 197 ? -3.123 1.448 20.021 1.00 89.62 197 PRO A C 1
ATOM 1535 O O . PRO A 1 197 ? -2.536 1.562 21.099 1.00 89.62 197 PRO A O 1
ATOM 1538 N N . VAL A 1 198 ? -4.382 1.835 19.846 1.00 92.19 198 VAL A N 1
ATOM 1539 C CA . VAL A 1 198 ? -5.253 2.389 20.881 1.00 92.19 198 VAL A CA 1
ATOM 1540 C C . VAL A 1 198 ? -6.068 1.257 21.496 1.00 92.19 198 VAL A C 1
ATOM 1542 O O . VAL A 1 198 ? -6.628 0.423 20.785 1.00 92.19 198 VAL A O 1
ATOM 1545 N N . ALA A 1 199 ? -6.134 1.220 22.825 1.00 93.94 199 ALA A N 1
ATOM 1546 C CA . ALA A 1 199 ? -6.934 0.251 23.561 1.00 93.94 199 ALA A CA 1
ATOM 1547 C C . ALA A 1 199 ? -8.253 0.884 24.013 1.00 93.94 199 ALA A C 1
ATOM 1549 O O . ALA A 1 199 ? -8.255 1.849 24.776 1.00 93.94 199 ALA A O 1
ATOM 1550 N N . PHE A 1 200 ? -9.370 0.304 23.588 1.00 94.88 200 PHE A N 1
ATOM 1551 C CA . PHE A 1 200 ? -10.707 0.683 24.024 1.00 94.88 200 PHE A CA 1
ATOM 1552 C C . PHE A 1 200 ? -11.223 -0.326 25.056 1.00 94.88 200 PHE A C 1
ATOM 1554 O O . PHE A 1 200 ? -11.109 -1.532 24.824 1.00 94.88 200 PHE A O 1
ATOM 1561 N N . PRO A 1 201 ? -11.809 0.115 26.182 1.00 94.19 201 PRO A N 1
ATOM 1562 C CA . PRO A 1 201 ? -12.459 -0.784 27.135 1.00 94.19 201 PRO A CA 1
ATOM 1563 C C . PRO A 1 201 ? -13.510 -1.685 26.465 1.00 94.19 201 PRO A C 1
ATOM 1565 O O . PRO A 1 201 ? -14.135 -1.281 25.488 1.00 94.19 201 PRO A O 1
ATOM 1568 N N . ALA A 1 202 ? -13.755 -2.884 27.004 1.00 88.81 202 ALA A N 1
ATOM 1569 C CA . ALA A 1 202 ? -14.670 -3.864 26.398 1.00 88.81 202 ALA A CA 1
ATOM 1570 C C . ALA A 1 202 ? -16.102 -3.332 26.172 1.00 88.81 202 ALA A C 1
ATOM 1572 O O . ALA A 1 202 ? -16.750 -3.720 25.201 1.00 88.81 202 ALA A O 1
ATOM 1573 N N . GLY A 1 203 ? -16.560 -2.419 27.038 1.00 89.50 203 GLY A N 1
ATOM 1574 C CA . GLY A 1 203 ? -17.855 -1.734 26.948 1.00 89.50 203 GLY A CA 1
ATOM 1575 C C . GLY A 1 203 ? -17.804 -0.336 26.323 1.00 89.50 203 GLY A C 1
ATOM 1576 O O . GLY A 1 203 ? -18.713 0.456 26.556 1.00 89.50 203 GLY A O 1
ATOM 1577 N N . ALA A 1 204 ? -16.737 0.018 25.599 1.00 93.12 204 ALA A N 1
ATOM 1578 C CA . ALA A 1 204 ? -16.670 1.302 24.909 1.00 93.12 204 ALA A CA 1
ATOM 1579 C C . ALA A 1 204 ? -17.793 1.400 23.857 1.00 93.12 204 ALA A C 1
ATOM 1581 O O . ALA A 1 204 ? -17.934 0.481 23.047 1.00 93.12 204 ALA A O 1
ATOM 1582 N N . PRO A 1 205 ? -18.578 2.493 23.837 1.00 95.12 205 PRO A N 1
ATOM 1583 C CA . PRO A 1 205 ? -19.657 2.634 22.870 1.00 95.12 205 PRO A CA 1
ATOM 1584 C C . PRO A 1 205 ? -19.079 2.775 21.451 1.00 95.12 205 PRO A C 1
ATOM 1586 O O . PRO A 1 205 ? -18.113 3.531 21.275 1.00 95.12 205 PRO A O 1
ATOM 1589 N N . PRO A 1 206 ? -19.660 2.117 20.428 1.00 95.19 206 PRO A N 1
ATOM 1590 C CA . PRO A 1 206 ? -19.147 2.162 19.055 1.00 95.19 206 PRO A CA 1
ATOM 1591 C C . PRO A 1 206 ? -18.978 3.578 18.503 1.00 95.19 206 PRO A C 1
ATOM 1593 O O . PRO A 1 206 ? -17.976 3.860 17.855 1.00 95.19 206 PRO A O 1
ATOM 1596 N N . ALA A 1 207 ? -19.873 4.507 18.852 1.00 93.81 207 ALA A N 1
ATOM 1597 C CA . ALA A 1 207 ? -19.753 5.916 18.480 1.00 93.81 207 ALA A CA 1
ATOM 1598 C C . ALA A 1 207 ? -18.474 6.593 19.018 1.00 93.81 207 ALA A C 1
ATOM 1600 O O . ALA A 1 207 ? -17.851 7.385 18.311 1.00 93.81 207 ALA A O 1
ATOM 1601 N N . ALA A 1 208 ? -18.047 6.280 20.249 1.00 94.25 208 ALA A N 1
ATOM 1602 C CA . ALA A 1 208 ? -16.811 6.836 20.808 1.00 94.25 208 ALA A CA 1
ATOM 1603 C C . ALA A 1 208 ? -15.570 6.222 20.152 1.00 94.25 208 ALA A C 1
ATOM 1605 O O . ALA A 1 208 ? -14.598 6.930 19.897 1.00 94.25 208 ALA A O 1
ATOM 1606 N N . VAL A 1 209 ? -15.620 4.922 19.839 1.00 95.38 209 VAL A N 1
ATOM 1607 C CA . VAL A 1 209 ? -14.563 4.264 19.063 1.00 95.38 209 VAL A CA 1
ATOM 1608 C C . VAL A 1 209 ? -14.466 4.921 17.687 1.00 95.38 209 VAL A C 1
ATOM 1610 O O . VAL A 1 209 ? -13.401 5.410 17.331 1.00 95.38 209 VAL A O 1
ATOM 1613 N N . ALA A 1 210 ? -15.576 5.038 16.955 1.00 95.00 210 ALA A N 1
ATOM 1614 C CA . ALA A 1 210 ? -15.633 5.670 15.638 1.00 95.00 210 ALA A CA 1
ATOM 1615 C C . ALA A 1 210 ? -15.082 7.107 15.626 1.00 95.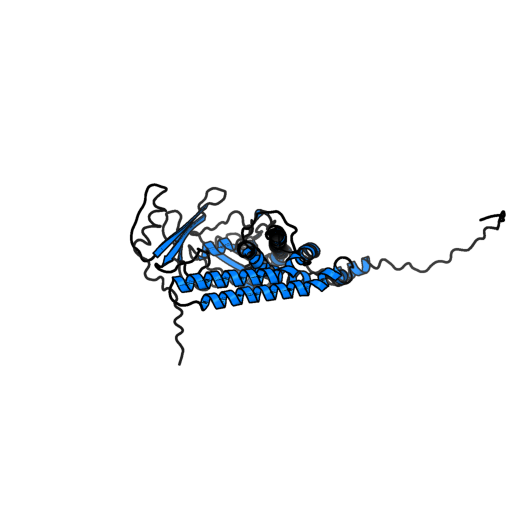00 210 ALA A C 1
ATOM 1617 O O . ALA A 1 210 ? -14.328 7.474 14.720 1.00 95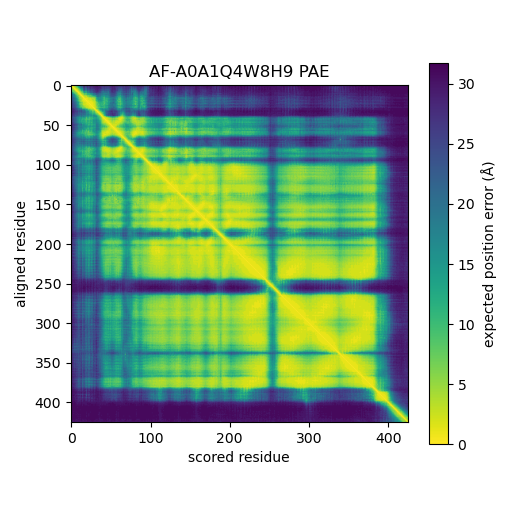.00 210 ALA A O 1
ATOM 1618 N N . ALA A 1 211 ? -15.402 7.906 16.647 1.00 92.50 211 ALA A N 1
ATOM 1619 C CA . ALA A 1 211 ? -14.858 9.251 16.804 1.00 92.50 211 ALA A CA 1
ATOM 1620 C C . ALA A 1 211 ? -13.325 9.241 16.935 1.00 92.50 211 ALA A C 1
ATOM 1622 O O . ALA A 1 211 ? -12.647 9.987 16.233 1.00 92.50 211 ALA A O 1
ATOM 1623 N N . GLU A 1 212 ? -12.753 8.367 17.766 1.00 93.44 212 GLU A N 1
ATOM 1624 C CA . GLU A 1 212 ? -11.294 8.251 17.918 1.00 93.44 212 GLU A CA 1
ATOM 1625 C C . GLU A 1 212 ? -10.621 7.739 16.631 1.00 93.44 212 GLU A C 1
ATOM 1627 O O . GLU A 1 212 ? -9.557 8.225 16.231 1.00 93.44 212 GLU A O 1
ATOM 1632 N N . LEU A 1 213 ? -11.257 6.786 15.937 1.00 93.00 213 LEU A N 1
ATOM 1633 C CA . LEU A 1 213 ? -10.738 6.252 14.678 1.00 93.00 213 LEU A CA 1
ATOM 1634 C C . LEU A 1 213 ? -10.682 7.324 13.585 1.00 93.00 213 LEU A C 1
ATOM 1636 O O . LEU A 1 213 ? -9.688 7.401 12.869 1.00 93.00 213 LEU A O 1
ATOM 1640 N N . THR A 1 214 ? -11.707 8.166 13.468 1.00 90.12 214 THR A N 1
ATOM 1641 C CA . THR A 1 214 ? -11.784 9.191 12.413 1.00 90.12 214 THR A CA 1
ATOM 1642 C C . THR A 1 214 ? -10.978 10.445 12.731 1.00 90.12 214 THR A C 1
ATOM 1644 O O . THR A 1 214 ? -10.399 11.038 11.825 1.00 90.12 214 THR A O 1
ATOM 1647 N N . THR A 1 215 ? -10.903 10.848 14.000 1.00 88.56 215 THR A N 1
ATOM 1648 C CA . THR A 1 215 ? -10.236 12.102 14.394 1.00 88.56 215 THR A CA 1
ATOM 1649 C C . THR A 1 215 ? -8.747 11.935 14.677 1.00 88.56 215 THR A C 1
ATOM 1651 O O . THR A 1 215 ? -7.977 12.867 14.442 1.00 88.56 215 THR A O 1
ATOM 1654 N N . THR A 1 216 ? -8.326 10.754 15.138 1.00 89.31 216 THR A N 1
ATOM 1655 C CA . THR A 1 216 ? -6.949 10.525 15.588 1.00 89.31 216 THR A CA 1
ATOM 1656 C C . THR A 1 216 ? -6.262 9.426 14.787 1.00 89.31 216 THR A C 1
ATOM 1658 O O . THR A 1 216 ? -5.213 9.665 14.181 1.00 89.31 216 THR A O 1
ATOM 1661 N N . LEU A 1 217 ? -6.800 8.202 14.800 1.00 90.25 217 LEU A N 1
ATOM 1662 C CA . LEU A 1 217 ? -6.040 7.037 14.335 1.00 90.25 217 LEU A CA 1
ATOM 1663 C C . LEU A 1 217 ? -5.942 6.960 12.804 1.00 90.25 217 LEU A C 1
ATOM 1665 O O . LEU A 1 217 ? -4.846 6.757 12.283 1.00 90.25 217 LEU A O 1
ATOM 1669 N N . GLY A 1 218 ? -7.049 7.165 12.089 1.00 89.81 218 GLY A N 1
ATOM 1670 C CA . GLY A 1 218 ? -7.128 7.180 10.623 1.00 89.81 218 GLY A CA 1
ATOM 1671 C C . GLY A 1 218 ? -6.155 8.182 9.990 1.00 89.81 218 GLY A C 1
ATOM 1672 O O . GLY A 1 218 ? -5.254 7.746 9.269 1.00 89.81 218 GLY A O 1
ATOM 1673 N N . PRO A 1 219 ? -6.230 9.481 10.346 1.00 89.06 219 PRO A N 1
ATOM 1674 C CA . PRO A 1 219 ? -5.249 10.509 9.990 1.00 89.06 219 PRO A CA 1
ATOM 1675 C C . PRO A 1 219 ? -3.784 10.083 10.134 1.00 89.06 219 PRO A C 1
ATOM 1677 O O . PRO A 1 219 ? -2.985 10.183 9.198 1.00 89.06 219 PRO A O 1
ATOM 1680 N N . ARG A 1 220 ? -3.419 9.549 11.306 1.00 89.06 220 ARG A N 1
ATOM 1681 C CA . ARG A 1 220 ? -2.044 9.118 11.592 1.00 89.06 220 ARG A CA 1
ATOM 1682 C C . ARG A 1 220 ? -1.633 7.910 10.755 1.00 89.06 220 ARG A C 1
ATOM 1684 O O . ARG A 1 220 ? -0.488 7.844 10.310 1.00 89.06 220 ARG A O 1
ATOM 1691 N N . CYS A 1 221 ? -2.548 6.973 10.513 1.00 87.94 221 CYS A N 1
ATOM 1692 C CA . CYS A 1 221 ? -2.297 5.822 9.647 1.00 87.94 221 CYS A CA 1
ATOM 1693 C C . CYS A 1 221 ? -2.094 6.255 8.194 1.00 87.94 221 CYS A C 1
ATOM 1695 O O . CYS A 1 221 ? -1.162 5.781 7.545 1.00 87.94 221 CYS A O 1
ATOM 1697 N N . GLN A 1 222 ? -2.902 7.197 7.701 1.00 88.00 222 GLN A N 1
ATOM 1698 C CA . GLN A 1 222 ? -2.751 7.757 6.360 1.00 88.00 222 GLN A CA 1
ATOM 1699 C C . GLN A 1 222 ? -1.395 8.457 6.203 1.00 88.00 222 GLN A C 1
ATOM 1701 O O . GLN A 1 222 ? -0.685 8.215 5.226 1.00 88.00 222 GLN A O 1
ATOM 1706 N N . GLN A 1 223 ? -0.987 9.259 7.191 1.00 88.81 223 GLN A N 1
ATOM 1707 C CA . GLN A 1 223 ? 0.311 9.936 7.187 1.00 88.81 223 GLN A CA 1
ATOM 1708 C C . GLN A 1 223 ? 1.489 8.950 7.238 1.00 88.81 223 GLN A C 1
ATOM 1710 O O . GLN A 1 223 ? 2.489 9.132 6.537 1.00 88.81 223 GLN A O 1
ATOM 1715 N N . ALA A 1 224 ? 1.386 7.887 8.039 1.00 87.44 224 ALA A N 1
ATOM 1716 C CA . ALA A 1 224 ? 2.410 6.849 8.099 1.00 87.44 224 ALA A CA 1
ATOM 1717 C C . ALA A 1 224 ? 2.512 6.074 6.774 1.00 87.44 224 ALA A C 1
ATOM 1719 O O . ALA A 1 224 ? 3.613 5.900 6.248 1.00 87.44 224 ALA A O 1
ATOM 1720 N N . ALA A 1 225 ? 1.373 5.676 6.193 1.00 87.19 225 ALA A N 1
ATOM 1721 C CA . ALA A 1 225 ? 1.299 5.050 4.874 1.00 87.19 225 ALA A CA 1
ATOM 1722 C C . ALA A 1 225 ? 1.932 5.943 3.805 1.00 87.19 225 ALA A C 1
ATOM 1724 O O . ALA A 1 225 ? 2.779 5.484 3.045 1.00 87.19 225 ALA A O 1
ATOM 1725 N N . TRP A 1 226 ? 1.600 7.233 3.793 1.00 90.31 226 TRP A N 1
ATOM 1726 C CA . TRP A 1 226 ? 2.206 8.210 2.894 1.00 90.31 226 TRP A CA 1
ATOM 1727 C C . TRP A 1 226 ? 3.726 8.254 3.001 1.00 90.31 226 TRP A C 1
ATOM 1729 O O . TRP A 1 226 ? 4.414 8.102 1.994 1.00 90.31 226 TRP A O 1
ATOM 1739 N N . LYS A 1 227 ? 4.255 8.402 4.222 1.00 89.62 227 LYS A N 1
ATOM 1740 C CA . LYS A 1 227 ? 5.702 8.414 4.466 1.00 89.62 227 LYS A CA 1
ATOM 1741 C C . LYS A 1 227 ? 6.373 7.144 3.959 1.00 89.62 227 LYS A C 1
ATOM 1743 O O . LYS A 1 227 ? 7.383 7.246 3.274 1.00 89.62 227 LYS A O 1
ATOM 1748 N N . ALA A 1 228 ? 5.801 5.974 4.240 1.00 86.75 228 ALA A N 1
ATOM 1749 C CA . ALA A 1 228 ? 6.346 4.699 3.779 1.00 86.75 228 ALA A CA 1
ATOM 1750 C C . ALA A 1 228 ? 6.452 4.644 2.246 1.00 86.75 228 ALA A C 1
ATOM 1752 O O . ALA A 1 228 ? 7.509 4.312 1.708 1.00 86.75 228 ALA A O 1
ATOM 1753 N N . ARG A 1 229 ? 5.377 5.027 1.544 1.00 88.88 229 ARG A N 1
ATOM 1754 C CA . ARG A 1 229 ? 5.335 5.053 0.073 1.00 88.88 229 ARG A CA 1
ATOM 1755 C C . ARG A 1 229 ? 6.318 6.067 -0.502 1.00 88.88 229 ARG A C 1
ATOM 1757 O O . ARG A 1 229 ? 7.071 5.733 -1.412 1.00 88.88 229 ARG A O 1
ATOM 1764 N N . ALA A 1 230 ? 6.340 7.281 0.048 1.00 91.44 230 ALA A N 1
ATOM 1765 C CA . ALA A 1 230 ? 7.227 8.350 -0.396 1.00 91.44 230 ALA A CA 1
ATOM 1766 C C . ALA A 1 230 ? 8.699 7.966 -0.198 1.00 91.44 230 ALA A C 1
ATOM 1768 O O . ALA A 1 230 ? 9.493 8.112 -1.120 1.00 91.44 230 ALA A O 1
ATOM 1769 N N . SER A 1 231 ? 9.064 7.400 0.957 1.00 89.75 231 SER A N 1
ATOM 1770 C CA . SER A 1 231 ? 10.423 6.912 1.210 1.00 89.75 231 SER A CA 1
ATOM 1771 C C . SER A 1 231 ? 10.830 5.798 0.245 1.00 89.75 231 SER A C 1
ATOM 1773 O O . SER A 1 231 ? 11.932 5.848 -0.297 1.00 89.75 231 SER A O 1
ATOM 1775 N N . ALA A 1 232 ? 9.948 4.829 -0.016 1.00 88.25 232 ALA A N 1
ATOM 1776 C CA . ALA A 1 232 ? 10.228 3.750 -0.961 1.00 88.25 232 ALA A CA 1
ATOM 1777 C C . ALA A 1 232 ? 10.399 4.263 -2.401 1.00 88.25 232 ALA A C 1
ATOM 1779 O O . ALA A 1 232 ? 11.349 3.877 -3.081 1.00 88.25 232 ALA A O 1
ATOM 1780 N N . ALA A 1 233 ? 9.530 5.174 -2.848 1.00 91.50 233 ALA A N 1
ATOM 1781 C CA . ALA A 1 233 ? 9.629 5.782 -4.171 1.00 91.50 233 ALA A CA 1
ATOM 1782 C C . ALA A 1 233 ? 10.894 6.640 -4.319 1.00 91.50 233 ALA A C 1
ATOM 1784 O O . ALA A 1 233 ? 11.595 6.516 -5.320 1.00 91.50 233 ALA A O 1
ATOM 1785 N N . THR A 1 234 ? 11.236 7.456 -3.317 1.00 92.94 234 THR A N 1
ATOM 1786 C CA . THR A 1 234 ? 12.486 8.232 -3.304 1.00 92.94 234 THR A CA 1
ATOM 1787 C C . THR A 1 234 ? 13.700 7.315 -3.390 1.00 92.94 234 THR A C 1
ATOM 1789 O O . THR A 1 234 ? 14.565 7.526 -4.237 1.00 92.94 234 THR A O 1
ATOM 1792 N N . HIS A 1 235 ? 13.738 6.254 -2.578 1.00 89.94 235 HIS A N 1
ATOM 1793 C CA . HIS A 1 235 ? 14.821 5.276 -2.616 1.00 89.94 235 HIS A CA 1
ATOM 1794 C C . HIS A 1 235 ? 14.951 4.615 -3.996 1.00 89.94 235 HIS A C 1
ATOM 1796 O O . HIS A 1 235 ? 16.061 4.500 -4.516 1.00 89.94 235 HIS A O 1
ATOM 1802 N N . ALA A 1 236 ? 13.830 4.220 -4.607 1.00 91.75 236 ALA A N 1
ATOM 1803 C CA . ALA A 1 236 ? 13.809 3.629 -5.940 1.00 91.75 236 ALA A CA 1
ATOM 1804 C C . ALA A 1 236 ? 14.304 4.606 -7.019 1.00 91.75 236 ALA A C 1
ATOM 1806 O O . ALA A 1 236 ? 15.167 4.244 -7.816 1.00 91.75 236 ALA A O 1
ATOM 1807 N N . VAL A 1 237 ? 13.833 5.858 -7.011 1.00 93.50 237 VAL A N 1
ATOM 1808 C CA . VAL A 1 237 ? 14.298 6.909 -7.934 1.00 93.50 237 VAL A CA 1
ATOM 1809 C C . VAL A 1 237 ? 15.800 7.148 -7.786 1.00 93.50 237 VAL A C 1
ATOM 1811 O O . VAL A 1 237 ? 16.519 7.192 -8.783 1.00 93.50 237 VAL A O 1
ATOM 1814 N N . GLU A 1 238 ? 16.302 7.272 -6.557 1.00 91.06 238 GLU A N 1
ATOM 1815 C CA . GLU A 1 238 ? 17.732 7.452 -6.302 1.00 91.06 238 GLU A CA 1
ATOM 1816 C C . GLU A 1 238 ? 18.562 6.246 -6.742 1.00 91.06 238 GLU A C 1
ATOM 1818 O O . GLU A 1 238 ? 19.645 6.417 -7.299 1.00 91.06 238 GLU A O 1
ATOM 1823 N N . ALA A 1 239 ? 18.074 5.027 -6.512 1.00 89.19 239 ALA A N 1
ATOM 1824 C CA . ALA A 1 239 ? 18.754 3.819 -6.952 1.00 89.19 239 ALA A CA 1
ATOM 1825 C C . ALA A 1 239 ? 18.823 3.736 -8.481 1.00 89.19 239 ALA A C 1
ATOM 1827 O O . ALA A 1 239 ? 19.898 3.489 -9.020 1.00 89.19 239 ALA A O 1
ATOM 1828 N N . LEU A 1 240 ? 17.727 4.033 -9.183 1.00 90.69 240 LEU A N 1
ATOM 1829 C CA . LEU A 1 240 ? 17.712 4.099 -10.645 1.00 90.69 240 LEU A CA 1
ATOM 1830 C C . LEU A 1 240 ? 18.656 5.188 -11.179 1.00 90.69 240 LEU A C 1
ATOM 1832 O O . LEU A 1 240 ? 19.404 4.934 -12.123 1.00 90.69 240 LEU A O 1
ATOM 1836 N N . ARG A 1 241 ? 18.705 6.367 -10.538 1.00 89.69 241 ARG A N 1
ATOM 1837 C CA . ARG A 1 241 ? 19.694 7.413 -10.858 1.00 89.69 241 ARG A CA 1
ATOM 1838 C C . ARG A 1 241 ? 21.125 6.905 -10.674 1.00 89.69 241 ARG A C 1
ATOM 1840 O O . ARG A 1 241 ? 21.932 7.062 -11.584 1.00 89.69 241 ARG A O 1
ATOM 1847 N N . ARG A 1 242 ? 21.441 6.240 -9.558 1.00 85.44 242 ARG A N 1
ATOM 1848 C CA . ARG A 1 242 ? 22.772 5.643 -9.333 1.00 85.44 242 ARG A CA 1
ATOM 1849 C C . ARG A 1 242 ? 23.118 4.594 -10.391 1.00 85.44 242 ARG A C 1
ATOM 1851 O O . ARG A 1 242 ? 24.222 4.609 -10.923 1.00 85.44 242 ARG A O 1
ATOM 1858 N N . LEU A 1 243 ? 22.173 3.722 -10.743 1.00 85.94 243 LEU A N 1
ATOM 1859 C CA . LEU A 1 243 ? 22.361 2.717 -11.794 1.00 85.94 243 LEU A CA 1
ATOM 1860 C C . LEU A 1 243 ? 22.588 3.354 -13.170 1.00 85.94 243 LEU A C 1
ATOM 1862 O O . LEU A 1 243 ? 23.342 2.811 -13.974 1.00 85.94 243 LEU A O 1
ATOM 1866 N N . SER A 1 244 ? 21.989 4.521 -13.432 1.00 78.88 244 SER A N 1
ATOM 1867 C CA . SER A 1 244 ? 22.205 5.250 -14.686 1.00 78.88 244 SER A CA 1
ATOM 1868 C C . SER A 1 244 ? 23.642 5.762 -14.827 1.00 78.88 244 SER A C 1
ATOM 1870 O O . SER A 1 244 ? 24.165 5.787 -15.936 1.00 78.88 244 SER A O 1
ATOM 1872 N N . THR A 1 245 ? 24.304 6.081 -13.710 1.00 74.12 245 THR A N 1
ATOM 1873 C CA . THR A 1 245 ? 25.703 6.535 -13.662 1.00 74.12 245 THR A CA 1
ATOM 1874 C C . THR A 1 245 ? 26.713 5.403 -13.430 1.00 74.12 245 THR A C 1
ATOM 1876 O O . THR A 1 245 ? 27.914 5.642 -13.472 1.00 74.12 245 THR A O 1
ATOM 1879 N N . ALA A 1 246 ? 26.259 4.178 -13.147 1.00 65.19 246 ALA A N 1
ATOM 1880 C CA . ALA A 1 246 ? 27.116 3.040 -12.784 1.00 65.19 246 ALA A CA 1
ATOM 1881 C C . ALA A 1 246 ? 27.521 2.152 -13.979 1.00 65.19 246 ALA A C 1
ATOM 1883 O O . ALA A 1 246 ? 28.378 1.280 -13.845 1.00 65.19 246 ALA A O 1
ATOM 1884 N N . TYR A 1 247 ? 26.901 2.349 -15.145 1.00 58.78 247 TYR A N 1
ATOM 1885 C CA . TYR A 1 247 ? 27.279 1.667 -16.382 1.00 58.78 247 TYR A CA 1
ATOM 1886 C C . TYR A 1 247 ? 28.095 2.610 -17.264 1.00 58.78 247 TYR A C 1
ATOM 1888 O O . TYR A 1 247 ? 27.568 3.604 -17.764 1.00 58.78 247 TYR A O 1
ATOM 1896 N N . ILE A 1 248 ? 29.368 2.273 -17.475 1.00 52.25 248 ILE A N 1
ATOM 1897 C CA . ILE A 1 248 ? 30.217 2.919 -18.476 1.00 52.25 248 ILE A CA 1
ATOM 1898 C C . ILE A 1 248 ? 30.459 1.923 -19.610 1.00 52.25 248 ILE A C 1
ATOM 1900 O O . ILE A 1 248 ? 31.123 0.910 -19.377 1.00 52.25 248 ILE A O 1
ATOM 1904 N N . PRO A 1 249 ? 29.966 2.184 -20.830 1.00 51.47 249 PRO A N 1
ATOM 1905 C CA . PRO A 1 249 ? 30.365 1.401 -21.992 1.00 51.47 249 PRO A CA 1
ATOM 1906 C C . PRO A 1 249 ? 31.865 1.595 -22.279 1.00 51.47 249 PRO A C 1
ATOM 1908 O O . PRO A 1 249 ? 32.430 2.658 -22.019 1.00 51.47 249 PRO A O 1
ATOM 1911 N N . ALA A 1 250 ? 32.526 0.561 -22.805 1.00 46.50 250 ALA A N 1
ATOM 1912 C CA . ALA A 1 250 ? 33.950 0.596 -23.144 1.00 46.50 250 ALA A CA 1
ATOM 1913 C C . ALA A 1 250 ? 34.307 1.783 -24.080 1.00 46.50 250 ALA A C 1
ATOM 1915 O O . ALA A 1 250 ? 33.446 2.252 -24.830 1.00 46.50 250 ALA A O 1
ATOM 1916 N N . PRO A 1 251 ? 35.565 2.279 -24.075 1.00 43.75 251 PRO A N 1
ATOM 1917 C CA . PRO A 1 251 ? 35.957 3.428 -24.891 1.00 43.75 251 PRO A CA 1
ATOM 1918 C C . PRO A 1 251 ? 35.639 3.205 -26.381 1.00 43.75 251 PRO A C 1
ATOM 1920 O O . PRO A 1 251 ? 36.165 2.277 -26.994 1.00 43.75 251 PRO A O 1
ATOM 1923 N N . GLY A 1 252 ? 34.785 4.066 -26.950 1.00 51.47 252 GLY A N 1
ATOM 1924 C CA . GLY A 1 252 ? 34.271 3.964 -28.325 1.00 51.47 252 GLY A CA 1
ATOM 1925 C C . GLY A 1 252 ? 32.807 4.400 -28.487 1.00 51.47 252 GLY A C 1
ATOM 1926 O O . GLY A 1 252 ? 32.394 4.708 -29.602 1.00 51.47 252 GLY A O 1
ATOM 1927 N N . ASP A 1 253 ? 32.050 4.485 -27.388 1.00 48.94 253 ASP A N 1
ATOM 1928 C CA . ASP A 1 253 ? 30.645 4.916 -27.378 1.00 48.94 253 ASP A CA 1
ATOM 1929 C C . ASP A 1 253 ? 30.490 6.408 -26.981 1.00 48.94 253 ASP A C 1
ATOM 1931 O O . ASP A 1 253 ? 31.136 6.856 -26.028 1.00 48.94 253 ASP A O 1
ATOM 1935 N N . PRO A 1 254 ? 29.643 7.210 -27.663 1.00 42.97 254 PRO A N 1
ATOM 1936 C CA . PRO A 1 254 ? 29.655 8.677 -27.564 1.00 42.97 254 PRO A CA 1
ATOM 1937 C C . PRO A 1 254 ? 28.978 9.293 -26.318 1.00 42.97 254 PRO A C 1
ATOM 1939 O O . PRO A 1 254 ? 28.861 10.514 -26.251 1.00 42.97 254 PRO A O 1
ATOM 1942 N N . TRP A 1 255 ? 28.551 8.506 -25.321 1.00 44.16 255 TRP A N 1
ATOM 1943 C CA . TRP A 1 255 ? 27.726 8.987 -24.191 1.00 44.16 255 TRP A CA 1
ATOM 1944 C C . TRP A 1 255 ? 28.220 8.545 -22.796 1.00 44.16 255 TRP A C 1
ATOM 1946 O O . TRP A 1 255 ? 27.434 8.076 -21.975 1.00 44.16 255 TRP A O 1
ATOM 1956 N N . GLY A 1 256 ? 29.519 8.666 -22.500 1.00 40.38 256 GLY A N 1
ATOM 1957 C CA . GLY A 1 256 ? 30.100 8.177 -21.239 1.00 40.38 256 GLY A CA 1
ATOM 1958 C C . GLY A 1 256 ? 30.397 9.250 -20.183 1.00 40.38 256 GLY A C 1
ATOM 1959 O O . GLY A 1 256 ? 31.428 9.908 -20.280 1.00 40.38 256 GLY A O 1
ATOM 1960 N N . HIS A 1 257 ? 29.583 9.336 -19.121 1.00 41.03 257 HIS A N 1
ATOM 1961 C CA . HIS A 1 257 ? 29.976 9.913 -17.821 1.00 41.03 257 HIS A CA 1
ATOM 1962 C C . HIS A 1 257 ? 29.365 9.089 -16.661 1.00 41.03 257 HIS A C 1
ATOM 1964 O O . HIS A 1 257 ? 28.172 9.194 -16.385 1.00 41.03 257 HIS A O 1
ATOM 1970 N N . GLY A 1 258 ? 30.183 8.264 -15.993 1.00 39.66 258 GLY A N 1
ATOM 1971 C CA . GLY A 1 258 ? 29.820 7.387 -14.865 1.00 39.66 258 GLY A CA 1
ATOM 1972 C C . GLY A 1 258 ? 31.061 6.846 -14.132 1.00 39.66 258 GLY A C 1
ATOM 1973 O O . GLY A 1 258 ? 32.165 7.211 -14.526 1.00 39.66 258 GLY A O 1
ATOM 1974 N N . GLU A 1 259 ? 30.927 6.007 -13.094 1.00 40.19 259 GLU A N 1
ATOM 1975 C CA . GLU A 1 259 ? 32.047 5.304 -12.410 1.00 40.19 259 GLU A CA 1
ATOM 1976 C C . GLU A 1 259 ? 32.339 3.930 -13.058 1.00 40.19 259 GLU A C 1
ATOM 1978 O O . GLU A 1 259 ? 31.423 3.158 -13.337 1.00 40.19 259 GLU A O 1
ATOM 1983 N N . ILE A 1 260 ? 33.616 3.639 -13.358 1.00 40.19 260 ILE A N 1
ATOM 1984 C CA . ILE A 1 260 ? 34.046 2.467 -14.148 1.00 40.19 260 ILE A CA 1
ATOM 1985 C C . ILE A 1 260 ? 33.834 1.183 -13.323 1.00 40.19 260 ILE A C 1
ATOM 1987 O O . ILE A 1 260 ? 34.435 1.044 -12.262 1.00 40.19 260 ILE A O 1
ATOM 1991 N N . GLY A 1 261 ? 33.060 0.217 -13.841 1.00 46.91 261 GLY A N 1
ATOM 1992 C CA . GLY A 1 261 ? 33.146 -1.198 -13.429 1.00 46.91 261 GLY A CA 1
ATOM 1993 C C . GLY A 1 261 ? 32.062 -1.772 -12.504 1.00 46.91 261 GLY A C 1
ATOM 1994 O O . GLY A 1 261 ? 32.295 -2.826 -11.925 1.00 46.91 261 GLY A O 1
ATOM 1995 N N . SER A 1 262 ? 30.888 -1.146 -12.342 1.00 54.56 262 SER A N 1
ATOM 1996 C CA . SER A 1 262 ? 29.828 -1.728 -11.483 1.00 54.56 262 SER A CA 1
ATOM 1997 C C . SER A 1 262 ? 28.967 -2.801 -12.168 1.00 54.56 262 SER A C 1
ATOM 1999 O O . SER A 1 262 ? 28.335 -3.598 -11.479 1.00 54.56 262 SER A O 1
ATOM 2001 N N . PHE A 1 263 ? 28.925 -2.835 -13.505 1.00 60.41 263 PHE A N 1
ATOM 2002 C CA . PHE A 1 263 ? 28.187 -3.841 -14.275 1.00 60.41 263 PHE A CA 1
ATOM 2003 C C . PHE A 1 263 ? 28.947 -4.228 -15.543 1.00 60.41 263 PHE A C 1
ATOM 2005 O O . PHE A 1 263 ? 29.333 -3.355 -16.318 1.00 60.41 263 PHE A O 1
ATOM 2012 N N . ASP A 1 264 ? 29.079 -5.535 -15.777 1.00 63.56 264 ASP A N 1
ATOM 2013 C CA . ASP A 1 264 ? 29.754 -6.100 -16.953 1.00 63.56 264 ASP A CA 1
ATOM 2014 C C . ASP A 1 264 ? 28.913 -5.999 -18.243 1.00 63.56 264 ASP A C 1
ATOM 2016 O O . ASP A 1 264 ? 29.429 -6.224 -19.337 1.00 63.56 264 ASP A O 1
ATOM 2020 N N . SER A 1 265 ? 27.614 -5.672 -18.140 1.00 74.25 265 SER A N 1
ATOM 2021 C CA . SER A 1 265 ? 26.716 -5.537 -19.294 1.00 74.25 265 SER A CA 1
ATOM 2022 C C . SER A 1 265 ? 25.486 -4.654 -19.024 1.00 74.25 265 SER A C 1
ATOM 2024 O O . SER A 1 265 ? 25.097 -4.412 -17.874 1.00 74.25 265 SER A O 1
ATOM 2026 N N . GLN A 1 266 ? 24.838 -4.194 -20.102 1.00 80.81 266 GLN A N 1
ATOM 2027 C CA . GLN A 1 266 ? 23.574 -3.454 -20.038 1.00 80.81 266 GLN A CA 1
ATOM 2028 C C . GLN A 1 266 ? 22.447 -4.312 -19.442 1.00 80.81 266 GLN A C 1
ATOM 2030 O O . GLN A 1 266 ? 21.637 -3.811 -18.659 1.00 80.81 266 GLN A O 1
ATOM 2035 N N . GLU A 1 267 ? 22.406 -5.600 -19.781 1.00 83.06 267 GLU A N 1
ATOM 2036 C CA . GLU A 1 267 ? 21.439 -6.569 -19.259 1.00 83.06 267 GLU A CA 1
ATOM 2037 C C . GLU A 1 267 ? 21.578 -6.712 -17.740 1.00 83.06 267 GLU A C 1
ATOM 2039 O O . GLU A 1 267 ? 20.576 -6.667 -17.025 1.00 83.06 267 GLU A O 1
ATOM 2044 N N . GLY A 1 268 ? 22.813 -6.786 -17.229 1.00 82.00 268 GLY A N 1
ATOM 2045 C CA . GLY A 1 268 ? 23.090 -6.838 -15.792 1.00 82.00 268 GLY A CA 1
ATOM 2046 C C . GLY A 1 268 ? 22.553 -5.617 -15.040 1.00 82.00 268 GLY A C 1
ATOM 2047 O O . GLY A 1 268 ? 21.874 -5.765 -14.020 1.00 82.00 268 GLY A O 1
ATOM 2048 N N . ARG A 1 269 ? 22.774 -4.410 -15.578 1.00 86.38 269 ARG A N 1
ATOM 2049 C CA . ARG A 1 269 ? 22.221 -3.166 -15.015 1.00 86.38 269 ARG A CA 1
ATOM 2050 C C . ARG A 1 269 ? 20.693 -3.165 -15.047 1.00 86.38 269 ARG A C 1
ATOM 2052 O O . ARG A 1 269 ? 20.062 -2.839 -14.045 1.00 86.38 269 ARG A O 1
ATOM 2059 N N . ASN A 1 270 ? 20.091 -3.506 -16.186 1.00 89.69 270 ASN A N 1
ATOM 2060 C CA . ASN A 1 270 ? 18.635 -3.493 -16.337 1.00 89.69 270 ASN A CA 1
ATOM 2061 C C . ASN A 1 270 ? 17.971 -4.491 -15.380 1.00 89.69 270 ASN A C 1
ATOM 2063 O O . ASN A 1 270 ? 16.961 -4.173 -14.756 1.00 89.69 270 ASN A O 1
ATOM 2067 N N . ARG A 1 271 ? 18.572 -5.673 -15.205 1.00 88.38 271 ARG A N 1
ATOM 2068 C CA . ARG A 1 271 ? 18.126 -6.668 -14.226 1.00 88.38 271 ARG A CA 1
ATOM 2069 C C . ARG A 1 271 ? 18.203 -6.127 -12.797 1.00 88.38 271 ARG A C 1
ATOM 2071 O O . ARG A 1 271 ? 17.251 -6.282 -12.041 1.00 88.38 271 ARG A O 1
ATOM 2078 N N . ALA A 1 272 ? 19.284 -5.431 -12.442 1.00 86.56 272 ALA A N 1
ATOM 2079 C CA . ALA A 1 272 ? 19.417 -4.779 -11.135 1.00 86.56 272 ALA A CA 1
ATOM 2080 C C . ALA A 1 272 ? 18.440 -3.604 -10.927 1.00 86.56 272 ALA A C 1
ATOM 2082 O O . ALA A 1 272 ? 18.089 -3.286 -9.792 1.00 86.56 272 ALA A O 1
ATOM 2083 N N . ALA A 1 273 ? 17.980 -2.963 -12.004 1.00 90.88 273 ALA A N 1
ATOM 2084 C CA . ALA A 1 273 ? 17.007 -1.872 -11.961 1.00 90.88 273 ALA A CA 1
ATOM 2085 C C . ALA A 1 273 ? 15.562 -2.346 -11.733 1.00 90.88 273 ALA A C 1
ATOM 2087 O O . ALA A 1 273 ? 14.719 -1.567 -11.273 1.00 90.88 273 ALA A O 1
ATOM 2088 N N . TRP A 1 274 ? 15.262 -3.608 -12.050 1.00 92.00 274 TRP A N 1
ATOM 2089 C CA . TRP A 1 274 ? 13.900 -4.136 -12.025 1.00 92.00 274 TRP A CA 1
ATOM 2090 C C . TRP A 1 274 ? 13.200 -4.013 -10.657 1.00 92.00 274 TRP A C 1
ATOM 2092 O O . TRP A 1 274 ? 12.112 -3.438 -10.632 1.00 92.00 274 TRP A O 1
ATOM 2102 N N . PRO A 1 275 ? 13.802 -4.387 -9.507 1.00 89.56 275 PRO A N 1
ATOM 2103 C CA . PRO A 1 275 ? 13.128 -4.267 -8.205 1.00 89.56 275 PRO A CA 1
ATOM 2104 C C . PRO A 1 275 ? 12.733 -2.825 -7.836 1.00 89.56 275 PRO A C 1
ATOM 2106 O O . PRO A 1 275 ? 11.713 -2.575 -7.187 1.00 89.56 275 PRO A O 1
ATOM 2109 N N . TYR A 1 276 ? 13.529 -1.841 -8.267 1.00 91.44 276 TYR A N 1
ATOM 2110 C CA . TYR A 1 276 ? 13.218 -0.423 -8.068 1.00 91.44 276 TYR A CA 1
ATOM 2111 C C . TYR A 1 276 ? 12.092 0.042 -8.993 1.00 91.44 276 TYR A C 1
ATOM 2113 O O . TYR A 1 276 ? 11.246 0.839 -8.591 1.00 91.44 276 TYR A O 1
ATOM 2121 N N . THR A 1 277 ? 12.045 -0.499 -10.208 1.00 93.31 277 THR A N 1
ATOM 2122 C CA . THR A 1 277 ? 10.943 -0.272 -11.146 1.00 93.31 277 THR A CA 1
ATOM 2123 C C . THR A 1 277 ? 9.638 -0.844 -10.594 1.00 93.31 277 THR A C 1
ATOM 2125 O O . THR A 1 277 ? 8.640 -0.130 -10.564 1.00 93.31 277 THR A O 1
ATOM 2128 N N . GLU A 1 278 ? 9.643 -2.076 -10.076 1.00 91.88 278 GLU A N 1
ATOM 2129 C CA . GLU A 1 278 ? 8.476 -2.685 -9.419 1.00 91.88 278 GLU A CA 1
ATOM 2130 C C . GLU A 1 278 ? 7.983 -1.836 -8.250 1.00 91.88 278 GLU A C 1
ATOM 2132 O O . GLU A 1 278 ? 6.794 -1.535 -8.157 1.00 91.88 278 GLU A O 1
ATOM 2137 N N . THR A 1 279 ? 8.909 -1.345 -7.424 1.00 91.31 279 THR A N 1
ATOM 2138 C CA . THR A 1 279 ? 8.570 -0.421 -6.338 1.00 91.31 279 THR A CA 1
ATOM 2139 C C . THR A 1 279 ? 7.840 0.817 -6.870 1.00 91.31 279 THR A C 1
ATOM 2141 O O . THR A 1 279 ? 6.822 1.217 -6.310 1.00 91.31 279 THR A O 1
ATOM 2144 N N . LEU A 1 280 ? 8.304 1.432 -7.962 1.00 93.00 280 LEU A N 1
ATOM 2145 C CA . LEU A 1 280 ? 7.624 2.593 -8.545 1.00 93.00 280 LEU A CA 1
ATOM 2146 C C . LEU A 1 280 ? 6.263 2.238 -9.143 1.00 93.00 280 LEU A C 1
ATOM 2148 O O . LEU A 1 280 ? 5.315 2.990 -8.929 1.00 93.00 280 LEU A O 1
ATOM 2152 N N . ILE A 1 281 ? 6.141 1.096 -9.819 1.00 93.12 281 ILE A N 1
ATOM 2153 C CA . ILE A 1 281 ? 4.867 0.598 -10.351 1.00 93.12 281 ILE A CA 1
ATOM 2154 C C . ILE A 1 281 ? 3.822 0.440 -9.231 1.00 93.12 281 ILE A C 1
ATOM 2156 O O . ILE A 1 281 ? 2.654 0.810 -9.407 1.00 93.12 281 ILE A O 1
ATOM 2160 N N . ASP A 1 282 ? 4.244 -0.092 -8.084 1.00 89.81 282 ASP A N 1
ATOM 2161 C CA . ASP A 1 282 ? 3.356 -0.384 -6.961 1.00 89.81 282 ASP A CA 1
ATOM 2162 C C . ASP A 1 282 ? 3.042 0.858 -6.119 1.00 89.81 282 ASP A C 1
ATOM 2164 O O . ASP A 1 282 ? 1.915 1.014 -5.653 1.00 89.81 282 ASP A O 1
ATOM 2168 N N . GLN A 1 283 ? 4.008 1.768 -5.931 1.00 90.00 283 GLN A N 1
ATOM 2169 C CA . GLN A 1 283 ? 3.856 2.932 -5.045 1.00 90.00 283 GLN A CA 1
ATOM 2170 C C . GLN A 1 283 ? 3.445 4.215 -5.762 1.00 90.00 283 GLN A C 1
ATOM 2172 O O . GLN A 1 283 ? 2.664 5.007 -5.227 1.00 90.00 283 GLN A O 1
ATOM 2177 N N . GLY A 1 284 ? 3.991 4.446 -6.954 1.00 92.44 284 GLY A N 1
ATOM 2178 C CA . GLY A 1 284 ? 3.889 5.708 -7.683 1.00 92.44 284 GLY A CA 1
ATOM 2179 C C . GLY A 1 284 ? 2.447 6.170 -7.891 1.00 92.44 28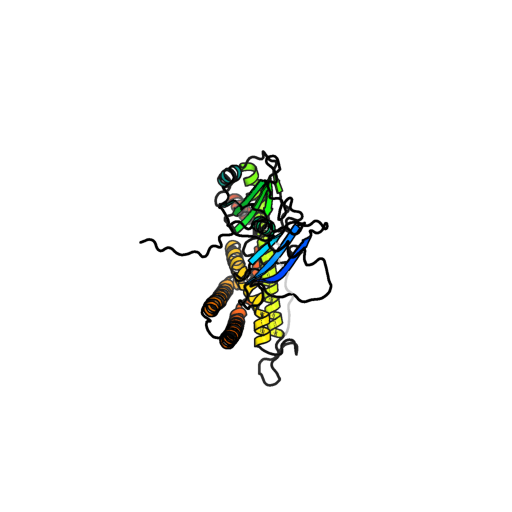4 GLY A C 1
ATOM 2180 O O . GLY A 1 284 ? 2.144 7.318 -7.579 1.00 92.44 284 GLY A O 1
ATOM 2181 N N . PRO A 1 285 ? 1.522 5.299 -8.316 1.00 92.50 285 PRO A N 1
ATOM 2182 C CA . PRO A 1 285 ? 0.143 5.707 -8.596 1.00 92.50 285 PRO A CA 1
ATOM 2183 C C . PRO A 1 285 ? -0.632 6.153 -7.351 1.00 92.50 285 PRO A C 1
ATOM 2185 O O . PRO A 1 285 ? -1.429 7.086 -7.421 1.00 92.50 285 PRO A O 1
ATOM 2188 N N . TYR A 1 286 ? -0.330 5.585 -6.180 1.00 90.56 286 TYR A N 1
ATOM 2189 C CA . TYR A 1 286 ? -0.888 6.065 -4.911 1.00 90.56 286 TYR A CA 1
ATOM 2190 C C . TYR A 1 286 ? -0.313 7.426 -4.505 1.00 90.56 286 TYR A C 1
ATOM 2192 O O . TYR A 1 286 ? -1.034 8.255 -3.951 1.00 90.56 286 TYR A O 1
ATOM 2200 N N . LEU A 1 287 ? 0.967 7.675 -4.798 1.00 93.38 287 LEU A N 1
ATOM 2201 C CA . LEU A 1 287 ? 1.582 8.986 -4.587 1.00 93.38 287 LEU A CA 1
ATOM 2202 C C . LEU A 1 287 ? 1.002 10.034 -5.543 1.00 93.38 287 LEU A C 1
ATOM 2204 O O . LEU A 1 287 ? 0.659 11.121 -5.096 1.00 93.38 287 LEU A O 1
ATOM 2208 N N . VAL A 1 288 ? 0.823 9.708 -6.826 1.00 94.81 288 VAL A N 1
ATOM 2209 C CA . VAL A 1 288 ? 0.192 10.598 -7.816 1.00 94.81 288 VAL A CA 1
ATOM 2210 C C . VAL A 1 288 ? -1.231 10.961 -7.387 1.00 94.81 288 VAL A C 1
ATOM 2212 O O . VAL A 1 288 ? -1.573 12.144 -7.347 1.00 94.81 288 VAL A O 1
ATOM 2215 N N . ALA A 1 289 ? -2.044 9.970 -7.008 1.00 91.44 289 ALA A N 1
ATOM 2216 C CA . ALA A 1 289 ? -3.406 10.200 -6.534 1.00 91.44 289 ALA A CA 1
ATOM 2217 C C . ALA A 1 289 ? -3.436 11.075 -5.269 1.00 91.44 289 ALA A C 1
ATOM 2219 O O . ALA A 1 289 ? -4.205 12.034 -5.199 1.00 91.44 289 ALA A O 1
ATOM 2220 N N . GLY A 1 290 ? -2.562 10.804 -4.293 1.00 90.75 290 GLY A N 1
ATOM 2221 C CA . GLY A 1 290 ? -2.486 11.609 -3.075 1.00 90.75 290 GLY A CA 1
ATOM 2222 C C . GLY A 1 290 ? -1.958 13.027 -3.306 1.00 90.75 290 GLY A C 1
ATOM 2223 O O . GLY A 1 290 ? -2.490 13.959 -2.711 1.00 90.75 290 GLY A O 1
ATOM 2224 N N . ILE A 1 291 ? -0.992 13.229 -4.215 1.00 95.38 291 ILE A N 1
ATOM 2225 C CA . ILE A 1 291 ? -0.542 14.571 -4.625 1.00 95.38 291 ILE A CA 1
ATOM 2226 C C . ILE A 1 291 ? -1.713 15.343 -5.222 1.00 95.38 291 ILE A C 1
ATOM 2228 O O . ILE A 1 291 ? -1.949 16.475 -4.820 1.00 95.38 291 ILE A O 1
ATOM 2232 N N . ARG A 1 292 ? -2.484 14.736 -6.130 1.00 93.06 292 ARG A N 1
ATOM 2233 C CA . ARG A 1 292 ? -3.656 15.387 -6.733 1.00 93.06 292 ARG A CA 1
ATOM 2234 C C . ARG A 1 292 ? -4.717 15.754 -5.708 1.00 93.06 292 ARG A C 1
ATOM 2236 O O . ARG A 1 292 ? -5.275 16.839 -5.784 1.00 93.06 292 ARG A O 1
ATOM 2243 N N . SER A 1 293 ? -4.977 14.860 -4.759 1.00 90.44 293 SER A N 1
ATOM 2244 C CA . SER A 1 293 ? -5.960 15.107 -3.706 1.00 90.44 293 SER A CA 1
ATOM 2245 C C . SER A 1 293 ? -5.519 16.191 -2.720 1.00 90.44 293 SER A C 1
ATOM 2247 O O . SER A 1 293 ? -6.374 16.851 -2.144 1.00 90.44 293 SER A O 1
ATOM 2249 N N . ALA A 1 294 ? -4.213 16.349 -2.483 1.00 91.88 294 ALA A N 1
ATOM 2250 C CA . ALA A 1 294 ? -3.673 17.259 -1.471 1.00 91.88 294 ALA A CA 1
ATOM 2251 C C . ALA A 1 294 ? -3.112 18.576 -2.037 1.00 91.88 294 ALA A C 1
ATOM 2253 O O . ALA A 1 294 ? -2.781 19.484 -1.265 1.00 91.88 294 ALA A O 1
ATOM 2254 N N . ALA A 1 295 ? -2.949 18.678 -3.357 1.00 92.75 295 ALA A N 1
ATOM 2255 C CA . ALA A 1 295 ? -2.543 19.903 -4.032 1.00 92.75 295 ALA A CA 1
ATOM 2256 C C . ALA A 1 295 ? -3.673 20.936 -3.980 1.00 92.75 295 ALA A C 1
ATOM 2258 O O . ALA A 1 295 ? -4.838 20.618 -4.221 1.00 92.75 295 ALA A O 1
ATOM 2259 N N . THR A 1 296 ? -3.328 22.184 -3.676 1.00 92.38 296 THR A N 1
ATOM 2260 C CA . THR A 1 296 ? -4.285 23.294 -3.661 1.00 92.38 296 THR A CA 1
ATOM 2261 C C . THR A 1 296 ? -4.168 24.141 -4.925 1.00 92.38 296 THR A C 1
ATOM 2263 O O . THR A 1 296 ? -3.216 24.029 -5.700 1.00 92.38 296 THR A O 1
ATOM 2266 N N . ILE A 1 297 ? -5.137 25.036 -5.137 1.00 89.81 297 ILE A N 1
ATOM 2267 C CA . ILE A 1 297 ? -5.092 25.997 -6.247 1.00 89.81 297 ILE A CA 1
ATOM 2268 C C . ILE A 1 297 ? -3.847 26.889 -6.134 1.00 89.81 297 ILE A C 1
ATOM 2270 O O . ILE A 1 297 ? -3.221 27.199 -7.144 1.00 89.81 297 ILE A O 1
ATOM 2274 N N . GLU A 1 298 ? -3.452 27.269 -4.917 1.00 92.38 298 GLU A N 1
ATOM 2275 C CA . GLU A 1 298 ? -2.242 28.055 -4.680 1.00 92.38 298 GLU A CA 1
ATOM 2276 C C . GLU A 1 298 ? -0.972 27.322 -5.130 1.00 92.38 298 GLU A C 1
ATOM 2278 O O . GLU A 1 298 ? -0.119 27.953 -5.750 1.00 92.38 298 GLU A O 1
ATOM 2283 N N . ASP A 1 299 ? -0.868 26.004 -4.919 1.00 94.19 299 ASP A N 1
ATOM 2284 C CA . ASP A 1 299 ? 0.294 25.232 -5.385 1.00 94.19 299 ASP A CA 1
ATOM 2285 C C . ASP A 1 299 ? 0.429 25.261 -6.918 1.00 94.19 299 ASP A C 1
ATOM 2287 O O . ASP A 1 299 ? 1.536 25.274 -7.453 1.00 94.19 299 ASP A O 1
ATOM 2291 N N . HIS A 1 300 ? -0.693 25.294 -7.645 1.00 92.31 300 HIS A N 1
ATOM 2292 C CA . HIS A 1 300 ? -0.687 25.386 -9.108 1.00 92.31 300 HIS A CA 1
ATOM 2293 C C . HIS A 1 300 ? -0.220 26.752 -9.627 1.00 92.31 300 HIS A C 1
ATOM 2295 O O . HIS A 1 300 ? 0.308 26.835 -10.743 1.00 92.31 300 HIS A O 1
ATOM 2301 N N . LEU A 1 301 ? -0.431 27.809 -8.840 1.00 94.19 301 LEU A N 1
ATOM 2302 C CA . LEU A 1 301 ? -0.018 29.178 -9.152 1.00 94.19 301 LEU A CA 1
ATOM 2303 C C . LEU A 1 301 ? 1.404 29.488 -8.668 1.00 94.19 301 LEU A C 1
ATOM 2305 O O . LEU A 1 301 ? 2.013 30.441 -9.155 1.00 94.19 301 LEU A O 1
ATOM 2309 N N . ASP A 1 302 ? 1.934 28.697 -7.736 1.00 93.69 302 ASP A N 1
ATOM 2310 C CA . ASP A 1 302 ? 3.287 28.848 -7.215 1.00 93.69 302 ASP A CA 1
ATOM 2311 C C . ASP A 1 302 ? 4.328 28.612 -8.334 1.00 93.69 302 ASP A C 1
ATOM 2313 O O . ASP A 1 302 ? 4.322 27.554 -8.973 1.00 93.69 302 ASP A O 1
ATOM 2317 N N . PRO A 1 303 ? 5.243 29.562 -8.602 1.00 93.12 303 PRO A N 1
ATOM 2318 C CA . PRO A 1 303 ? 6.272 29.394 -9.626 1.00 93.12 303 PRO A CA 1
ATOM 2319 C C . PRO A 1 303 ? 7.285 28.279 -9.316 1.00 93.12 303 PRO A C 1
ATOM 2321 O O . PRO A 1 303 ? 7.897 27.766 -10.252 1.00 93.12 303 PRO A O 1
ATOM 2324 N N . ALA A 1 304 ? 7.469 27.897 -8.049 1.00 93.12 304 ALA A N 1
ATOM 2325 C CA . ALA A 1 304 ? 8.384 26.837 -7.637 1.00 93.12 304 ALA A CA 1
ATOM 2326 C C . ALA A 1 304 ? 7.772 25.433 -7.777 1.00 93.12 304 ALA A C 1
ATOM 2328 O O . ALA A 1 304 ? 8.487 24.499 -8.120 1.00 93.12 304 ALA A O 1
ATOM 2329 N N . ILE A 1 305 ? 6.463 25.280 -7.543 1.00 94.75 305 ILE A N 1
ATOM 2330 C CA . ILE A 1 305 ? 5.783 23.967 -7.497 1.00 94.75 305 ILE A CA 1
ATOM 2331 C C . ILE A 1 305 ? 4.866 23.732 -8.703 1.00 94.75 305 ILE A C 1
ATOM 2333 O O . ILE A 1 305 ? 4.743 22.611 -9.199 1.00 94.75 305 ILE A O 1
ATOM 2337 N N . GLY A 1 306 ? 4.240 24.783 -9.229 1.00 95.00 306 GLY A N 1
ATOM 2338 C CA . GLY A 1 306 ? 3.304 24.708 -10.346 1.00 95.00 306 GLY A CA 1
ATOM 2339 C C . GLY A 1 306 ? 3.862 24.019 -11.603 1.00 95.00 306 GLY A C 1
ATOM 2340 O O . GLY A 1 306 ? 3.131 23.228 -12.208 1.00 95.00 306 GLY A O 1
ATOM 2341 N N . PRO A 1 307 ? 5.121 24.265 -12.031 1.00 95.69 307 PRO A N 1
ATOM 2342 C CA . PRO A 1 307 ? 5.734 23.522 -13.135 1.00 95.69 307 PRO A CA 1
ATOM 2343 C C . PRO A 1 307 ? 5.798 22.013 -12.885 1.00 95.69 307 PRO A C 1
ATOM 2345 O O . PRO A 1 307 ? 5.411 21.239 -13.762 1.00 95.69 307 PRO A O 1
ATOM 2348 N N . ASP A 1 308 ? 6.200 21.606 -11.684 1.00 95.75 308 ASP A N 1
ATOM 2349 C CA . ASP A 1 308 ? 6.310 20.204 -11.282 1.00 95.75 308 ASP A CA 1
ATOM 2350 C C . ASP A 1 308 ? 4.935 19.524 -11.250 1.00 95.75 308 ASP A C 1
ATOM 2352 O O . ASP A 1 308 ? 4.767 18.426 -11.784 1.00 95.75 308 ASP A O 1
ATOM 2356 N N . LEU A 1 309 ? 3.910 20.204 -10.725 1.00 96.00 309 LEU A N 1
ATOM 2357 C CA . LEU A 1 309 ? 2.530 19.704 -10.753 1.00 96.00 309 LEU A CA 1
ATOM 2358 C C . LEU A 1 309 ? 2.008 19.499 -12.180 1.00 96.00 309 LEU A C 1
ATOM 2360 O O . LEU A 1 309 ? 1.315 18.516 -12.441 1.00 96.00 309 LEU A O 1
ATOM 2364 N N . ARG A 1 310 ? 2.357 20.381 -13.127 1.00 94.12 310 ARG A N 1
ATOM 2365 C CA . ARG A 1 310 ? 2.016 20.187 -14.549 1.00 94.12 310 ARG A CA 1
ATOM 2366 C C . ARG A 1 310 ? 2.751 18.991 -15.156 1.00 94.12 310 ARG A C 1
ATOM 2368 O O . ARG A 1 310 ? 2.185 18.291 -15.987 1.00 94.12 310 ARG A O 1
ATOM 2375 N N . GLN A 1 311 ? 3.983 18.721 -14.725 1.00 93.44 311 GLN A N 1
ATOM 2376 C CA . GLN A 1 311 ? 4.758 17.563 -15.178 1.00 93.44 311 GLN A CA 1
ATOM 2377 C C . GLN A 1 311 ? 4.284 16.230 -14.577 1.00 93.44 311 GLN A C 1
ATOM 2379 O O . GLN A 1 311 ? 4.624 15.175 -15.112 1.00 93.44 311 GLN A O 1
ATOM 2384 N N . LEU A 1 312 ? 3.433 16.239 -13.542 1.00 94.25 312 LEU A N 1
ATOM 2385 C CA . LEU A 1 312 ? 2.937 15.017 -12.894 1.00 94.25 312 LEU A CA 1
ATOM 2386 C C . LEU A 1 312 ? 2.257 14.041 -13.876 1.00 94.25 312 LEU A C 1
ATOM 2388 O O . LEU A 1 312 ? 2.397 12.832 -13.722 1.00 94.25 312 LEU A O 1
ATOM 2392 N N . HIS A 1 313 ? 1.604 14.538 -14.934 1.00 93.56 313 HIS A N 1
ATOM 2393 C CA . HIS A 1 313 ? 1.006 13.684 -15.974 1.00 93.56 313 HIS A CA 1
ATOM 2394 C C . HIS A 1 313 ? 2.033 12.831 -16.755 1.00 93.56 313 HIS A C 1
ATOM 2396 O O . HIS A 1 313 ? 1.709 11.734 -17.206 1.00 93.56 313 HIS A O 1
ATOM 2402 N N . VAL A 1 314 ? 3.289 13.286 -16.875 1.00 94.38 314 VAL A N 1
ATOM 2403 C CA . VAL A 1 314 ? 4.366 12.534 -17.539 1.00 94.38 314 VAL A CA 1
ATOM 2404 C C . VAL A 1 314 ? 4.800 11.385 -16.638 1.00 94.38 314 VAL A C 1
ATOM 2406 O O . VAL A 1 314 ? 5.034 10.279 -17.113 1.00 94.38 314 VAL A O 1
ATOM 2409 N N . THR A 1 315 ? 4.858 11.637 -15.324 1.00 94.00 315 THR A N 1
ATOM 2410 C CA . THR A 1 315 ? 5.115 10.595 -14.321 1.00 94.00 315 THR A CA 1
ATOM 2411 C C . THR A 1 315 ? 4.024 9.530 -14.374 1.00 94.00 315 THR A C 1
ATOM 2413 O O . THR A 1 315 ? 4.339 8.348 -14.405 1.00 94.00 315 THR A O 1
ATOM 2416 N N . GLU A 1 316 ? 2.754 9.930 -14.428 1.00 94.75 316 GLU A N 1
ATOM 2417 C CA . GLU A 1 316 ? 1.634 8.989 -14.536 1.00 94.75 316 GLU A CA 1
ATOM 2418 C C . GLU A 1 316 ? 1.714 8.146 -15.813 1.00 94.75 316 GLU A C 1
ATOM 2420 O O . GLU A 1 316 ? 1.713 6.924 -15.728 1.00 94.75 316 GLU A O 1
ATOM 2425 N N . THR A 1 317 ? 1.917 8.781 -16.970 1.00 95.88 317 THR A N 1
ATOM 2426 C CA . THR A 1 317 ? 2.064 8.072 -18.254 1.00 95.88 317 THR A CA 1
ATOM 2427 C C . THR A 1 317 ? 3.213 7.058 -18.215 1.00 95.88 317 THR A C 1
ATOM 2429 O O . THR A 1 317 ? 3.080 5.939 -18.703 1.00 95.88 317 THR A O 1
ATOM 2432 N N . ALA A 1 318 ? 4.348 7.424 -17.611 1.00 95.75 318 ALA A N 1
ATOM 2433 C CA . ALA A 1 318 ? 5.481 6.516 -17.459 1.00 95.75 318 ALA A CA 1
ATOM 2434 C C . ALA A 1 318 ? 5.172 5.346 -16.507 1.00 95.75 318 ALA A C 1
ATOM 2436 O O . ALA A 1 318 ? 5.564 4.215 -16.786 1.00 95.75 318 ALA A O 1
ATOM 2437 N N . LEU A 1 319 ? 4.450 5.587 -15.407 1.00 96.25 319 LEU A N 1
ATOM 2438 C CA . LEU A 1 319 ? 4.011 4.535 -14.483 1.00 96.25 319 LEU A CA 1
ATOM 2439 C C . LEU A 1 319 ? 3.025 3.566 -15.142 1.00 96.25 319 LEU A C 1
ATOM 2441 O O . LEU A 1 319 ? 3.153 2.356 -14.955 1.00 96.25 319 LEU A O 1
ATOM 2445 N N . ASP A 1 320 ? 2.081 4.079 -15.928 1.00 96.25 320 ASP A N 1
ATOM 2446 C CA . ASP A 1 320 ? 1.133 3.253 -16.675 1.00 96.25 320 ASP A CA 1
ATOM 2447 C C . ASP A 1 320 ? 1.856 2.414 -17.727 1.00 96.25 320 ASP A C 1
ATOM 2449 O O . ASP A 1 320 ? 1.648 1.203 -17.795 1.00 96.25 320 ASP A O 1
ATOM 2453 N N . ARG A 1 321 ? 2.819 3.000 -18.451 1.00 97.12 321 ARG A N 1
ATOM 2454 C CA . ARG A 1 321 ? 3.637 2.232 -19.393 1.00 97.12 321 ARG A CA 1
ATOM 2455 C C . ARG A 1 321 ? 4.435 1.124 -18.703 1.00 97.12 321 ARG A C 1
ATOM 2457 O O . ARG A 1 321 ? 4.515 0.012 -19.212 1.00 97.12 321 ARG A O 1
ATOM 2464 N N . LEU A 1 322 ? 5.008 1.390 -17.531 1.00 96.06 322 LEU A N 1
ATOM 2465 C CA . LEU A 1 322 ? 5.719 0.364 -16.764 1.00 96.06 322 LEU A CA 1
ATOM 2466 C C . LEU A 1 322 ? 4.801 -0.763 -16.274 1.00 96.06 322 LEU A C 1
ATOM 2468 O O . LEU A 1 322 ? 5.227 -1.919 -16.231 1.00 96.06 322 LEU A O 1
ATOM 2472 N N . ARG A 1 323 ? 3.547 -0.453 -15.923 1.00 95.31 323 ARG A N 1
ATOM 2473 C CA . ARG A 1 323 ? 2.536 -1.473 -15.606 1.00 95.31 323 ARG A CA 1
ATOM 2474 C C . ARG A 1 323 ? 2.236 -2.349 -16.809 1.00 95.31 323 ARG A C 1
ATOM 2476 O O . ARG A 1 323 ? 2.276 -3.564 -16.667 1.00 95.31 323 ARG A O 1
ATOM 2483 N N . GLU A 1 324 ? 2.022 -1.748 -17.978 1.00 95.56 324 GLU A N 1
ATOM 2484 C CA . GLU A 1 324 ? 1.808 -2.489 -19.226 1.00 95.56 324 GLU A CA 1
ATOM 2485 C C . GLU A 1 324 ? 2.967 -3.448 -19.519 1.00 95.56 324 GLU A C 1
ATOM 2487 O O . GLU A 1 324 ? 2.730 -4.611 -19.829 1.00 95.56 324 GLU A O 1
ATOM 2492 N N . VAL A 1 325 ? 4.217 -2.998 -19.352 1.00 94.62 325 VAL A N 1
ATOM 2493 C CA . VAL A 1 325 ? 5.412 -3.846 -19.521 1.00 94.62 325 VAL A CA 1
ATOM 2494 C C . VAL A 1 325 ? 5.405 -5.023 -18.543 1.00 94.62 325 VAL A C 1
ATOM 2496 O O . VAL A 1 325 ? 5.675 -6.160 -18.932 1.00 94.62 325 VAL A O 1
ATOM 2499 N N . ARG A 1 326 ? 5.082 -4.781 -17.266 1.00 93.06 326 ARG A N 1
ATOM 2500 C CA . ARG A 1 326 ? 5.015 -5.839 -16.247 1.00 93.06 326 ARG A CA 1
ATOM 2501 C C . ARG A 1 326 ? 3.917 -6.855 -16.547 1.00 93.06 326 ARG A C 1
ATOM 2503 O O . ARG A 1 326 ? 4.155 -8.057 -16.445 1.00 93.06 326 ARG A O 1
ATOM 2510 N N . ASP A 1 327 ? 2.724 -6.375 -16.864 1.00 90.75 327 ASP A N 1
ATOM 2511 C CA . ASP A 1 327 ? 1.548 -7.220 -17.044 1.00 90.75 327 ASP A CA 1
ATOM 2512 C C . ASP A 1 327 ? 1.620 -7.980 -18.378 1.00 90.75 327 ASP A C 1
ATOM 2514 O O . ASP A 1 327 ? 1.293 -9.166 -18.419 1.00 90.75 327 ASP A O 1
ATOM 2518 N N . GLY A 1 328 ? 2.167 -7.354 -19.427 1.00 89.00 328 GLY A N 1
ATOM 2519 C CA . GLY A 1 328 ? 2.521 -8.013 -20.685 1.00 89.00 328 GLY A CA 1
ATOM 2520 C C . GLY A 1 328 ? 3.531 -9.141 -20.478 1.00 89.00 328 GLY A C 1
ATOM 2521 O O . GLY A 1 328 ? 3.276 -10.271 -20.883 1.00 89.00 328 GLY A O 1
ATOM 2522 N N . TRP A 1 329 ? 4.617 -8.889 -19.736 1.00 91.88 329 TRP A N 1
ATOM 2523 C CA . TRP A 1 329 ? 5.583 -9.938 -19.392 1.00 91.88 329 TRP A CA 1
ATOM 2524 C C . TRP A 1 329 ? 4.952 -11.086 -18.594 1.00 91.88 329 TRP A C 1
ATOM 2526 O O . TRP A 1 329 ? 5.245 -12.247 -18.865 1.00 91.88 329 TRP A O 1
ATOM 2536 N N . ARG A 1 330 ? 4.066 -10.804 -17.626 1.00 87.94 33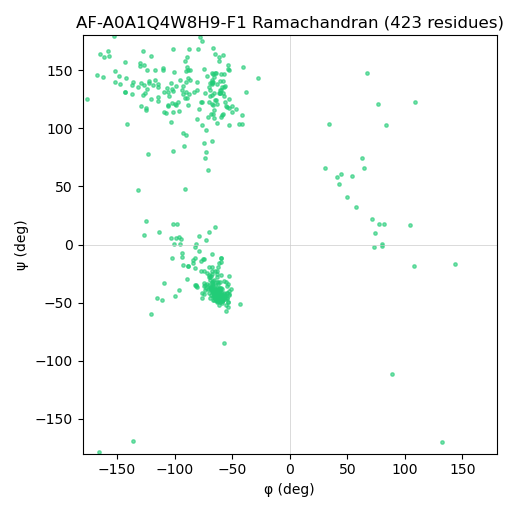0 ARG A N 1
ATOM 2537 C CA . ARG A 1 330 ? 3.354 -11.862 -16.881 1.00 87.94 330 ARG A CA 1
ATOM 2538 C C . ARG A 1 330 ? 2.511 -12.736 -17.811 1.00 87.94 330 ARG A C 1
ATOM 2540 O O . ARG A 1 330 ? 2.525 -13.956 -17.662 1.00 87.94 330 ARG A O 1
ATOM 2547 N N . ALA A 1 331 ? 1.810 -12.126 -18.767 1.00 79.56 331 ALA A N 1
ATOM 2548 C CA . ALA A 1 331 ? 1.033 -12.853 -19.766 1.00 79.56 331 ALA A CA 1
ATOM 2549 C C . ALA A 1 331 ? 1.932 -13.708 -20.679 1.00 79.56 331 ALA A C 1
ATOM 2551 O O . ALA A 1 331 ? 1.638 -14.884 -20.897 1.00 79.56 331 ALA A O 1
ATOM 2552 N N . ASP A 1 332 ? 3.060 -13.159 -21.138 1.00 83.25 332 ASP A N 1
ATOM 2553 C CA . ASP A 1 332 ? 4.037 -13.886 -21.956 1.00 83.25 332 ASP A CA 1
ATOM 2554 C C . ASP A 1 332 ? 4.631 -15.078 -21.196 1.00 83.25 332 ASP A C 1
ATOM 2556 O O . ASP A 1 332 ? 4.705 -16.186 -21.727 1.00 83.25 332 ASP A O 1
ATOM 2560 N N . MET A 1 333 ? 4.995 -14.888 -19.925 1.00 83.19 333 MET A N 1
ATOM 2561 C CA . MET A 1 333 ? 5.519 -15.952 -19.065 1.00 83.19 333 MET A CA 1
ATOM 2562 C C . MET A 1 333 ? 4.516 -17.088 -18.865 1.00 83.19 333 MET A C 1
ATOM 2564 O O . MET A 1 333 ? 4.918 -18.254 -18.870 1.00 83.19 333 MET A O 1
ATOM 2568 N N . ALA A 1 334 ? 3.225 -16.768 -18.737 1.00 81.25 334 ALA A N 1
ATOM 2569 C CA . ALA A 1 334 ? 2.157 -17.760 -18.639 1.00 81.25 334 ALA A CA 1
ATOM 2570 C C . ALA A 1 334 ? 1.950 -18.544 -19.951 1.00 81.25 334 ALA A C 1
ATOM 2572 O O . ALA A 1 334 ? 1.520 -19.697 -19.918 1.00 81.25 334 ALA A O 1
ATOM 2573 N N . ALA A 1 335 ? 2.280 -17.951 -21.104 1.00 80.44 335 ALA A N 1
ATOM 2574 C CA . ALA A 1 335 ? 2.151 -18.581 -22.418 1.00 80.44 335 ALA A CA 1
ATOM 2575 C C . ALA A 1 335 ? 3.345 -19.481 -22.802 1.00 80.44 335 ALA A C 1
ATOM 2577 O O . ALA A 1 335 ? 3.234 -20.294 -23.728 1.00 80.44 335 ALA A O 1
ATOM 2578 N N . ILE A 1 336 ? 4.489 -19.369 -22.112 1.00 81.94 336 ILE A N 1
ATOM 2579 C CA . ILE A 1 336 ? 5.678 -20.186 -22.395 1.00 81.94 336 ILE A CA 1
ATOM 2580 C C . ILE A 1 336 ? 5.402 -21.656 -22.055 1.00 81.94 336 ILE A C 1
ATOM 2582 O O . ILE A 1 336 ? 5.317 -22.059 -20.895 1.00 81.94 336 ILE A O 1
ATOM 2586 N N . THR A 1 337 ? 5.355 -22.481 -23.098 1.00 76.00 337 THR A N 1
ATOM 2587 C CA . THR A 1 337 ? 5.192 -23.939 -23.036 1.00 76.00 337 THR A CA 1
ATOM 2588 C C . THR A 1 337 ? 6.266 -24.623 -23.891 1.00 76.00 337 THR A C 1
ATOM 2590 O O . THR A 1 337 ? 6.822 -24.012 -24.805 1.00 76.00 337 THR A O 1
ATOM 2593 N N . GLY A 1 338 ? 6.601 -25.884 -23.600 1.00 73.38 338 GLY A N 1
ATOM 2594 C CA . GLY A 1 338 ? 7.538 -26.678 -24.409 1.00 73.38 338 GLY A CA 1
ATOM 2595 C C . GLY A 1 338 ? 8.624 -27.398 -23.609 1.00 73.38 338 GLY A C 1
ATOM 2596 O O . GLY A 1 338 ? 8.570 -27.470 -22.382 1.00 73.38 338 GLY A O 1
ATOM 2597 N N . ASP A 1 339 ? 9.606 -27.948 -24.333 1.00 80.19 339 ASP A N 1
ATOM 2598 C CA . ASP A 1 339 ? 10.765 -28.634 -23.749 1.00 80.19 339 ASP A CA 1
ATOM 2599 C C . ASP A 1 339 ? 11.543 -27.732 -22.778 1.00 80.19 339 ASP A C 1
ATOM 2601 O O . ASP A 1 339 ? 11.670 -26.522 -22.986 1.00 80.19 339 ASP A O 1
ATOM 2605 N N . ARG A 1 340 ? 12.111 -28.341 -21.732 1.00 77.06 340 ARG A N 1
ATOM 2606 C CA . ARG A 1 340 ? 12.711 -27.653 -20.587 1.00 77.06 340 ARG A CA 1
ATOM 2607 C C . ARG A 1 340 ? 13.759 -26.618 -20.998 1.00 77.06 340 ARG A C 1
ATOM 2609 O O . ARG A 1 340 ? 13.659 -25.458 -20.604 1.00 77.06 340 ARG A O 1
ATOM 2616 N N . ALA A 1 341 ? 14.747 -27.020 -21.794 1.00 78.44 341 ALA A N 1
ATOM 2617 C CA . ALA A 1 341 ? 15.863 -26.145 -22.150 1.00 78.44 341 ALA A CA 1
ATOM 2618 C C . ALA A 1 341 ? 15.444 -25.036 -23.131 1.00 78.44 341 ALA A C 1
ATOM 2620 O O . ALA A 1 341 ? 16.092 -23.991 -23.233 1.00 78.44 341 ALA A O 1
ATOM 2621 N N . ALA A 1 342 ? 14.378 -25.258 -23.903 1.00 77.50 342 ALA A N 1
ATOM 2622 C CA . ALA A 1 342 ? 13.791 -24.234 -24.759 1.00 77.50 342 ALA A CA 1
ATOM 2623 C C . ALA A 1 342 ? 12.958 -23.232 -23.945 1.00 77.50 342 ALA A C 1
ATOM 2625 O O . ALA A 1 342 ? 13.088 -22.028 -24.166 1.00 77.50 342 ALA A O 1
ATOM 2626 N N . ALA A 1 343 ? 12.171 -23.716 -22.981 1.00 78.50 343 ALA A N 1
ATOM 2627 C CA . ALA A 1 343 ? 11.361 -22.893 -22.091 1.00 78.50 343 ALA A CA 1
ATOM 2628 C C . ALA A 1 343 ? 12.224 -22.006 -21.179 1.00 78.50 343 ALA A C 1
ATOM 2630 O O . ALA A 1 343 ? 11.941 -20.820 -21.058 1.00 78.50 343 ALA A O 1
ATOM 2631 N N . GLU A 1 344 ? 13.309 -22.529 -20.596 1.00 81.94 344 GLU A N 1
ATOM 2632 C CA . GLU A 1 344 ? 14.261 -21.736 -19.793 1.00 81.94 344 GLU A CA 1
ATOM 2633 C C . GLU A 1 344 ? 14.866 -20.586 -20.620 1.00 81.94 344 GLU A C 1
ATOM 2635 O O . GLU A 1 344 ? 14.726 -19.422 -20.258 1.00 81.94 344 GLU A O 1
ATOM 2640 N N . ARG A 1 345 ? 15.389 -20.874 -21.820 1.00 83.06 345 ARG A N 1
ATOM 2641 C CA . ARG A 1 345 ? 15.913 -19.834 -22.729 1.00 83.06 345 ARG A CA 1
ATOM 2642 C C . ARG A 1 345 ? 14.857 -18.838 -23.211 1.00 83.06 345 ARG A C 1
ATOM 2644 O O . ARG A 1 345 ? 15.205 -17.745 -23.660 1.00 83.06 345 ARG A O 1
ATOM 2651 N N . ALA A 1 346 ? 13.584 -19.224 -23.249 1.00 83.88 346 ALA A N 1
ATOM 2652 C CA . ALA A 1 346 ? 12.495 -18.310 -23.578 1.00 83.88 346 ALA A CA 1
ATOM 2653 C C . ALA A 1 346 ? 12.204 -17.360 -22.407 1.00 83.88 346 ALA A C 1
ATOM 2655 O O . ALA A 1 346 ? 12.075 -16.162 -22.641 1.00 83.88 346 ALA A O 1
ATOM 2656 N N . ARG A 1 347 ? 12.188 -17.872 -21.168 1.00 84.94 347 ARG A N 1
ATOM 2657 C CA . ARG A 1 347 ? 11.995 -17.071 -19.949 1.00 84.94 347 ARG A CA 1
ATOM 2658 C C . ARG A 1 347 ? 13.119 -16.063 -19.746 1.00 84.94 347 ARG A C 1
ATOM 2660 O O . ARG A 1 347 ? 12.827 -14.884 -19.592 1.00 84.94 347 ARG A O 1
ATOM 2667 N N . ASP A 1 348 ? 14.374 -16.496 -19.864 1.00 84.75 348 ASP A N 1
ATOM 2668 C CA . ASP A 1 348 ? 15.536 -15.607 -19.718 1.00 84.75 348 ASP A CA 1
ATOM 2669 C C . ASP A 1 348 ? 15.471 -14.441 -20.717 1.00 84.75 348 ASP A C 1
ATOM 2671 O O . ASP A 1 348 ? 15.642 -13.276 -20.359 1.00 84.75 348 ASP A O 1
ATOM 2675 N N . ARG A 1 349 ? 15.133 -14.738 -21.981 1.00 86.69 349 ARG A N 1
ATOM 2676 C CA . ARG A 1 349 ? 14.963 -13.707 -23.015 1.00 86.69 349 ARG A CA 1
ATOM 2677 C C . ARG A 1 349 ? 13.784 -12.779 -22.731 1.00 86.69 349 ARG A C 1
ATOM 2679 O O . ARG A 1 349 ? 13.906 -11.579 -22.959 1.00 86.69 349 ARG A O 1
ATOM 2686 N N . ALA A 1 350 ? 12.660 -13.310 -22.255 1.00 87.25 350 ALA A N 1
ATOM 2687 C CA . ALA A 1 350 ? 11.498 -12.503 -21.893 1.00 87.25 350 ALA A CA 1
ATOM 2688 C C . ALA A 1 350 ? 11.813 -11.556 -20.721 1.00 87.25 350 ALA A C 1
ATOM 2690 O O . ALA A 1 350 ? 11.426 -10.389 -20.751 1.00 87.25 350 ALA A O 1
ATOM 2691 N N . GLU A 1 351 ? 12.555 -12.025 -19.715 1.00 90.19 351 GLU A N 1
ATOM 2692 C CA . GLU A 1 351 ? 13.021 -11.190 -18.606 1.00 90.19 351 GLU A CA 1
ATOM 2693 C C . GLU A 1 351 ? 13.970 -10.082 -19.069 1.00 90.19 351 GLU A C 1
ATOM 2695 O O . GLU A 1 351 ? 13.811 -8.932 -18.657 1.00 90.19 351 GLU A O 1
ATOM 2700 N N . ASP A 1 352 ? 14.932 -10.393 -19.939 1.00 89.00 352 ASP A N 1
ATOM 2701 C CA . ASP A 1 352 ? 15.876 -9.398 -20.453 1.00 89.00 352 ASP A CA 1
ATOM 2702 C C . ASP A 1 352 ? 15.168 -8.312 -21.281 1.00 89.00 352 ASP A C 1
ATOM 2704 O O . ASP A 1 352 ? 15.440 -7.122 -21.086 1.00 89.00 352 ASP A O 1
ATOM 2708 N N . LEU A 1 353 ? 14.199 -8.695 -22.124 1.00 90.31 353 LEU A N 1
ATOM 2709 C CA . LEU A 1 353 ? 13.365 -7.756 -22.884 1.00 90.31 353 LEU A CA 1
ATOM 2710 C C . LEU A 1 353 ? 12.526 -6.864 -21.963 1.00 90.31 353 LEU A C 1
ATOM 2712 O O . LEU A 1 353 ? 12.571 -5.640 -22.098 1.00 90.31 353 LEU A O 1
ATOM 2716 N N . ARG A 1 354 ? 11.831 -7.453 -20.979 1.00 94.56 354 ARG A N 1
ATOM 2717 C CA . ARG A 1 354 ? 11.077 -6.704 -19.962 1.00 94.56 354 ARG A CA 1
ATOM 2718 C C . ARG A 1 354 ? 11.969 -5.684 -19.267 1.00 94.56 354 ARG A C 1
ATOM 2720 O O . ARG A 1 354 ? 11.602 -4.519 -19.149 1.00 94.56 354 ARG A O 1
ATOM 2727 N N . ASN A 1 355 ? 13.141 -6.110 -18.801 1.00 92.06 355 ASN A N 1
ATOM 2728 C CA . ASN A 1 355 ? 14.068 -5.248 -18.070 1.00 92.06 355 ASN A CA 1
ATOM 2729 C C . ASN A 1 355 ? 14.589 -4.104 -18.949 1.00 92.06 355 ASN A C 1
ATOM 2731 O O . ASN A 1 355 ? 14.745 -2.979 -18.473 1.00 92.06 355 ASN A O 1
ATOM 2735 N N . GLN A 1 356 ? 14.855 -4.373 -20.229 1.00 91.38 356 GLN A N 1
ATOM 2736 C CA . GLN A 1 356 ? 15.277 -3.359 -21.190 1.00 91.38 356 GLN A CA 1
ATOM 2737 C C . GLN A 1 356 ? 14.179 -2.330 -21.464 1.00 91.38 356 GLN A C 1
ATOM 2739 O O . GLN A 1 356 ? 14.451 -1.128 -21.420 1.00 91.38 356 GLN A O 1
ATOM 2744 N N . GLU A 1 357 ? 12.954 -2.778 -21.730 1.00 94.31 357 GLU A N 1
ATOM 2745 C CA . GLU A 1 357 ? 11.828 -1.886 -21.998 1.00 94.31 357 GLU A CA 1
ATOM 2746 C C . GLU A 1 357 ? 11.462 -1.063 -20.757 1.00 94.31 357 GLU A C 1
ATOM 2748 O O . GLU A 1 357 ? 11.304 0.158 -20.835 1.00 94.31 357 GLU A O 1
ATOM 2753 N N . ALA A 1 358 ? 11.432 -1.703 -19.587 1.00 94.56 358 ALA A N 1
ATOM 2754 C CA . ALA A 1 358 ? 11.225 -1.036 -18.309 1.00 94.56 358 ALA A CA 1
ATOM 2755 C C . ALA A 1 358 ? 12.270 0.059 -18.054 1.00 94.56 358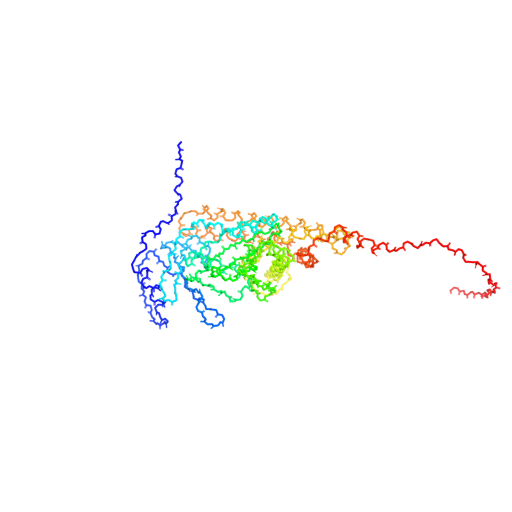 ALA A C 1
ATOM 2757 O O . ALA A 1 358 ? 11.924 1.174 -17.661 1.00 94.56 358 ALA A O 1
ATOM 2758 N N . TRP A 1 359 ? 13.545 -0.218 -18.340 1.00 91.38 359 TRP A N 1
ATOM 2759 C CA . TRP A 1 359 ? 14.610 0.775 -18.215 1.00 91.38 359 TRP A CA 1
ATOM 2760 C C . TRP A 1 359 ? 14.369 2.005 -19.102 1.00 91.38 359 TRP A C 1
ATOM 2762 O O . TRP A 1 359 ? 14.532 3.137 -18.647 1.00 91.38 359 TRP A O 1
ATOM 2772 N N . GLN A 1 360 ? 13.951 1.800 -20.354 1.00 90.19 360 GLN A N 1
ATOM 2773 C CA . GLN A 1 360 ? 13.646 2.894 -21.284 1.00 90.19 360 GLN A CA 1
ATOM 2774 C C . GLN A 1 360 ? 12.450 3.732 -20.808 1.00 90.19 360 GLN A C 1
ATOM 2776 O O . GLN A 1 360 ? 12.478 4.960 -20.902 1.00 90.19 360 GLN A O 1
ATOM 2781 N N . CYS A 1 361 ? 11.430 3.085 -20.243 1.00 91.31 361 CYS A N 1
ATOM 2782 C CA . CYS A 1 361 ? 10.230 3.751 -19.739 1.00 91.31 361 CYS A CA 1
ATOM 2783 C C . CYS A 1 361 ? 10.455 4.503 -18.417 1.00 91.31 361 CYS A C 1
ATOM 2785 O O . CYS A 1 361 ? 9.705 5.425 -18.108 1.00 91.31 361 CYS A O 1
ATOM 2787 N N . ALA A 1 362 ? 11.475 4.144 -17.631 1.00 91.25 362 ALA A N 1
ATOM 2788 C CA . ALA A 1 362 ? 11.707 4.718 -16.304 1.00 91.25 362 ALA A CA 1
ATOM 2789 C C . ALA A 1 362 ? 12.336 6.128 -16.317 1.00 91.25 362 ALA A C 1
ATOM 2791 O O . ALA A 1 362 ? 12.307 6.816 -15.294 1.00 91.25 362 ALA A O 1
ATOM 2792 N N . ALA A 1 363 ? 12.880 6.594 -17.448 1.00 86.69 363 ALA A N 1
ATOM 2793 C CA . ALA A 1 363 ? 13.572 7.888 -17.558 1.00 86.69 363 ALA A CA 1
ATOM 2794 C C . ALA A 1 363 ? 12.768 9.111 -17.044 1.00 86.69 363 ALA A C 1
ATOM 2796 O O . ALA A 1 363 ? 13.331 9.949 -16.328 1.00 86.69 363 ALA A O 1
ATOM 2797 N N . PRO A 1 364 ? 11.459 9.248 -17.333 1.00 88.06 364 PRO A N 1
ATOM 2798 C CA . PRO A 1 364 ? 10.660 10.341 -16.784 1.00 88.06 364 PRO A CA 1
ATOM 2799 C C . PRO A 1 364 ? 10.451 10.252 -15.268 1.00 88.06 364 PRO A C 1
ATOM 2801 O O . PRO A 1 364 ? 10.203 11.269 -14.632 1.00 88.06 364 PRO A O 1
ATOM 2804 N N . LEU A 1 365 ? 10.573 9.063 -14.671 1.00 90.69 365 LEU A N 1
ATOM 2805 C CA . LEU A 1 365 ? 10.451 8.862 -13.224 1.00 90.69 365 LEU A CA 1
ATOM 2806 C C . LEU A 1 365 ? 11.749 9.196 -12.502 1.00 90.69 365 LEU A C 1
ATOM 2808 O O . LEU A 1 365 ? 11.721 9.759 -11.409 1.00 90.69 365 LEU A O 1
ATOM 2812 N N . THR A 1 366 ? 12.893 8.902 -13.124 1.00 86.56 366 THR A N 1
ATOM 2813 C CA . THR A 1 366 ? 14.192 9.250 -12.549 1.00 86.56 366 THR A CA 1
ATOM 2814 C C . THR A 1 366 ? 14.396 10.752 -12.515 1.00 86.56 366 THR A C 1
ATOM 2816 O O . THR A 1 366 ? 14.945 11.253 -11.548 1.00 86.56 366 THR A O 1
ATOM 2819 N N . ASN A 1 367 ? 13.942 11.498 -13.518 1.00 84.38 367 ASN A N 1
ATOM 2820 C CA . ASN A 1 367 ? 14.109 12.958 -13.564 1.00 84.38 367 ASN A CA 1
ATOM 2821 C C . ASN A 1 367 ? 12.847 13.726 -13.153 1.00 84.38 367 ASN A C 1
ATOM 2823 O O . ASN A 1 367 ? 12.841 14.953 -13.162 1.00 84.38 367 ASN A O 1
ATOM 2827 N N . GLY A 1 368 ? 11.786 12.999 -12.811 1.00 86.56 368 GLY A N 1
ATOM 2828 C CA . GLY A 1 368 ? 10.474 13.558 -12.542 1.00 86.56 368 GLY A CA 1
ATOM 2829 C C . GLY A 1 368 ? 10.327 14.169 -11.148 1.00 86.56 368 GLY A C 1
ATOM 2830 O O . GLY A 1 368 ? 11.148 13.945 -10.252 1.00 86.56 368 GLY A O 1
ATOM 2831 N N . PRO A 1 369 ? 9.225 14.904 -10.939 1.00 93.31 369 PRO A N 1
ATOM 2832 C CA . PRO A 1 369 ? 8.986 15.670 -9.721 1.00 93.31 369 PRO A CA 1
ATOM 2833 C C . PRO A 1 369 ? 8.420 14.835 -8.562 1.00 93.31 369 PRO A C 1
ATOM 2835 O O . PRO A 1 369 ? 8.188 15.367 -7.478 1.00 93.31 369 PRO A O 1
ATOM 2838 N N . LEU A 1 370 ? 8.168 13.535 -8.766 1.00 94.50 370 LEU A N 1
ATOM 2839 C CA . LEU A 1 370 ? 7.380 12.710 -7.846 1.00 94.50 370 LEU A CA 1
ATOM 2840 C C . LEU A 1 370 ? 7.886 12.741 -6.387 1.00 94.50 370 LEU A C 1
ATOM 2842 O O . LEU A 1 370 ? 7.067 13.024 -5.511 1.00 94.50 370 LEU A O 1
ATOM 2846 N N . PRO A 1 371 ? 9.187 12.535 -6.080 1.00 94.06 371 PRO A N 1
ATOM 2847 C CA . PRO A 1 371 ? 9.679 12.629 -4.702 1.00 94.06 371 PRO A CA 1
ATOM 2848 C C . PRO A 1 371 ? 9.505 14.020 -4.076 1.00 94.06 371 PRO A C 1
ATOM 2850 O O . PRO A 1 371 ? 9.132 14.133 -2.908 1.00 94.06 371 PRO A O 1
ATOM 2853 N N . ALA A 1 372 ? 9.755 15.081 -4.851 1.00 93.94 372 ALA A N 1
ATOM 2854 C CA . ALA A 1 372 ? 9.684 16.461 -4.375 1.00 93.94 372 ALA A CA 1
ATOM 2855 C C . ALA A 1 372 ? 8.236 16.873 -4.077 1.00 93.94 372 ALA A C 1
ATOM 2857 O O . ALA A 1 372 ? 7.943 17.375 -2.992 1.00 93.94 372 ALA A O 1
ATOM 2858 N N . LEU A 1 373 ? 7.311 16.569 -4.990 1.00 96.50 373 LEU A N 1
ATOM 2859 C CA . LEU A 1 373 ? 5.882 16.798 -4.785 1.00 96.50 373 LEU A CA 1
ATOM 2860 C C . LEU A 1 373 ? 5.337 15.962 -3.627 1.00 96.50 373 LEU A C 1
ATOM 2862 O O . LEU A 1 373 ? 4.545 16.468 -2.832 1.00 96.50 373 LEU A O 1
ATOM 2866 N N . ALA A 1 374 ? 5.785 14.709 -3.485 1.00 95.31 374 ALA A N 1
ATOM 2867 C CA . ALA A 1 374 ? 5.360 13.856 -2.382 1.00 95.31 374 ALA A CA 1
ATOM 2868 C C . ALA A 1 374 ? 5.782 14.419 -1.013 1.00 95.31 374 ALA A C 1
ATOM 2870 O O . ALA A 1 374 ? 5.024 14.334 -0.043 1.00 95.31 374 ALA A O 1
ATOM 2871 N N . ALA A 1 375 ? 6.972 15.022 -0.938 1.00 94.62 375 ALA A N 1
ATOM 2872 C CA . ALA A 1 375 ? 7.443 15.729 0.248 1.00 94.62 375 ALA A CA 1
ATOM 2873 C C . ALA A 1 375 ? 6.664 17.034 0.494 1.00 94.62 375 ALA A C 1
ATOM 2875 O O . ALA A 1 375 ? 6.289 17.304 1.635 1.00 94.62 375 ALA A O 1
ATOM 2876 N N . HIS A 1 376 ? 6.376 17.805 -0.562 1.00 95.12 376 HIS A N 1
ATOM 2877 C CA . HIS A 1 376 ? 5.647 19.080 -0.489 1.00 95.12 376 HIS A CA 1
ATOM 2878 C C . HIS A 1 376 ? 4.248 18.931 0.116 1.00 95.12 376 HIS A C 1
ATOM 2880 O O . HIS A 1 376 ? 3.878 19.667 1.028 1.00 95.12 376 HIS A O 1
ATOM 2886 N N . VAL A 1 377 ? 3.476 17.943 -0.346 1.00 94.88 377 VAL A N 1
ATOM 2887 C CA . VAL A 1 377 ? 2.094 17.744 0.125 1.00 94.88 377 VAL A CA 1
ATOM 2888 C C . VAL A 1 377 ? 2.003 16.977 1.449 1.00 94.88 377 VAL A C 1
ATOM 2890 O O . VAL A 1 377 ? 0.937 16.950 2.064 1.00 94.88 377 VAL A O 1
ATOM 2893 N N . ALA A 1 378 ? 3.101 16.374 1.924 1.00 93.12 378 ALA A N 1
ATOM 2894 C CA . ALA A 1 378 ? 3.118 15.514 3.111 1.00 93.12 378 ALA A CA 1
ATOM 2895 C C . ALA A 1 378 ? 2.469 16.123 4.376 1.00 93.12 378 ALA A C 1
ATOM 2897 O O . ALA A 1 378 ? 1.794 15.375 5.087 1.00 93.12 378 ALA A O 1
ATOM 2898 N N . PRO A 1 379 ? 2.605 17.434 4.682 1.00 90.75 379 PRO A N 1
ATOM 2899 C CA . PRO A 1 379 ? 1.947 18.038 5.844 1.00 90.75 379 PRO A CA 1
ATOM 2900 C C . PRO A 1 379 ? 0.414 18.014 5.783 1.00 90.75 379 PRO A C 1
ATOM 2902 O O . PRO A 1 379 ? -0.237 18.095 6.820 1.00 90.75 379 PRO A O 1
ATOM 2905 N N . ARG A 1 380 ? -0.170 17.913 4.584 1.00 90.75 380 ARG A N 1
ATOM 2906 C CA . ARG A 1 380 ? -1.625 17.948 4.365 1.00 90.75 380 ARG A CA 1
ATOM 2907 C C . ARG A 1 380 ? -2.248 16.555 4.366 1.00 90.75 380 ARG A C 1
ATOM 2909 O O . ARG A 1 380 ? -3.450 16.425 4.556 1.00 90.75 380 ARG A O 1
ATOM 2916 N N . ILE A 1 381 ? -1.442 15.511 4.198 1.00 89.88 381 ILE A N 1
ATOM 2917 C CA . ILE A 1 381 ? -1.925 14.131 4.193 1.00 89.88 381 ILE A CA 1
ATOM 2918 C C . ILE A 1 381 ? -2.390 13.726 5.591 1.00 89.88 381 ILE A C 1
ATOM 2920 O O . ILE A 1 381 ? -1.647 13.869 6.563 1.00 89.88 381 ILE A O 1
ATOM 2924 N N . GLY A 1 382 ? -3.618 13.213 5.687 1.00 79.25 382 GLY A N 1
ATOM 2925 C CA . GLY A 1 382 ? -4.245 12.885 6.967 1.00 79.25 382 GLY A CA 1
ATOM 2926 C C . GLY A 1 382 ? -4.692 14.102 7.768 1.00 79.25 382 GLY A C 1
ATOM 2927 O O . GLY A 1 382 ? -5.281 13.932 8.827 1.00 79.25 382 GLY A O 1
ATOM 2928 N N . SER A 1 383 ? -4.460 15.330 7.298 1.00 77.19 383 SER A N 1
ATOM 2929 C CA . SER A 1 383 ? -5.068 16.488 7.944 1.00 77.19 383 SER A CA 1
ATOM 2930 C C . SER A 1 383 ? -6.556 16.514 7.590 1.00 77.19 383 SER A C 1
ATOM 2932 O O . SER A 1 383 ? -6.882 16.402 6.406 1.00 77.19 383 SER A O 1
ATOM 2934 N N . PRO A 1 384 ? -7.468 16.660 8.569 1.00 61.78 384 PRO A N 1
ATOM 2935 C CA . PRO A 1 384 ? -8.871 16.872 8.250 1.00 61.78 384 PRO A CA 1
ATOM 2936 C C . PRO A 1 384 ? -8.979 18.114 7.364 1.00 61.78 384 PRO A C 1
ATOM 2938 O O . PRO A 1 384 ? -8.325 19.125 7.645 1.00 61.78 384 PRO A O 1
ATOM 2941 N N . GLU A 1 385 ? -9.776 18.043 6.293 1.00 58.28 385 GLU A N 1
ATOM 2942 C CA . GLU A 1 385 ? -10.060 19.237 5.502 1.00 58.28 385 GLU A CA 1
ATOM 2943 C C . GLU A 1 385 ? -10.573 20.322 6.456 1.00 58.28 385 GLU A C 1
ATOM 2945 O O . GLU A 1 385 ? -11.516 20.069 7.219 1.00 58.28 385 GLU A O 1
ATOM 2950 N N . PRO A 1 386 ? -9.957 21.519 6.469 1.00 56.16 386 PRO A N 1
ATOM 2951 C CA . PRO A 1 386 ? -10.441 22.590 7.316 1.00 56.16 386 PRO A CA 1
ATOM 2952 C C . PRO A 1 386 ? -11.896 22.839 6.943 1.00 56.16 386 PRO A C 1
ATOM 2954 O O . PRO A 1 386 ? -12.214 22.996 5.763 1.00 56.16 386 PRO A O 1
ATOM 2957 N N . ASN A 1 387 ? -12.793 22.842 7.929 1.00 57.00 387 ASN A N 1
ATOM 2958 C CA . ASN A 1 387 ? -14.209 23.021 7.635 1.00 57.00 387 ASN A CA 1
ATOM 2959 C C . ASN A 1 387 ? -14.434 24.398 6.974 1.00 57.00 387 ASN A C 1
ATOM 2961 O O . ASN A 1 387 ? -13.605 25.308 7.083 1.00 57.00 387 ASN A O 1
ATOM 2965 N N . ARG A 1 388 ? -15.573 24.587 6.301 1.00 55.06 388 ARG A N 1
ATOM 2966 C CA . ARG A 1 388 ? -15.877 25.843 5.594 1.00 55.06 388 ARG A CA 1
ATOM 2967 C C . ARG A 1 388 ? -15.748 27.083 6.489 1.00 55.06 388 ARG A C 1
ATOM 2969 O O . ARG A 1 388 ? -15.316 28.123 6.010 1.00 55.06 388 ARG A O 1
ATOM 2976 N N . GLU A 1 389 ? -16.061 26.991 7.780 1.00 57.97 389 GLU A N 1
ATOM 2977 C CA . GLU A 1 389 ? -15.889 28.098 8.731 1.00 57.97 389 GLU A CA 1
ATOM 2978 C C . GLU A 1 389 ? -14.417 28.386 9.049 1.00 57.97 389 GLU A C 1
ATOM 2980 O O . GLU A 1 389 ? -14.032 29.546 9.142 1.00 57.97 389 GLU A O 1
ATOM 2985 N N . GLN A 1 390 ? -13.571 27.365 9.171 1.00 62.16 390 GLN A N 1
ATOM 2986 C CA . GLN A 1 390 ? -12.125 27.491 9.351 1.00 62.16 390 GLN A CA 1
ATOM 2987 C C . GLN A 1 390 ? -11.471 28.048 8.087 1.00 62.16 390 GLN A C 1
ATOM 2989 O O . GLN A 1 390 ? -10.600 28.911 8.184 1.00 62.16 390 GLN A O 1
ATOM 2994 N N . GLN A 1 391 ? -11.940 27.632 6.909 1.00 68.50 391 GLN A N 1
ATOM 2995 C CA . GLN A 1 391 ? -11.523 28.192 5.624 1.00 68.50 391 GLN A CA 1
ATOM 2996 C C . GLN A 1 391 ? -11.936 29.661 5.495 1.00 68.50 391 GLN A C 1
ATOM 2998 O O . GLN A 1 391 ? -11.108 30.497 5.143 1.00 68.50 391 GLN A O 1
ATOM 3003 N N . VAL A 1 392 ? -13.182 30.002 5.844 1.00 69.62 392 VAL A N 1
ATOM 3004 C CA . VAL A 1 392 ? -13.685 31.386 5.856 1.00 69.62 392 VAL A CA 1
ATOM 3005 C C . VAL A 1 392 ? -12.939 32.227 6.888 1.00 69.62 392 VAL A C 1
ATOM 3007 O O . VAL A 1 392 ? -12.550 33.347 6.585 1.00 69.62 392 VAL A O 1
ATOM 3010 N N . LYS A 1 393 ? -12.650 31.694 8.077 1.00 70.00 393 LYS A N 1
ATOM 3011 C CA . LYS A 1 393 ? -11.882 32.386 9.120 1.00 70.00 393 LYS A CA 1
ATOM 3012 C C . LYS A 1 393 ? -10.427 32.609 8.706 1.00 70.00 393 LYS A C 1
ATOM 3014 O O . LYS A 1 393 ? -9.898 33.691 8.937 1.00 70.00 393 LYS A O 1
ATOM 3019 N N . ALA A 1 394 ? -9.792 31.633 8.060 1.00 68.88 394 ALA A N 1
ATOM 3020 C CA . ALA A 1 394 ? -8.448 31.775 7.505 1.00 68.88 394 ALA A CA 1
ATOM 3021 C C . ALA A 1 394 ? -8.417 32.735 6.305 1.00 68.88 394 ALA A C 1
ATOM 3023 O O . ALA A 1 394 ? -7.463 33.492 6.145 1.00 68.88 394 ALA A O 1
ATOM 3024 N N . ALA A 1 395 ? -9.455 32.741 5.464 1.00 69.50 395 ALA A N 1
ATOM 3025 C CA . ALA A 1 395 ? -9.616 33.718 4.390 1.00 69.50 395 ALA A CA 1
ATOM 3026 C C . ALA A 1 395 ? -9.808 35.136 4.954 1.00 69.50 395 ALA A C 1
ATOM 3028 O O . ALA A 1 395 ? -9.089 36.042 4.549 1.00 69.50 395 ALA A O 1
ATOM 3029 N N . LEU A 1 396 ? -10.674 35.306 5.957 1.00 73.56 396 LEU A N 1
ATOM 3030 C CA . LEU A 1 396 ? -10.909 36.577 6.652 1.00 73.56 396 LEU A CA 1
ATOM 3031 C C . LEU A 1 396 ? -9.660 37.092 7.378 1.00 73.56 396 LEU A C 1
ATOM 3033 O O . LEU A 1 396 ? -9.388 38.289 7.357 1.00 73.56 396 LEU A O 1
ATOM 3037 N N . ALA A 1 397 ? -8.879 36.200 7.992 1.00 71.88 397 ALA A N 1
ATOM 3038 C CA . ALA A 1 397 ? -7.611 36.551 8.627 1.00 71.88 397 ALA A CA 1
ATOM 3039 C C . ALA A 1 397 ? -6.545 36.987 7.604 1.00 71.88 397 ALA A C 1
ATOM 3041 O O . ALA A 1 397 ? -5.733 37.858 7.907 1.00 71.88 397 ALA A O 1
ATOM 3042 N N . ARG A 1 398 ? -6.561 36.414 6.390 1.00 68.00 398 ARG A N 1
ATOM 3043 C CA . ARG A 1 398 ? -5.704 36.841 5.270 1.00 68.00 398 ARG A CA 1
ATOM 3044 C C . ARG A 1 398 ? -6.142 38.189 4.692 1.00 68.00 398 ARG A C 1
ATOM 3046 O O . ARG A 1 398 ? -5.292 38.985 4.306 1.00 68.00 398 ARG A O 1
ATOM 3053 N N . THR A 1 399 ? -7.440 38.482 4.675 1.00 65.25 399 THR A N 1
ATOM 3054 C CA . THR A 1 399 ? -8.001 39.762 4.215 1.00 65.25 399 THR A CA 1
ATOM 3055 C C . THR A 1 399 ? -8.137 40.774 5.356 1.00 65.25 399 THR A C 1
ATOM 3057 O O . THR A 1 399 ? -9.212 41.345 5.520 1.00 65.25 399 THR A O 1
ATOM 3060 N N . GLY A 1 400 ? -7.089 40.963 6.172 1.00 48.47 400 GLY A N 1
ATOM 3061 C CA . GLY A 1 400 ? -7.093 41.851 7.347 1.00 48.47 400 GLY A CA 1
ATOM 3062 C C . GLY A 1 400 ? -7.835 43.188 7.137 1.00 48.47 400 GLY A C 1
ATOM 3063 O O . GLY A 1 400 ? -7.938 43.666 6.006 1.00 48.47 400 GLY A O 1
ATOM 3064 N N . PRO A 1 401 ? -8.377 43.795 8.210 1.00 47.12 401 PRO A N 1
ATOM 3065 C CA . PRO A 1 401 ? -9.411 44.821 8.124 1.00 47.12 401 PRO A CA 1
ATOM 3066 C C . PRO A 1 401 ? -8.999 45.956 7.185 1.00 47.12 401 PRO A C 1
ATOM 3068 O O . PRO A 1 401 ? -8.016 46.663 7.427 1.00 47.12 401 PRO A O 1
ATOM 3071 N N . VAL A 1 402 ? -9.783 46.113 6.113 1.00 45.22 402 VAL A N 1
ATOM 3072 C CA . VAL A 1 402 ? -9.742 47.266 5.214 1.00 45.22 402 VAL A CA 1
ATOM 3073 C C . VAL A 1 402 ? -9.729 48.513 6.088 1.00 45.22 402 VAL A C 1
ATOM 3075 O O . VAL A 1 402 ? -10.652 48.741 6.871 1.00 45.22 402 VAL A O 1
ATOM 3078 N N . HIS A 1 403 ? -8.641 49.276 5.997 1.00 41.12 403 HIS A N 1
ATOM 3079 C CA . HIS A 1 403 ? -8.507 50.553 6.674 1.00 41.12 403 HIS A CA 1
ATOM 3080 C C . HIS A 1 403 ? -9.740 51.409 6.374 1.00 41.12 403 HIS A C 1
ATOM 3082 O O . HIS A 1 403 ? -10.034 51.720 5.219 1.00 41.12 403 HIS A O 1
ATOM 3088 N N . GLY A 1 404 ? -10.466 51.758 7.438 1.00 33.91 404 GLY A N 1
ATOM 3089 C CA . GLY A 1 404 ? -11.508 52.773 7.403 1.00 33.91 404 GLY A CA 1
ATOM 3090 C C . GLY A 1 404 ? -10.955 54.124 6.927 1.00 33.91 404 GLY A C 1
ATOM 3091 O O . GLY A 1 404 ? -9.739 54.329 6.888 1.00 33.91 404 GLY A O 1
ATOM 3092 N N . PRO A 1 405 ? -11.849 55.036 6.522 1.00 39.66 405 PRO A N 1
ATOM 3093 C CA . PRO A 1 405 ? -11.548 56.137 5.622 1.00 39.66 405 PRO A CA 1
ATOM 3094 C C . PRO A 1 405 ? -10.490 57.082 6.185 1.00 39.66 405 PRO A C 1
ATOM 3096 O O . PRO A 1 405 ? -10.569 57.525 7.329 1.00 39.66 405 PRO A O 1
ATOM 3099 N N . SER A 1 406 ? -9.531 57.403 5.315 1.00 37.62 406 SER A N 1
ATOM 3100 C CA . SER A 1 406 ? -8.536 58.458 5.470 1.00 37.62 406 SER A CA 1
ATOM 3101 C C . SER A 1 406 ? -9.193 59.737 5.993 1.00 37.62 406 SER A C 1
ATOM 3103 O O . SER A 1 406 ? -9.880 60.457 5.268 1.00 37.62 406 SER A O 1
ATOM 3105 N N . THR A 1 407 ? -8.990 60.015 7.277 1.00 35.69 407 THR A N 1
ATOM 3106 C CA . THR A 1 407 ? -9.166 61.347 7.835 1.00 35.69 407 THR A CA 1
ATOM 3107 C C . THR A 1 407 ? -8.063 62.223 7.259 1.00 35.69 407 THR A C 1
ATOM 3109 O O . THR A 1 407 ? -6.878 62.027 7.525 1.00 35.69 407 THR A O 1
ATOM 3112 N N . ALA A 1 408 ? -8.473 63.180 6.430 1.00 45.72 408 ALA A N 1
ATOM 3113 C CA . ALA A 1 408 ? -7.630 64.255 5.944 1.00 45.72 408 ALA A CA 1
ATOM 3114 C C . ALA A 1 408 ? -6.914 64.931 7.125 1.00 45.72 408 ALA A C 1
ATOM 3116 O O . ALA A 1 408 ? -7.551 65.559 7.971 1.00 45.72 408 ALA A O 1
ATOM 3117 N N . ALA A 1 409 ? -5.588 64.805 7.172 1.00 38.38 409 ALA A N 1
ATOM 3118 C CA . ALA A 1 409 ? -4.735 65.588 8.050 1.00 38.38 409 ALA A CA 1
ATOM 3119 C C . ALA A 1 409 ? -4.000 66.633 7.204 1.00 38.38 409 ALA A C 1
ATOM 3121 O O . ALA A 1 409 ? -3.297 66.317 6.246 1.00 38.38 409 ALA A O 1
ATOM 3122 N N . ALA A 1 410 ? -4.263 67.884 7.568 1.00 36.19 410 ALA A N 1
ATOM 3123 C CA . ALA A 1 410 ? -3.827 69.135 6.976 1.00 36.19 410 ALA A CA 1
ATOM 3124 C C . ALA A 1 410 ? -2.382 69.163 6.444 1.00 36.19 410 ALA A C 1
ATOM 3126 O O . ALA A 1 410 ? -1.418 68.893 7.157 1.00 36.19 410 ALA A O 1
ATOM 3127 N N . THR A 1 411 ? -2.240 69.642 5.209 1.00 38.84 411 THR A N 1
ATOM 3128 C CA . THR A 1 411 ? -1.010 70.241 4.685 1.00 38.84 411 THR A CA 1
ATOM 3129 C C . THR A 1 411 ? -0.589 71.441 5.535 1.00 38.84 411 THR A C 1
ATOM 3131 O O . THR A 1 411 ? -1.380 72.359 5.748 1.00 38.84 411 THR A O 1
ATOM 3134 N N . SER A 1 412 ? 0.679 71.481 5.943 1.00 37.81 412 SER A N 1
ATOM 3135 C CA . SER A 1 412 ? 1.380 72.723 6.288 1.00 37.81 412 SER A CA 1
ATOM 3136 C C . SER A 1 412 ? 2.692 72.805 5.495 1.00 37.81 412 SER A C 1
ATOM 3138 O O . SER A 1 412 ? 3.357 71.779 5.332 1.00 37.81 412 SER A O 1
ATOM 3140 N N . PRO A 1 413 ? 3.040 73.981 4.942 1.00 44.66 413 PRO A N 1
ATOM 3141 C CA . PRO A 1 413 ? 4.076 74.126 3.925 1.00 44.66 413 PRO A CA 1
ATOM 3142 C C . PRO A 1 413 ? 5.461 74.345 4.547 1.00 44.66 413 PRO A C 1
ATOM 3144 O O . PRO A 1 413 ? 5.584 74.970 5.599 1.00 44.66 413 PRO A O 1
ATOM 3147 N N . VAL A 1 414 ? 6.512 73.896 3.859 1.00 41.69 414 VAL A N 1
ATOM 3148 C CA . VAL A 1 414 ? 7.913 74.216 4.188 1.00 41.69 414 VAL A CA 1
ATOM 3149 C C . VAL A 1 414 ? 8.573 74.878 2.962 1.00 41.69 414 VAL A C 1
ATOM 3151 O O . VAL A 1 414 ? 8.273 74.469 1.837 1.00 41.69 414 VAL A O 1
ATOM 3154 N N . PRO A 1 415 ? 9.394 75.936 3.144 1.00 45.06 415 PRO A N 1
ATOM 3155 C CA . PRO A 1 415 ? 9.767 76.890 2.096 1.00 45.06 415 PR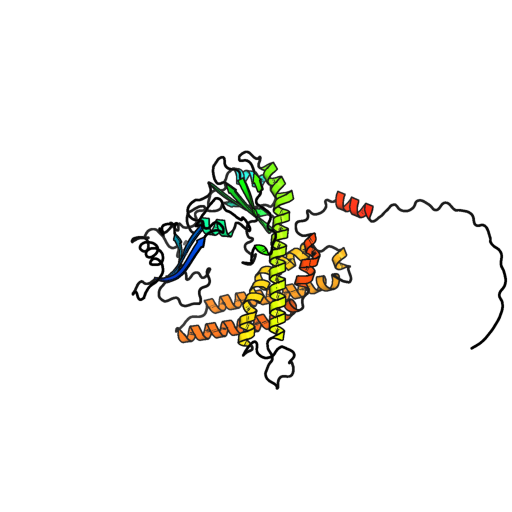O A CA 1
ATOM 3156 C C . PRO A 1 415 ? 11.005 76.461 1.279 1.00 45.06 415 PRO A C 1
ATOM 3158 O O . PRO A 1 415 ? 11.701 75.520 1.665 1.00 45.06 415 PRO A O 1
ATOM 3161 N N . PRO A 1 416 ? 11.299 77.137 0.146 1.00 45.84 416 PRO A N 1
ATOM 3162 C CA . PRO A 1 416 ? 12.366 76.742 -0.766 1.00 45.84 416 PRO A CA 1
ATOM 3163 C C . PRO A 1 416 ? 13.713 77.363 -0.373 1.00 45.84 416 PRO A C 1
ATOM 3165 O O . PRO A 1 416 ? 13.776 78.538 -0.011 1.00 45.84 416 PRO A O 1
ATOM 3168 N N . THR A 1 417 ? 14.801 76.610 -0.552 1.00 40.34 417 THR A N 1
ATOM 3169 C CA . THR A 1 417 ? 16.174 77.136 -0.453 1.00 40.34 417 THR A CA 1
ATOM 3170 C C . THR A 1 417 ? 17.018 76.592 -1.619 1.00 40.34 417 THR A C 1
ATOM 3172 O O . THR A 1 417 ? 16.819 75.443 -2.020 1.00 40.34 417 THR A O 1
ATOM 3175 N N . PRO A 1 418 ? 17.896 77.416 -2.227 1.00 45.41 418 PRO A N 1
ATOM 3176 C CA . PRO A 1 418 ? 18.202 77.378 -3.657 1.00 45.41 418 PRO A CA 1
ATOM 3177 C C . PRO A 1 418 ? 19.378 76.480 -4.042 1.00 45.41 418 PRO A C 1
ATOM 3179 O O . PRO A 1 418 ? 20.291 76.227 -3.260 1.00 45.41 418 PRO A O 1
ATOM 3182 N N . GLY A 1 419 ? 19.375 76.083 -5.316 1.00 38.62 419 GLY A N 1
ATOM 3183 C CA . GLY A 1 419 ? 20.448 75.335 -5.953 1.00 38.62 419 GLY A CA 1
ATOM 3184 C C . GLY A 1 419 ? 21.745 76.128 -6.120 1.00 38.62 419 GLY A C 1
ATOM 3185 O O . GLY A 1 419 ? 21.745 77.301 -6.496 1.00 38.62 419 GLY A O 1
ATOM 3186 N N . ALA A 1 420 ? 22.856 75.421 -5.922 1.00 42.31 420 ALA A N 1
ATOM 3187 C CA . ALA A 1 420 ? 24.171 75.806 -6.401 1.00 42.31 420 ALA A CA 1
ATOM 3188 C C . ALA A 1 420 ? 24.577 74.888 -7.566 1.00 42.31 420 ALA A C 1
ATOM 3190 O O . ALA A 1 420 ? 24.745 73.680 -7.440 1.00 42.31 420 ALA A O 1
ATOM 3191 N N . LEU A 1 421 ? 24.659 75.546 -8.715 1.00 39.53 421 LEU A N 1
ATOM 3192 C CA . LEU A 1 421 ? 25.304 75.234 -9.984 1.00 39.53 421 LEU A CA 1
ATOM 3193 C C . LEU A 1 421 ? 26.545 74.306 -9.978 1.00 39.53 421 LEU A C 1
ATOM 3195 O O . LEU A 1 421 ? 27.489 74.525 -9.228 1.00 39.53 421 LEU A O 1
ATOM 3199 N N . ARG A 1 422 ? 26.585 73.492 -11.050 1.00 37.56 422 ARG A N 1
ATOM 3200 C CA . ARG A 1 422 ? 27.634 73.382 -12.103 1.00 37.56 422 ARG A CA 1
ATOM 3201 C C . ARG A 1 422 ? 28.547 72.143 -12.162 1.00 37.56 422 ARG A C 1
ATOM 3203 O O . ARG A 1 422 ? 29.397 71.953 -11.309 1.00 37.56 422 ARG A O 1
ATOM 3210 N N . CYS A 1 423 ? 28.457 71.529 -13.357 1.00 33.62 423 CYS A N 1
ATOM 3211 C CA . CYS A 1 423 ? 29.523 71.104 -14.290 1.00 33.62 423 CYS A CA 1
ATOM 3212 C C . CYS A 1 423 ? 30.477 69.973 -13.864 1.00 33.62 423 CYS A C 1
ATOM 3214 O O . CYS A 1 423 ? 30.871 69.891 -12.718 1.00 33.62 423 CYS A O 1
ATOM 3216 N N . ALA A 1 424 ? 30.997 69.127 -14.753 1.00 40.03 424 ALA A N 1
ATOM 3217 C CA . ALA A 1 424 ? 30.775 68.855 -16.173 1.00 40.03 424 ALA A CA 1
ATOM 3218 C C . ALA A 1 424 ? 31.499 67.532 -16.496 1.00 40.03 424 ALA A C 1
ATOM 3220 O O . ALA A 1 424 ? 32.569 67.308 -15.946 1.00 40.03 424 ALA A O 1
ATOM 3221 N N . ARG A 1 425 ? 30.900 66.767 -17.420 1.00 41.53 425 ARG A N 1
ATOM 3222 C CA . ARG A 1 425 ? 31.415 65.634 -18.217 1.00 41.53 425 ARG A CA 1
ATOM 3223 C C . ARG A 1 425 ? 32.196 64.514 -17.537 1.00 41.53 425 ARG A C 1
ATOM 3225 O O . ARG A 1 425 ? 33.367 64.730 -17.170 1.00 41.53 425 ARG A O 1
#

pLDDT: mean 74.86, std 20.32, range [23.67, 97.12]

Foldseek 3Di:
DDDPPPPVDDPLVDQDDVNCVFLVQPVVPDDDDDDDDDDQKDWDDWDWDAAPVRHGFWIKTKIAGRPDDDDDDPPDPRIDIWTADPRRHTFDDDPDDQDDQDPLNVQLVVLAPQKDKGWFDFGAAPRQVVLVLFQQPARDDPAGSHQTAPTWMWMAHNLGFIKIWTHRDQQGWIWIFGTDRPLQDPDDSVQFDGDHIDTHGSPHHSNVVSCCCLQPHRLRNQLRSLSRLLVLLVVLLVVLVLLVQDDADDPPDDDDHHDPDPDPDPLRSLLVSVVSLVSCLRRVVSLLVLLVVQDDPVLCVDPVRVVQNVLSVLSVVLSVQLVVLVVVLVVQLVVQDDDDVVSVVSNSVSSSVSSVSSSVSCVCSSVHCRSVSSVVSSVVGSPPDQPPVSVVVVVDVVVDDDDDDDDDDDDDDDDDDDDDDDDDD

Radius of gyration: 30.25 Å; Cα contacts (8 Å, |Δi|>4): 552; chains: 1; bounding box: 62×117×57 Å

Solvent-accessible surface area (backbone atoms only — not comparable to full-atom values): 24937 Å² total; per-residue (Å²): 132,87,80,80,76,78,72,87,68,84,78,68,90,67,87,66,76,62,56,51,52,32,52,51,50,54,73,60,69,78,82,83,87,87,88,90,82,91,64,69,55,42,84,75,46,77,50,75,47,57,46,100,86,69,45,84,43,45,33,37,36,34,31,30,51,67,86,77,88,75,83,91,52,102,83,46,89,73,48,50,75,49,27,31,44,99,85,22,44,62,37,68,75,68,81,89,61,85,43,74,71,51,70,67,57,56,55,25,41,78,56,30,86,72,42,48,79,44,46,46,53,61,51,40,16,62,38,29,46,49,56,53,65,31,42,35,73,58,80,85,67,98,50,36,26,68,50,54,52,66,41,44,32,37,38,36,40,77,88,71,24,37,32,35,36,39,21,66,39,92,78,34,44,39,35,38,28,34,24,48,53,95,65,56,74,98,60,70,65,86,82,40,81,56,53,75,62,46,74,38,60,59,82,58,55,42,61,61,52,31,49,46,40,65,73,49,50,37,23,43,36,38,35,31,51,48,52,49,39,46,52,51,41,38,52,25,33,52,50,49,49,51,55,64,30,27,54,48,76,68,96,87,60,98,81,74,79,52,51,86,77,75,42,98,42,73,64,56,47,26,57,69,41,40,68,34,50,52,45,36,52,60,30,43,63,59,50,53,53,49,40,63,73,52,57,50,75,66,46,60,68,33,85,87,46,18,64,44,63,66,48,45,60,54,39,49,54,32,40,52,53,41,42,52,49,54,54,51,47,54,53,52,61,73,66,64,72,74,60,66,75,60,37,51,58,47,49,56,50,52,50,50,51,43,22,50,53,42,54,67,44,42,53,51,54,55,76,40,48,62,55,61,49,49,58,68,36,47,83,50,47,46,50,76,77,70,50,72,65,55,48,50,50,54,49,49,62,70,60,54,82,77,78,72,82,84,74,88,75,83,89,79,90,80,84,92,82,82,89,82,86,83,88,78,136

Sequence (425 aa):
MPSTDIESYLDHSHLTAADFTAFEQLLAAQRDRRPYTDSDWHLVLSSSGRGGDGRWESTYALFRPGGAFGTPTPDDETYVRVYFDENGRALPDQPHRPAPVPPFAAELVEHLPGWTVQPNPLAPGRDLAELRRQAWGWGRLPWNTVSAPHTAFTLTGPNGERLLAVRTGVDAPLLVGAARPDNVPAYDPRAVHLPTPVAFPAGAPPAAVAAELTTTLGPRCQQAAWKARASAATHAVEALRRLSTAYIPAPGDPWGHGEIGSFDSQEGRNRAAWPYTETLIDQGPYLVAGIRSAATIEDHLDPAIGPDLRQLHVTETALDRLREVRDGWRADMAAITGDRAAAERARDRAEDLRNQEAWQCAAPLTNGPLPALAAHVAPRIGSPEPNREQQVKAALARTGPVHGPSTAAATSPVPPTPGALRCAR

Mean predicted aligned error: 14.43 Å